Protein 8AVN (pdb70)

B-factor: mean 32.04, std 9.85, range [17.24, 91.33]

CATH classification: 1.10.287.990 (+1 more: 3.55.40.20)

Nearest PDB structures (foldseek):
  8avn-assembly1_B  TM=1.001E+00  e=8.657E-35  Candidatus Wolfebacteria bacterium GW2011_GWB1_47_1
  8avk-assembly1_B  TM=1.004E+00  e=2.928E-34  Candidatus Wolfebacteria bacterium GW2011_GWB1_47_1
  6bej-assembly1_A  TM=9.563E-01  e=1.014E-23  Xanthomonas citri
  1gv3-assembly1_B  TM=9.807E-01  e=6.833E-23  Nostoc sp. PCC 7120 = FACHB-418
  3mds-assembly1_A  TM=9.787E-01  e=9.166E-22  Thermus thermophilus

InterPro domains:
  IPR001189 Manganese/iron superoxide dismutase [PIRSF000349] (1-201)
  IPR001189 Manganese/iron superoxide dismutase [PR01703] (6-17)
  IPR001189 Manganese/iron superoxide dismutase [PR01703] (27-40)
  IPR001189 Manganese/iron superoxide dismutase [PR01703] (73-86)
  IPR001189 Manganese/iron superoxide dismutase [PR01703] (126-134)
  IPR001189 Manganese/iron superoxide dismutase [PR01703] (163-175)
  IPR019831 Manganese/iron superoxide dismutase, N-terminal [PF00081] (2-89)
  IPR019832 Manganese/iron superoxide dismutase, C-terminal [PF02777] (100-198)
  IPR019833 Manganese/iron superoxide dismutase, binding site [PS00088] (165-172)
  IPR036314 Manganese/iron superoxide dismutase, C-terminal domain superfamily [G3DSA:3.55.40.20] (92-203)
  IPR036314 Manganese/iron superoxide dismutase, C-terminal domain superfamily [SSF54719] (96-201)
  IPR036324 Manganese/iron superoxide dismutase, N-terminal domain superfamily [G3DSA:1.10.287.990] (20-90)
  IPR036324 Manganese/iron superoxide dismutase, N-terminal domain superfamily [SSF46609] (1-91)

Solvent-accessible surface area: 18170 Å² total; per-residue (Å²): 153,39,139,36,50,118,20,85,26,62,67,93,31,1,82,86,37,4,23,28,118,2,0,84,20,2,5,43,104,21,0,55,37,17,2,76,111,0,21,52,5,1,113,127,67,80,113,16,45,118,92,68,16,67,89,0,5,123,30,16,130,153,8,42,130,115,5,66,91,49,0,95,18,12,0,0,0,16,14,0,0,40,7,1,4,76,1,3,52,51,60,78,138,140,131,43,13,138,66,0,9,78,12,0,68,146,67,33,56,43,42,129,38,0,66,83,94,0,24,123,22,0,45,119,18,88,6,10,0,0,0,0,0,0,1,47,111,104,41,130,14,84,29,28,65,22,90,4,0,17,3,0,14,63,100,54,8,26,1,1,0,0,0,0,0,13,13,1,3,6,3,32,75,2,12,44,95,30,83,74,0,2,125,30,1,28,69,1,5,10,22,110,26,0,24,122,84,14,74,86,73,87,170,34,133,40,31,113,22,78,26,61,72,97,25,0,82,87,38,4,22,30,119,3,1,74,17,3,6,44,102,21,0,56,34,16,3,79,106,0,37,54,14,3,122,164,44,95,98,15,56,114,87,65,14,73,88,0,5,133,36,17,130,157,10,47,145,121,4,73,92,52,0,92,16,11,0,0,0,14,14,0,0,39,8,2,3,71,1,1,61,56,51,113,150,81,125,32,13,140,64,0,10,77,12,0,68,146,70,28,58,39,41,120,21,0,49,108,85,0,17,141,21,0,46,104,20,86,6,10,0,0,0,0,0,0,0,41,104,112,32,137,12,80,42,29,64,23,88,6,0,14,3,1,16,65,102,59,17,26,1,1,0,0,0,0,0,14,13,1,1,6,2,32,78,2,10,41,97,30,77,77,1,2,110,34,1,18,69,1,13,21,9,130,24,0,22,121,84,9,74,83,68,86

Sequence (404 aa):
KHELPPLPYAYNALEPFIDAKTLEIHHTKHHQSYVDKLNAALEKYPDLQDKTVEELIKSLNELPEEIRTTVRNNAGGHFSHTLYWNIMNPATQEYIPEELGNALVETFGSIIAFKEQQFSKKAAANIFGSGWVWLAADANKKLKIVSTTGQDNPLMTGDAPLMGIDIWEHAYYLHYQNRRPEEYIENWWNVLDWKAVEERYNALGKKHELPPLPYAYNALEPFIDAKTLEIHHTKHHQSYVDKLNAALEKYPDLQDKTVEELIKSLNELPEEIRTTVRNNAGGHFSHTLYWNIMNPATQEYIPEELGNALVETFGSIIAFKEQFSKAAANIFGSGWVWLAADANKKLKIVSTTGQDNPLMTGDAPLMGIDIWEHAYYLHYQNRRPEEYIENWWNVLDWKAVEERYNALG

Structure (mmCIF, N/CA/C/O backbone):
data_8AVN
#
_entry.id   8AVN
#
_cell.length_a   46.490
_cell.length_b   69.710
_cell.length_c   58.010
_cell.angle_alpha   90.000
_cell.angle_beta   100.240
_cell.angle_gamma   90.000
#
_symmetry.space_group_name_H-M   'P 1 21 1'
#
loop_
_entity.id
_entity.type
_entity.pdbx_description
1 polymer 'Superoxide dismutase'
2 non-polymer 'MANGANESE (II) ION'
3 water water
#
loop_
_atom_site.group_PDB
_atom_site.id
_atom_site.type_symbol
_atom_site.label_atom_id
_atom_site.label_alt_id
_atom_site.label_comp_id
_atom_site.label_asym_id
_atom_site.label_entity_id
_atom_site.label_seq_id
_atom_site.pdbx_PDB_ins_code
_atom_site.Cartn_x
_atom_site.Cartn_y
_atom_site.Cartn_z
_atom_site.occupancy
_atom_site.B_iso_or_equiv
_atom_site.auth_seq_id
_atom_site.auth_comp_id
_atom_site.auth_asym_id
_atom_site.auth_atom_id
_atom_site.pdbx_PDB_model_num
ATOM 1 N N . LYS A 1 2 ? -21.708 -7.019 -24.963 1.000 49.570 2 LYS A N 1
ATOM 2 C CA . LYS A 1 2 ? -21.831 -6.789 -23.507 1.000 52.836 2 LYS A CA 1
ATOM 3 C C . LYS A 1 2 ? -20.577 -6.110 -22.964 1.000 43.717 2 LYS A C 1
ATOM 4 O O . LYS A 1 2 ? -20.672 -5.441 -21.942 1.000 53.276 2 LYS A O 1
ATOM 23 N N . HIS A 1 3 ? -19.401 -6.190 -23.618 1.000 37.227 3 HIS A N 1
ATOM 24 C CA . HIS A 1 3 ? -18.373 -5.218 -23.223 1.000 33.007 3 HIS A CA 1
ATOM 25 C C . HIS A 1 3 ? -18.838 -3.846 -23.666 1.000 29.197 3 HIS A C 1
ATOM 26 O O . HIS A 1 3 ? -19.476 -3.747 -24.687 1.000 27.565 3 HIS A O 1
ATOM 39 N N . GLU A 1 4 ? -18.564 -2.821 -22.853 1.000 34.607 4 GLU A N 1
ATOM 40 C CA . GLU A 1 4 ? -18.955 -1.458 -23.169 1.000 36.941 4 GLU A CA 1
ATOM 41 C C . GLU A 1 4 ? -17.706 -0.602 -23.182 1.000 36.781 4 GLU A C 1
ATOM 42 O O . GLU A 1 4 ? -16.728 -0.901 -22.534 1.000 42.966 4 GLU A O 1
ATOM 54 N N . LEU A 1 5 ? -17.725 0.440 -23.992 1.000 34.866 5 LEU A N 1
ATOM 55 C CA . LEU A 1 5 ? -16.649 1.401 -23.988 1.000 35.967 5 LEU A CA 1
ATOM 56 C C . LEU A 1 5 ? -16.865 2.333 -22.816 1.000 38.435 5 LEU A C 1
ATOM 57 O O . LEU A 1 5 ? -17.869 3.027 -22.770 1.000 39.392 5 LEU A O 1
ATOM 73 N N . PRO A 1 6 ? -15.916 2.422 -21.874 1.000 44.823 6 PRO A N 1
ATOM 74 C CA . PRO A 1 6 ? -16.107 3.301 -20.721 1.000 50.561 6 PRO A CA 1
ATOM 75 C C . PRO A 1 6 ? -15.979 4.771 -21.154 1.000 46.238 6 PRO A C 1
ATOM 76 O O . PRO A 1 6 ? -15.326 5.076 -22.138 1.000 46.732 6 PRO A O 1
ATOM 87 N N . PRO A 1 7 ? -16.594 5.735 -20.437 1.000 47.713 7 PRO A N 1
ATOM 88 C CA . PRO A 1 7 ? -16.393 7.146 -20.730 1.000 47.613 7 PRO A CA 1
ATOM 89 C C . PRO A 1 7 ? -14.928 7.360 -20.383 1.000 40.460 7 PRO A C 1
ATOM 90 O O . PRO A 1 7 ? -14.383 6.603 -19.584 1.000 46.910 7 PRO A O 1
ATOM 101 N N . LEU A 1 8 ? -14.298 8.364 -20.994 1.000 39.627 8 LEU A N 1
ATOM 102 C CA . LEU A 1 8 ? -12.985 8.792 -20.551 1.000 38.120 8 LEU A CA 1
ATOM 103 C C . LEU A 1 8 ? -13.095 9.302 -19.129 1.000 36.441 8 LEU A C 1
ATOM 104 O O . LEU A 1 8 ? -14.102 9.900 -18.766 1.000 37.142 8 LEU A O 1
ATOM 120 N N . PRO A 1 9 ? -12.035 9.181 -18.317 1.000 37.627 9 PRO A N 1
ATOM 121 C CA . PRO A 1 9 ? -12.009 9.829 -17.013 1.000 36.268 9 PRO A CA 1
ATOM 122 C C . PRO A 1 9 ? -11.899 11.355 -17.025 1.000 32.875 9 PRO A C 1
ATOM 123 O O . PRO A 1 9 ? -11.746 11.949 -15.978 1.000 35.344 9 PRO A O 1
ATOM 134 N N . TYR A 1 10 ? -11.946 11.979 -18.204 1.000 30.215 10 TYR A N 1
ATOM 135 C CA . TYR A 1 10 ? -11.730 13.416 -18.358 1.000 31.419 10 TYR A CA 1
ATOM 136 C C . TYR A 1 10 ? -12.371 13.809 -19.695 1.000 29.041 10 TYR A C 1
ATOM 137 O O . TYR A 1 10 ? -12.677 12.951 -20.539 1.000 28.946 10 TYR A O 1
ATOM 154 N N . ALA A 1 11 ? -12.603 15.121 -19.863 1.000 28.288 11 ALA A N 1
ATOM 155 C CA . ALA A 1 11 ? -13.173 15.640 -21.085 1.000 25.043 11 ALA A CA 1
ATOM 156 C C . ALA A 1 11 ? -12.192 15.448 -22.250 1.000 24.836 11 ALA A C 1
ATOM 157 O O . ALA A 1 11 ? -10.993 15.427 -22.047 1.000 24.748 11 ALA A O 1
ATOM 164 N N . TYR A 1 12 ? -12.710 15.317 -23.471 1.000 26.933 12 TYR A N 1
ATOM 165 C CA . TYR A 1 12 ? -11.910 15.155 -24.688 1.000 25.963 12 TYR A CA 1
ATOM 166 C C . TYR A 1 12 ? -10.915 16.303 -24.908 1.000 26.128 12 TYR A C 1
ATOM 167 O O . TYR A 1 12 ? -9.8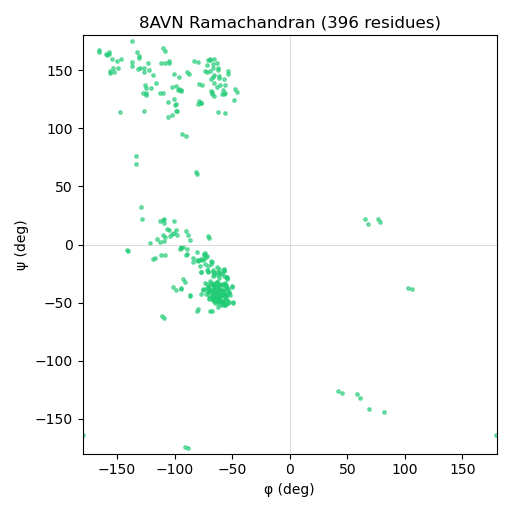87 16.106 -25.563 1.000 26.004 12 TYR A O 1
ATOM 184 N N . ASN A 1 13 ? -11.163 17.480 -24.334 1.000 23.593 13 ASN A N 1
ATOM 185 C CA . ASN A 1 13 ? -10.194 18.568 -24.466 1.000 25.328 13 ASN A CA 1
ATOM 186 C C . ASN A 1 13 ? -9.306 18.742 -23.230 1.000 23.903 13 ASN A C 1
ATOM 187 O O . ASN A 1 13 ? -8.573 19.727 -23.102 1.000 27.443 13 ASN A O 1
ATOM 198 N N . ALA A 1 14 ? -9.364 17.797 -22.294 1.000 24.709 14 ALA A N 1
ATOM 199 C CA . ALA A 1 14 ? -8.683 17.968 -21.012 1.000 26.069 14 ALA A CA 1
ATOM 200 C C . ALA A 1 14 ? -7.163 17.742 -21.069 1.000 25.078 14 ALA A C 1
ATOM 201 O O . ALA A 1 14 ? -6.481 18.125 -20.123 1.000 26.433 14 ALA A O 1
ATOM 208 N N . LEU A 1 15 ? -6.616 17.171 -22.154 1.000 23.277 15 LEU A N 1
ATOM 209 C CA . LEU A 1 15 ? -5.181 16.892 -22.245 1.000 24.307 15 LEU A CA 1
ATOM 210 C C . LEU A 1 15 ? -4.484 17.859 -23.190 1.000 25.067 15 LEU A C 1
ATOM 211 O O . LEU A 1 15 ? -3.308 17.670 -23.507 1.000 26.264 15 LEU A O 1
ATOM 227 N N . GLU A 1 16 ? -5.195 18.927 -23.547 1.000 24.187 16 GLU A N 1
ATOM 228 C CA . GLU A 1 16 ? -4.611 20.006 -24.344 1.000 24.001 16 GLU A CA 1
ATOM 229 C C . GLU A 1 16 ? -3.525 20.703 -23.526 1.000 25.995 16 GLU A C 1
ATOM 230 O O . GLU A 1 16 ? -3.659 20.800 -22.302 1.000 26.379 16 GLU A O 1
ATOM 241 N N . PRO A 1 17 ? -2.426 21.206 -24.142 1.000 25.993 17 PRO A N 1
ATOM 242 C CA . PRO A 1 17 ? -2.172 21.065 -25.573 1.000 25.636 17 PRO A CA 1
ATOM 243 C C . PRO A 1 17 ? -1.421 19.804 -26.033 1.000 27.535 17 PRO A C 1
ATOM 244 O O . PRO A 1 17 ? -1.070 19.692 -27.209 1.000 30.275 17 PRO A O 1
ATOM 255 N N . PHE A 1 18 ? -1.205 18.857 -25.105 1.000 24.728 18 PHE A N 1
ATOM 256 C CA . PHE A 1 18 ? -0.318 17.720 -25.299 1.000 27.040 18 PHE A CA 1
ATOM 257 C C . PHE A 1 18 ? -0.916 16.687 -26.272 1.000 24.655 18 PHE A C 1
ATOM 258 O O . PHE A 1 18 ? -0.242 16.095 -27.115 1.000 25.367 18 PHE A O 1
ATOM 275 N N . ILE A 1 19 ? -2.194 16.428 -26.102 1.000 22.684 19 ILE A N 1
ATOM 276 C CA . ILE A 1 19 ? -3.006 15.714 -27.040 1.000 24.522 19 ILE A CA 1
ATOM 277 C C . ILE A 1 19 ? -4.205 16.603 -27.382 1.000 24.627 19 ILE A C 1
ATOM 278 O O . ILE A 1 19 ? -4.882 17.118 -26.490 1.000 26.022 19 ILE A O 1
ATOM 294 N N . ASP A 1 20 ? -4.461 16.765 -28.679 1.000 23.716 20 ASP A N 1
ATOM 295 C CA . ASP A 1 20 ? -5.506 17.627 -29.210 1.000 24.742 20 ASP A CA 1
ATOM 296 C C . ASP A 1 20 ? -6.856 16.954 -28.955 1.000 25.195 20 ASP A C 1
ATOM 297 O O . ASP A 1 20 ? -6.975 15.715 -29.036 1.000 22.223 20 ASP A O 1
ATOM 306 N N . ALA A 1 21 ? -7.884 17.800 -28.766 1.000 23.327 21 ALA A N 1
ATOM 307 C CA . ALA A 1 21 ? -9.213 17.302 -28.470 1.000 26.691 21 ALA A CA 1
ATOM 308 C C . ALA A 1 21 ? -9.765 16.442 -29.595 1.000 24.401 21 ALA A C 1
ATOM 309 O O . ALA A 1 21 ? -10.434 15.437 -29.343 1.000 25.847 21 ALA A O 1
ATOM 316 N N . LYS A 1 22 ? -9.585 16.912 -30.836 1.000 27.522 22 LYS A N 1
ATOM 317 C CA . LYS A 1 22 ? -10.151 16.201 -31.972 1.000 24.419 22 LYS A CA 1
ATOM 318 C C . LYS A 1 22 ? -9.613 14.765 -31.961 1.000 23.780 22 LYS A C 1
ATOM 319 O O . LYS A 1 22 ? -10.405 13.838 -32.095 1.000 27.579 22 LYS A O 1
ATOM 338 N N . THR A 1 23 ? -8.289 14.614 -31.810 1.000 20.983 23 THR A N 1
ATOM 339 C CA . THR A 1 23 ? -7.662 13.302 -31.708 1.000 24.020 23 THR A CA 1
ATOM 340 C C . THR A 1 23 ? -8.223 12.493 -30.543 1.000 23.161 23 THR A C 1
ATOM 341 O O . THR A 1 23 ? -8.568 11.337 -30.691 1.000 24.278 23 THR A O 1
ATOM 351 N N . LEU A 1 24 ? -8.270 13.090 -29.361 1.000 24.699 24 LEU A N 1
ATOM 352 C CA . LEU A 1 24 ? -8.710 12.296 -28.225 1.000 26.423 24 LEU A CA 1
ATOM 353 C C . LEU A 1 24 ? -10.128 11.755 -28.483 1.000 25.806 24 LEU A C 1
ATOM 354 O O . LEU A 1 24 ? -10.430 10.567 -28.220 1.000 26.625 24 LEU A O 1
ATOM 370 N N . GLU A 1 25 ? -10.990 12.596 -29.071 1.000 26.557 25 GLU A N 1
ATOM 371 C CA . GLU A 1 25 ? -12.346 12.175 -29.367 1.000 27.504 25 GLU A CA 1
ATOM 372 C C . GLU A 1 25 ? -12.375 11.069 -30.425 1.000 26.528 25 GLU A C 1
ATOM 373 O O . GLU A 1 25 ? -13.084 10.077 -30.229 1.000 23.472 25 GLU A O 1
ATOM 385 N N . ILE A 1 26 ? -11.660 11.229 -31.556 1.000 24.062 26 ILE A N 1
ATOM 386 C CA . ILE A 1 26 ? -11.661 10.194 -32.595 1.000 23.420 26 ILE A CA 1
ATOM 387 C C . ILE A 1 26 ? -11.029 8.910 -32.041 1.000 23.949 26 ILE A C 1
ATOM 388 O O . ILE A 1 26 ? -11.487 7.789 -32.277 1.000 21.960 26 ILE A O 1
ATOM 404 N N . HIS A 1 27 ? -9.952 9.080 -31.287 1.000 24.223 27 HIS A N 1
ATOM 405 C CA . HIS A 1 27 ? -9.193 7.956 -30.767 1.000 24.877 27 HIS A CA 1
ATOM 406 C C . HIS A 1 27 ? -10.107 7.087 -29.907 1.000 25.017 27 HIS A C 1
ATOM 407 O O . HIS A 1 27 ? -10.087 5.850 -29.978 1.000 23.015 27 HIS A O 1
ATOM 420 N N . HIS A 1 28 ? -10.942 7.765 -29.107 1.000 24.459 28 HIS A N 1
ATOM 421 C CA . HIS A 1 28 ? -11.835 7.085 -28.182 1.000 24.231 28 HIS A CA 1
ATOM 422 C C . HIS A 1 28 ? -13.081 6.562 -28.904 1.000 23.129 28 HIS A C 1
ATOM 423 O O . HIS A 1 28 ? -13.425 5.384 -28.799 1.000 23.189 28 HIS A O 1
ATOM 436 N N . THR A 1 29 ? -13.795 7.469 -29.590 1.000 21.863 29 THR A N 1
ATOM 437 C CA . THR A 1 29 ? -15.132 7.167 -30.096 1.000 24.937 29 THR A CA 1
ATOM 438 C C . THR A 1 29 ? -15.122 6.449 -31.444 1.000 26.803 29 THR A C 1
ATOM 439 O O . THR A 1 29 ? -16.145 5.884 -31.813 1.000 28.410 29 THR A O 1
ATOM 449 N N . LYS A 1 30 ? -13.986 6.440 -32.163 1.000 24.821 30 LYS A N 1
ATOM 450 C CA . LYS A 1 30 ? -13.882 5.743 -33.437 1.000 23.618 30 LYS A CA 1
ATOM 451 C C . LYS A 1 30 ? -12.977 4.517 -33.232 1.000 25.176 30 LYS A C 1
ATOM 452 O O . LYS A 1 30 ? -13.457 3.379 -33.324 1.000 26.111 30 LYS A O 1
ATOM 471 N N . HIS A 1 31 ? -11.687 4.742 -32.885 1.000 23.586 31 HIS A N 1
ATOM 472 C CA . HIS A 1 31 ? -10.745 3.637 -32.843 1.000 22.684 31 HIS A CA 1
ATOM 473 C C . HIS A 1 31 ? -11.095 2.718 -31.679 1.000 23.516 31 HIS A C 1
ATOM 474 O O . HIS A 1 31 ? -11.294 1.535 -31.902 1.000 24.482 31 HIS A O 1
ATOM 487 N N . HIS A 1 32 ? -11.149 3.234 -30.433 1.000 22.687 32 HIS A N 1
ATOM 488 C CA . HIS A 1 32 ? -11.370 2.356 -29.290 1.000 23.088 32 HIS A CA 1
ATOM 489 C C . HIS A 1 32 ? -12.761 1.720 -29.394 1.000 21.550 32 HIS A C 1
ATOM 490 O O . HIS A 1 32 ? -12.902 0.510 -29.229 1.000 21.236 32 HIS A O 1
ATOM 503 N N . GLN A 1 33 ? -13.784 2.524 -29.753 1.000 20.348 33 GLN A N 1
ATOM 504 C CA . GLN A 1 33 ? -15.120 1.985 -29.950 1.000 22.734 33 GLN A CA 1
ATOM 505 C C . GLN A 1 33 ? -15.068 0.801 -30.925 1.000 24.627 33 GLN A C 1
ATOM 506 O O . GLN A 1 33 ? -15.737 -0.191 -30.709 1.000 25.481 33 GLN A O 1
ATOM 520 N N . SER A 1 34 ? -14.274 0.911 -32.021 1.000 26.589 34 SER A N 1
ATOM 521 C CA . SER A 1 34 ? -14.271 -0.142 -33.018 1.000 25.266 34 SER A CA 1
ATOM 522 C C . SER A 1 34 ? -13.704 -1.426 -32.431 1.000 22.982 34 SER A C 1
ATOM 523 O O . SER A 1 34 ? -14.178 -2.510 -32.768 1.000 23.066 34 SER A O 1
ATOM 530 N N . TYR A 1 35 ? -12.697 -1.318 -31.558 1.000 21.700 35 TYR A N 1
ATOM 531 C CA . TYR A 1 35 ? -12.115 -2.504 -30.955 1.000 23.933 35 TYR A CA 1
ATOM 532 C C . TYR A 1 35 ? -13.192 -3.183 -30.094 1.000 25.585 35 TYR A C 1
ATOM 533 O O . TYR A 1 35 ? -13.325 -4.407 -30.060 1.000 26.765 35 TYR A O 1
ATOM 550 N N . VAL A 1 36 ? -13.970 -2.385 -29.365 1.000 28.098 36 VAL A N 1
ATOM 551 C CA . VAL A 1 36 ? -15.002 -2.979 -28.521 1.000 25.990 36 VAL A CA 1
ATOM 552 C C . VAL A 1 36 ? -16.075 -3.621 -29.405 1.000 26.356 36 VAL A C 1
ATOM 553 O O . VAL A 1 36 ? -16.476 -4.748 -29.154 1.000 27.441 36 VAL A O 1
ATOM 566 N N . ASP A 1 37 ? -16.541 -2.919 -30.444 1.000 25.093 37 ASP A N 1
ATOM 567 C CA . ASP A 1 37 ? -17.576 -3.463 -31.335 1.000 27.702 37 ASP A CA 1
ATOM 568 C C . ASP A 1 37 ? -17.107 -4.722 -32.049 1.000 25.977 37 ASP A C 1
ATOM 569 O O . ASP A 1 37 ? -17.857 -5.685 -32.215 1.000 28.713 37 ASP A O 1
ATOM 578 N N . LYS A 1 38 ? -15.850 -4.731 -32.481 1.000 28.543 38 LYS A N 1
ATOM 579 C CA . LYS A 1 38 ? -15.363 -5.930 -33.156 1.000 28.764 38 LYS A CA 1
ATOM 580 C C . LYS A 1 38 ? -15.185 -7.092 -32.190 1.000 24.692 38 LYS A C 1
ATOM 581 O O . LYS A 1 38 ? -15.356 -8.252 -32.585 1.000 24.842 38 LYS A O 1
ATOM 600 N N . LEU A 1 39 ? -14.724 -6.795 -30.984 1.000 24.732 39 LEU A N 1
ATOM 601 C CA . LEU A 1 39 ? -14.563 -7.835 -29.989 1.000 26.264 39 LEU A CA 1
ATOM 602 C C . LEU A 1 39 ? -15.935 -8.451 -29.681 1.000 26.826 39 LEU A C 1
ATOM 603 O O . LEU A 1 39 ? -16.110 -9.676 -29.620 1.000 25.597 39 LEU A O 1
ATOM 619 N N . ASN A 1 40 ? -16.910 -7.573 -29.447 1.000 26.420 40 ASN A N 1
ATOM 620 C CA . ASN A 1 40 ? -18.269 -8.010 -29.128 1.000 27.711 40 ASN A CA 1
ATOM 621 C C . ASN A 1 40 ? -18.834 -8.866 -30.259 1.000 27.183 40 ASN A C 1
ATOM 622 O O . ASN A 1 40 ? -19.449 -9.889 -29.973 1.000 28.069 40 ASN A O 1
ATOM 633 N N . ALA A 1 41 ? -18.631 -8.466 -31.528 1.000 26.754 41 ALA A N 1
ATOM 634 C CA . ALA A 1 41 ? -19.173 -9.239 -32.639 1.000 26.522 41 ALA A CA 1
ATOM 635 C C . ALA A 1 41 ? -18.584 -10.643 -32.601 1.000 29.648 41 ALA A C 1
ATOM 636 O O . ALA A 1 41 ? -19.329 -11.635 -32.762 1.000 34.278 41 ALA A O 1
ATOM 643 N N . ALA A 1 42 ? -17.278 -10.744 -32.332 1.000 27.243 42 ALA A N 1
ATOM 644 C CA . ALA A 1 42 ? -16.667 -12.065 -32.311 1.000 28.902 42 ALA A CA 1
ATOM 645 C C . ALA A 1 42 ? -17.230 -12.871 -31.154 1.000 29.988 42 ALA A C 1
ATOM 646 O O . ALA A 1 42 ? -17.469 -14.092 -31.271 1.000 31.294 42 ALA A O 1
ATOM 653 N N . LEU A 1 43 ? -17.407 -12.210 -30.008 1.000 28.816 43 LEU A N 1
ATOM 654 C CA . LEU A 1 43 ? -17.755 -12.990 -28.826 1.000 32.434 43 LEU A CA 1
ATOM 655 C C . LEU A 1 43 ? -19.225 -13.407 -28.851 1.000 32.677 43 LEU A C 1
ATOM 656 O O . LEU A 1 43 ? -19.569 -14.430 -28.252 1.000 38.183 43 LEU A O 1
ATOM 672 N N . GLU A 1 44 ? -20.046 -12.651 -29.600 1.000 30.602 44 GLU A N 1
ATOM 673 C CA . GLU A 1 44 ? -21.447 -12.985 -29.815 1.000 30.957 44 GLU A CA 1
ATOM 674 C C . GLU A 1 44 ? -21.578 -14.317 -30.531 1.000 28.244 44 GLU A C 1
ATOM 675 O O . GLU A 1 44 ? -22.593 -14.995 -30.348 1.000 28.995 44 GLU A O 1
ATOM 687 N N . LYS A 1 45 ? -20.550 -14.699 -31.309 1.000 27.334 45 LYS A N 1
ATOM 688 C CA . LYS A 1 45 ? -20.550 -15.992 -31.990 1.000 29.616 45 LYS A CA 1
ATOM 689 C C . LYS A 1 45 ? -20.222 -17.133 -31.034 1.000 29.859 45 LYS A C 1
ATOM 690 O O . LYS A 1 45 ? -20.557 -18.279 -31.301 1.000 30.619 45 LYS A O 1
ATOM 709 N N . TYR A 1 46 ? -19.538 -16.811 -29.938 1.000 33.465 46 TYR A N 1
ATOM 710 C CA . TYR A 1 46 ? -19.100 -17.802 -28.964 1.000 29.495 46 TYR A CA 1
ATOM 711 C C . TYR A 1 46 ? -19.446 -17.260 -27.576 1.000 31.981 46 TYR A C 1
ATOM 712 O O . TYR A 1 46 ? -18.571 -16.830 -26.833 1.000 26.078 46 TYR A O 1
ATOM 729 N N . PRO A 1 47 ? -20.744 -17.189 -27.226 1.000 33.349 47 PRO A N 1
ATOM 730 C CA . PRO A 1 47 ? -21.172 -16.372 -26.100 1.000 33.575 47 PRO A CA 1
ATOM 731 C C . PRO A 1 47 ? -20.613 -16.755 -24.735 1.000 32.719 47 PRO A C 1
ATOM 732 O O . PRO A 1 47 ? -20.567 -15.879 -23.876 1.000 34.257 47 PRO A O 1
ATOM 743 N N . ASP A 1 48 ? -20.137 -18.000 -24.542 1.000 29.890 48 ASP A N 1
ATOM 744 C CA . ASP A 1 48 ? -19.495 -18.369 -23.284 1.000 30.882 48 ASP A CA 1
ATOM 745 C C . ASP A 1 48 ? -18.197 -17.570 -23.029 1.000 29.138 48 ASP A C 1
ATOM 746 O O . ASP A 1 48 ? -17.737 -17.430 -21.906 1.000 34.999 48 ASP A O 1
ATOM 755 N N . LEU A 1 49 ? -17.620 -16.990 -24.058 1.000 27.719 49 LEU A N 1
ATOM 756 C CA . LEU A 1 49 ? -16.471 -16.108 -23.890 1.000 29.848 49 LEU A CA 1
ATOM 757 C C . LEU A 1 49 ? -16.873 -14.734 -23.354 1.000 33.184 49 LEU A C 1
ATOM 758 O O . LEU A 1 49 ? -16.018 -13.985 -22.912 1.000 36.383 49 LEU A O 1
ATOM 774 N N . GLN A 1 50 ? -18.155 -14.390 -23.359 1.000 38.813 50 GLN A N 1
ATOM 775 C CA . GLN A 1 50 ? -18.587 -13.061 -22.932 1.000 38.356 50 GLN A CA 1
ATOM 776 C C . GLN A 1 50 ? -18.374 -12.893 -21.433 1.000 41.812 50 GLN A C 1
ATOM 777 O O . GLN A 1 50 ? -18.367 -11.767 -20.929 1.000 44.352 50 GLN A O 1
ATOM 791 N N . ASP A 1 51 ? -18.183 -14.022 -20.736 1.000 43.728 51 ASP A N 1
ATOM 792 C CA . ASP A 1 51 ? -17.989 -14.005 -19.293 1.000 49.469 51 ASP A CA 1
ATOM 793 C C . ASP A 1 51 ? -16.522 -13.859 -18.911 1.000 39.316 51 ASP A C 1
ATOM 794 O O . ASP A 1 51 ? -16.202 -1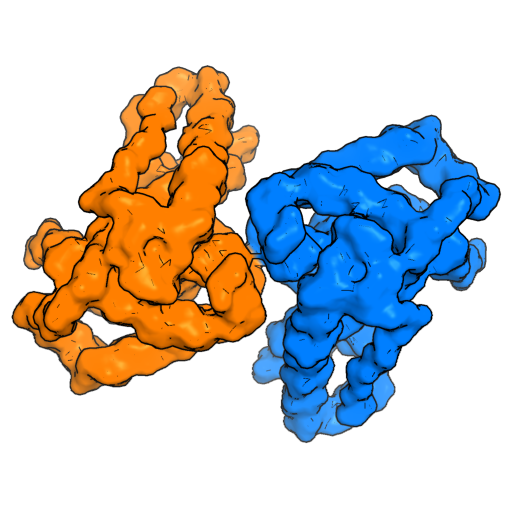3.752 -17.750 1.000 45.150 51 ASP A O 1
ATOM 803 N N . LYS A 1 52 ? -15.624 -13.851 -19.883 1.000 35.920 52 LYS A N 1
ATOM 804 C CA . LYS A 1 52 ? -14.204 -13.755 -19.591 1.000 34.611 52 LYS A CA 1
ATOM 805 C C . LYS A 1 52 ? -13.851 -12.279 -19.539 1.000 34.640 52 LYS A C 1
ATOM 806 O O . LYS A 1 52 ? -14.458 -11.485 -20.261 1.000 34.917 52 LYS A O 1
ATOM 825 N N . THR A 1 53 ? -12.865 -11.928 -18.707 1.000 32.321 53 THR A N 1
ATOM 826 C CA . THR A 1 53 ? -12.256 -10.607 -18.733 1.000 28.522 53 THR A CA 1
ATOM 827 C C . THR A 1 53 ? -11.460 -10.477 -20.035 1.000 27.158 53 THR A C 1
ATOM 828 O O . THR A 1 53 ? -11.031 -11.478 -20.613 1.000 27.329 53 THR A O 1
ATOM 838 N N . VAL A 1 54 ? -11.185 -9.251 -20.469 1.000 30.083 54 VAL A N 1
ATOM 839 C CA . VAL A 1 54 ? -10.352 -9.133 -21.653 1.000 30.063 54 VAL A CA 1
ATOM 840 C C . VAL A 1 54 ? -8.979 -9.707 -21.342 1.000 28.657 54 VAL A C 1
ATOM 841 O O . VAL A 1 54 ? -8.378 -10.261 -22.238 1.000 27.848 54 VAL A O 1
ATOM 854 N N . GLU A 1 55 ? -8.497 -9.599 -20.089 1.000 28.430 55 GLU A N 1
ATOM 855 C CA . GLU A 1 55 ? -7.182 -10.106 -19.736 1.000 29.419 55 GLU A CA 1
ATOM 856 C C . GLU A 1 55 ? -7.158 -11.631 -19.868 1.000 29.035 55 GLU A C 1
ATOM 857 O O . GLU A 1 55 ? -6.221 -12.199 -20.426 1.000 28.686 55 GLU A O 1
ATOM 869 N N . GLU A 1 56 ? -8.217 -12.291 -19.414 1.000 24.907 56 GLU A N 1
ATOM 870 C CA . GLU A 1 56 ? -8.333 -13.746 -19.559 1.000 24.898 56 GLU A CA 1
ATOM 871 C C . GLU A 1 56 ? -8.330 -14.125 -21.045 1.000 23.315 56 GLU A C 1
ATOM 872 O O . GLU A 1 56 ? -7.716 -15.105 -21.432 1.000 26.731 56 GLU A O 1
ATOM 884 N N . LEU A 1 57 ? -9.050 -13.374 -21.884 1.000 24.779 57 LEU A N 1
ATOM 885 C CA . LEU A 1 57 ? -9.067 -13.670 -23.304 1.000 26.249 57 LEU A CA 1
ATOM 886 C C . LEU A 1 57 ? -7.649 -13.601 -23.868 1.000 27.842 57 LEU A C 1
ATOM 887 O O . LEU A 1 57 ? -7.213 -14.528 -24.567 1.000 27.905 57 LEU A O 1
ATOM 903 N N . ILE A 1 58 ? -6.944 -12.489 -23.587 1.000 27.616 58 ILE A N 1
ATOM 904 C CA . ILE A 1 58 ? -5.621 -12.260 -24.138 1.000 28.020 58 ILE A CA 1
ATOM 905 C C . ILE A 1 58 ? -4.661 -13.371 -23.709 1.000 28.180 58 ILE A C 1
ATOM 906 O O . ILE A 1 58 ? -3.794 -13.801 -24.478 1.000 29.041 58 ILE A O 1
ATOM 922 N N . LYS A 1 59 ? -4.784 -13.816 -22.457 1.000 26.364 59 LYS A N 1
ATOM 923 C CA . LYS A 1 59 ? -3.862 -14.800 -21.943 1.000 27.074 59 LYS A CA 1
ATOM 924 C C . LYS A 1 59 ? -4.219 -16.207 -22.389 1.000 24.857 59 LYS A C 1
ATOM 925 O O . LYS A 1 59 ? -3.438 -17.092 -22.104 1.000 27.411 59 LYS A O 1
ATOM 944 N N . SER A 1 60 ? -5.356 -16.425 -23.065 1.000 25.846 60 SER A N 1
ATOM 945 C CA . SER A 1 60 ? -5.734 -17.778 -23.457 1.000 26.993 60 SER A CA 1
ATOM 946 C C . SER A 1 60 ? -6.088 -17.861 -24.956 1.000 26.422 60 SER A C 1
ATOM 947 O O . SER A 1 60 ? -6.970 -18.626 -25.393 1.000 25.795 60 SER A O 1
ATOM 954 N N . LEU A 1 61 ? -5.426 -17.041 -25.769 1.000 23.342 61 LEU A N 1
ATOM 955 C CA . LEU A 1 61 ? -5.768 -16.915 -27.186 1.000 26.046 61 LEU A CA 1
ATOM 956 C C . LEU A 1 61 ? -5.773 -18.259 -27.882 1.000 25.230 61 LEU A C 1
ATOM 957 O O . LEU A 1 61 ? -6.586 -18.496 -28.763 1.000 26.714 61 LEU A O 1
ATOM 973 N N . ASN A 1 62 ? -4.820 -19.097 -27.491 1.000 28.830 62 ASN A N 1
ATOM 974 C CA . ASN A 1 62 ? -4.596 -20.348 -28.184 1.000 30.499 62 ASN A CA 1
ATOM 975 C C . ASN A 1 62 ? -5.762 -21.310 -27.897 1.000 31.612 62 ASN A C 1
ATOM 976 O O . ASN A 1 62 ? -6.010 -22.215 -28.692 1.000 34.336 62 ASN A O 1
ATOM 987 N N . GLU A 1 63 ? -6.545 -21.057 -26.839 1.000 29.917 63 GLU A N 1
ATOM 988 C CA . GLU A 1 63 ? -7.703 -21.851 -26.465 1.000 33.670 63 GLU A CA 1
ATOM 989 C C . GLU A 1 63 ? -8.971 -21.306 -27.137 1.000 31.583 63 GLU A C 1
ATOM 990 O O . GLU A 1 63 ? -10.008 -21.932 -27.055 1.000 36.476 63 GLU A O 1
ATOM 1002 N N . LEU A 1 64 ? -8.933 -20.143 -27.794 1.000 31.041 64 LEU A N 1
ATOM 1003 C CA . LEU A 1 64 ? -10.141 -19.608 -28.400 1.000 29.299 64 LEU A CA 1
ATOM 1004 C C . LEU A 1 64 ? -10.343 -20.259 -29.759 1.000 28.395 64 LEU A C 1
ATOM 1005 O O . LEU A 1 64 ? -9.409 -20.786 -30.367 1.000 29.560 64 LEU A O 1
ATOM 1021 N N . PRO A 1 65 ? -11.576 -20.268 -30.287 1.000 28.834 65 PRO A N 1
ATOM 1022 C CA . PRO A 1 65 ? -11.799 -20.853 -31.618 1.000 27.636 65 PRO A CA 1
ATOM 1023 C C . PRO A 1 65 ? -10.985 -20.114 -32.675 1.000 28.866 65 PRO A C 1
ATOM 1024 O O . PRO A 1 65 ? -10.874 -18.871 -32.710 1.000 29.014 65 PRO A O 1
ATOM 1035 N N . GLU A 1 66 ? -10.401 -20.900 -33.557 1.000 26.844 66 GLU A N 1
ATOM 1036 C CA . GLU A 1 66 ? -9.482 -20.341 -34.549 1.000 30.980 66 GLU A CA 1
ATOM 1037 C C . GLU A 1 66 ? -10.138 -19.233 -35.365 1.000 27.548 66 GLU A C 1
ATOM 1038 O O . GLU A 1 66 ? -9.506 -18.204 -35.668 1.000 27.511 66 GLU A O 1
ATOM 1050 N N . GLU A 1 67 ? -11.427 -19.431 -35.676 1.000 28.902 67 GLU A N 1
ATOM 1051 C CA . GLU A 1 67 ? -12.214 -18.514 -36.495 1.000 30.593 67 GLU A CA 1
ATOM 1052 C C . GLU A 1 67 ? -12.055 -17.087 -35.963 1.000 25.963 67 GLU A C 1
ATOM 1053 O O . GLU A 1 67 ? -12.002 -16.148 -36.769 1.000 26.995 67 GLU A O 1
ATOM 1065 N N . ILE A 1 68 ? -11.971 -16.907 -34.634 1.000 26.524 68 ILE A N 1
ATOM 1066 C CA . ILE A 1 68 ? -12.039 -15.560 -3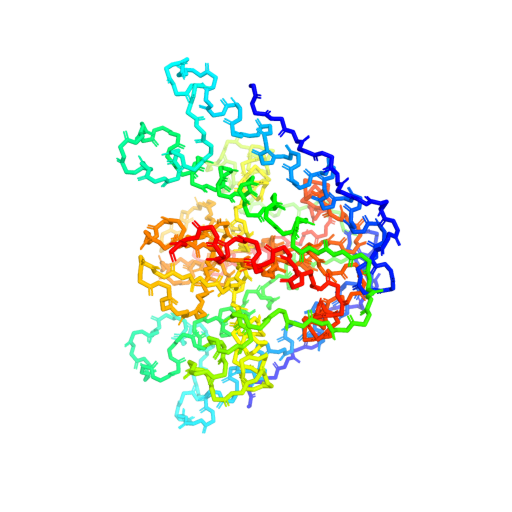4.046 1.000 26.440 68 ILE A CA 1
ATOM 1067 C C . ILE A 1 68 ? -10.735 -15.167 -33.349 1.000 28.240 68 ILE A C 1
ATOM 1068 O O . ILE A 1 68 ? -10.660 -14.083 -32.729 1.000 26.355 68 ILE A O 1
ATOM 1084 N N . ARG A 1 69 ? -9.709 -16.025 -33.447 1.000 24.956 69 ARG A N 1
ATOM 1085 C CA . ARG A 1 69 ? -8.573 -15.903 -32.554 1.000 26.098 69 ARG A CA 1
ATOM 1086 C C . ARG A 1 69 ? -7.850 -14.589 -32.819 1.000 22.278 69 ARG A C 1
ATOM 1087 O O . ARG A 1 69 ? -7.553 -13.855 -31.893 1.000 25.176 69 ARG A O 1
ATOM 1108 N N . THR A 1 70 ? -7.571 -14.324 -34.095 1.000 23.819 70 THR A N 1
ATOM 1109 C CA . THR A 1 70 ? -6.907 -13.089 -34.516 1.000 25.578 70 THR A CA 1
ATOM 1110 C C . THR A 1 70 ? -7.747 -11.873 -34.146 1.000 24.903 70 THR A C 1
ATOM 1111 O O . THR A 1 70 ? -7.199 -10.881 -33.624 1.000 25.871 70 THR A O 1
ATOM 1121 N N . THR A 1 71 ? -9.066 -11.938 -34.441 1.000 24.903 71 THR A N 1
ATOM 1122 C CA . THR A 1 71 ? -9.945 -10.817 -34.129 1.000 25.568 71 THR A CA 1
ATOM 1123 C C . THR A 1 71 ? -9.903 -10.507 -32.625 1.000 21.947 71 THR A C 1
ATOM 1124 O O . THR A 1 71 ? -9.890 -9.357 -32.220 1.000 22.913 71 THR A O 1
ATOM 1134 N N . VAL A 1 72 ? -9.888 -11.539 -31.814 1.000 20.274 72 VAL A N 1
ATOM 1135 C CA . VAL A 1 72 ? -9.819 -11.349 -30.361 1.000 23.173 72 VAL A CA 1
ATOM 1136 C C . VAL A 1 72 ? -8.441 -10.815 -29.932 1.000 25.848 72 VAL A C 1
ATOM 1137 O O . VAL A 1 72 ? -8.353 -9.919 -29.119 1.000 25.429 72 VAL A O 1
ATOM 1150 N N . ARG A 1 73 ? -7.341 -11.398 -30.439 1.000 29.119 73 ARG A N 1
ATOM 1151 C CA . ARG A 1 73 ? -6.002 -10.871 -30.145 1.000 27.002 73 ARG A CA 1
ATOM 1152 C C . ARG A 1 73 ? -5.947 -9.347 -30.392 1.000 24.824 73 ARG A C 1
ATOM 1153 O O . ARG A 1 73 ? -5.504 -8.578 -29.550 1.000 29.195 73 ARG A O 1
ATOM 1174 N N . ASN A 1 74 ? -6.406 -8.909 -31.564 1.000 23.455 74 ASN A N 1
ATOM 1175 C CA . ASN A 1 74 ? -6.257 -7.523 -31.985 1.000 23.332 74 ASN A CA 1
ATOM 1176 C C . ASN A 1 74 ? -7.227 -6.621 -31.253 1.000 21.242 74 ASN A C 1
ATOM 1177 O O . ASN A 1 74 ? -6.903 -5.461 -30.948 1.000 24.043 74 ASN A O 1
ATOM 1188 N N . ASN A 1 75 ? -8.448 -7.119 -31.040 1.000 21.868 75 ASN A N 1
ATOM 1189 C CA . ASN A 1 75 ? -9.497 -6.240 -30.539 1.000 21.065 75 ASN A CA 1
ATOM 1190 C C . ASN A 1 75 ? -9.613 -6.313 -29.028 1.000 19.958 75 ASN A C 1
ATOM 1191 O O . ASN A 1 75 ? -9.831 -5.275 -28.406 1.000 22.777 75 ASN A O 1
ATOM 1202 N N . ALA A 1 76 ? -9.439 -7.495 -28.426 1.000 21.000 76 ALA A N 1
ATOM 1203 C CA . ALA A 1 76 ? -9.281 -7.500 -26.965 1.000 21.702 76 ALA A CA 1
ATOM 1204 C C . ALA A 1 76 ? -7.995 -6.773 -26.585 1.000 24.820 76 ALA A C 1
ATOM 1205 O O . ALA A 1 76 ? -7.962 -5.991 -25.627 1.000 25.016 76 ALA A O 1
ATOM 1212 N N . GLY A 1 77 ? -6.919 -7.057 -27.361 1.000 24.589 77 GLY A N 1
ATOM 1213 C CA . GLY A 1 77 ? -5.671 -6.343 -27.163 1.000 21.037 77 GLY A CA 1
ATOM 1214 C C . GLY A 1 77 ? -5.872 -4.832 -27.270 1.000 18.563 77 GLY A C 1
ATOM 1215 O O . GLY A 1 77 ? -5.382 -4.069 -26.437 1.000 20.863 77 GLY A O 1
ATOM 1219 N N . GLY A 1 78 ? -6.650 -4.443 -28.267 1.000 20.485 78 GLY A N 1
ATOM 1220 C CA . GLY A 1 78 ? -6.914 -3.021 -28.465 1.000 20.534 78 GLY A CA 1
ATOM 1221 C C . GLY A 1 78 ? -7.718 -2.418 -27.326 1.000 21.023 78 GLY A C 1
ATOM 1222 O O . GLY A 1 78 ? -7.452 -1.305 -26.888 1.000 20.897 78 GLY A O 1
ATOM 1226 N N . HIS A 1 79 ? -8.714 -3.167 -26.854 1.000 21.882 79 HIS A N 1
ATOM 1227 C CA . HIS A 1 79 ? -9.577 -2.701 -25.776 1.000 21.995 79 HIS A CA 1
ATOM 1228 C C . HIS A 1 79 ? -8.756 -2.574 -24.491 1.000 23.235 79 HIS A C 1
ATOM 1229 O O . HIS A 1 79 ? -8.815 -1.548 -23.807 1.000 24.518 79 HIS A O 1
ATOM 1242 N N . PHE A 1 80 ? -7.972 -3.623 -24.183 1.000 23.213 80 PHE A N 1
ATOM 1243 C CA . PHE A 1 80 ? -7.124 -3.580 -23.011 1.000 22.036 80 PH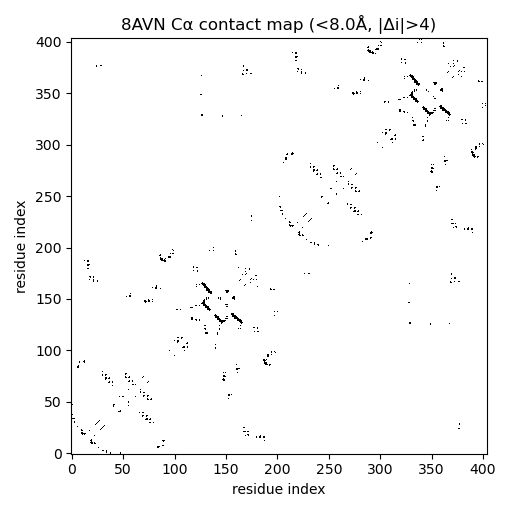E A CA 1
ATOM 1244 C C . PHE A 1 80 ? -6.159 -2.381 -23.067 1.000 22.556 80 PHE A C 1
ATOM 1245 O O . PHE A 1 80 ? -5.980 -1.632 -22.098 1.000 23.426 80 PHE A O 1
ATOM 1262 N N . SER A 1 81 ? -5.485 -2.238 -24.204 1.000 19.852 81 SER A N 1
ATOM 1263 C CA . SER A 1 81 ? -4.358 -1.326 -24.278 1.000 19.952 81 SER A CA 1
ATOM 1264 C C . SER A 1 81 ? -4.872 0.114 -24.191 1.000 17.576 81 SER A C 1
ATOM 1265 O O . SER A 1 81 ? -4.264 0.966 -23.540 1.000 21.147 81 SER A O 1
ATOM 1272 N N . HIS A 1 82 ? -5.995 0.394 -24.852 1.000 19.648 82 HIS A N 1
ATOM 1273 C CA . HIS A 1 82 ? -6.515 1.762 -24.830 1.000 19.171 82 HIS A CA 1
ATOM 1274 C C . HIS A 1 82 ? -7.069 2.088 -23.455 1.000 20.639 82 HIS A C 1
ATOM 1275 O O . HIS A 1 82 ? -6.982 3.205 -23.058 1.000 21.342 82 HIS A O 1
ATOM 1288 N N . THR A 1 83 ? -7.702 1.105 -22.797 1.000 24.176 83 THR A N 1
ATOM 1289 C CA . THR A 1 83 ? -8.245 1.302 -21.464 1.000 24.205 83 THR A CA 1
ATOM 1290 C C . THR A 1 83 ? -7.126 1.752 -20.532 1.000 24.101 83 THR A C 1
ATOM 1291 O O . THR A 1 83 ? -7.257 2.759 -19.832 1.000 24.616 83 THR A O 1
ATOM 1301 N N . LEU A 1 84 ? -5.992 1.034 -20.583 1.000 24.974 84 LEU A N 1
ATOM 1302 C CA . LEU A 1 84 ? -4.842 1.396 -19.785 1.000 23.931 84 LEU A CA 1
ATOM 1303 C C . LEU A 1 84 ? -4.337 2.797 -20.154 1.000 23.964 84 LEU A C 1
ATOM 1304 O O . LEU A 1 84 ? -4.153 3.634 -19.274 1.000 25.353 84 LEU A O 1
ATOM 1320 N N . TYR A 1 85 ? -4.197 3.083 -21.452 1.000 23.365 85 TYR A N 1
ATOM 1321 C CA . TYR A 1 85 ? -3.685 4.363 -21.915 1.000 23.445 85 TYR A CA 1
ATOM 1322 C C . TYR A 1 85 ? -4.503 5.510 -21.333 1.000 23.228 85 TYR A C 1
ATOM 1323 O O . TYR A 1 85 ? -3.925 6.457 -20.814 1.000 24.683 85 TYR A O 1
ATOM 1340 N N . TRP A 1 86 ? -5.834 5.473 -21.458 1.000 22.830 86 TRP A N 1
ATOM 1341 C CA . TRP A 1 86 ? -6.640 6.575 -20.938 1.000 24.195 86 TRP A CA 1
ATOM 1342 C C . TRP A 1 86 ? -6.455 6.703 -19.431 1.000 23.192 86 TRP A C 1
ATOM 1343 O O . TRP A 1 86 ? -6.425 7.801 -18.895 1.000 25.020 86 TRP A O 1
ATOM 1364 N N . ASN A 1 87 ? -6.376 5.563 -18.750 1.000 23.251 87 ASN A N 1
ATOM 1365 C CA . ASN A 1 87 ? -6.368 5.531 -17.281 1.000 23.600 87 ASN A CA 1
ATOM 1366 C C . ASN A 1 87 ? -5.014 5.883 -16.677 1.000 21.028 87 ASN A C 1
ATOM 1367 O O . ASN A 1 87 ? -4.907 6.134 -15.494 1.000 24.747 87 ASN A O 1
ATOM 1378 N N . ILE A 1 88 ? -3.958 5.907 -17.473 1.000 22.943 88 ILE A N 1
ATOM 1379 C CA . ILE A 1 88 ? -2.661 6.339 -16.959 1.000 23.114 88 ILE A CA 1
ATOM 1380 C C . ILE A 1 88 ? -2.352 7.749 -17.443 1.000 23.902 88 ILE A C 1
ATOM 1381 O O . ILE A 1 88 ? -1.263 8.230 -17.184 1.000 26.127 88 ILE A O 1
ATOM 1397 N N . MET A 1 89 ? -3.307 8.410 -18.089 1.000 23.666 89 MET A N 1
ATOM 1398 C CA . MET A 1 89 ? -3.132 9.815 -18.406 1.000 23.171 89 MET A CA 1
ATOM 1399 C C . MET A 1 89 ? -4.055 10.617 -17.504 1.000 24.113 89 MET A C 1
ATOM 1400 O O . MET A 1 89 ? -5.038 10.087 -16.989 1.000 26.342 89 MET A O 1
ATOM 1414 N N . ASN A 1 90 ? -3.694 11.884 -17.290 1.000 23.124 90 ASN A N 1
ATOM 1415 C CA . ASN A 1 90 ? -4.478 12.788 -16.450 1.000 29.898 90 ASN A CA 1
ATOM 1416 C C . ASN A 1 90 ? -4.164 14.214 -16.893 1.000 29.071 90 ASN A C 1
ATOM 1417 O O . ASN A 1 90 ? -3.049 14.497 -17.349 1.000 34.676 90 ASN A O 1
ATOM 1428 N N . PRO A 1 91 ? -5.124 15.152 -16.809 1.000 31.348 91 PRO A N 1
ATOM 1429 C CA . PRO A 1 91 ? -4.820 16.563 -17.032 1.000 35.491 91 PRO A CA 1
ATOM 1430 C C . PRO A 1 91 ? -3.563 16.916 -16.267 1.000 48.325 91 PRO A C 1
ATOM 1431 O O . PRO A 1 91 ? -3.449 16.547 -15.078 1.000 58.128 91 PRO A O 1
ATOM 1442 N N . ALA A 1 92 ? -2.658 17.589 -17.018 1.000 47.917 92 ALA A N 1
ATOM 1443 C CA . ALA A 1 92 ? -1.255 17.815 -16.697 1.000 50.658 92 ALA A CA 1
ATOM 1444 C C . ALA A 1 92 ? -1.163 18.315 -15.267 1.000 53.334 92 ALA A C 1
ATOM 1445 O O . ALA A 1 92 ? -1.827 19.282 -14.904 1.000 64.119 92 ALA A O 1
ATOM 1452 N N . THR A 1 93 ? -0.379 17.595 -14.475 1.000 59.846 93 THR A N 1
ATOM 1453 C CA . THR A 1 93 ? -0.454 17.669 -13.031 1.000 70.139 93 THR A CA 1
ATOM 1454 C C . THR A 1 93 ? 0.984 17.806 -12.560 1.000 73.596 93 THR A C 1
ATOM 1455 O O . THR A 1 93 ? 1.917 17.597 -13.347 1.000 67.314 93 THR A O 1
ATOM 1465 N N . GLN A 1 94 ? 1.153 18.183 -11.298 1.000 73.670 94 GLN A N 1
ATOM 1466 C CA . GLN A 1 94 ? 2.496 18.359 -10.780 1.000 81.568 94 GLN A CA 1
ATOM 1467 C C . GLN A 1 94 ? 3.227 17.016 -10.811 1.000 77.773 94 GLN A C 1
ATOM 1468 O O . GLN A 1 94 ? 2.672 15.973 -10.450 1.000 77.889 94 GLN A O 1
ATOM 1482 N N . GLU A 1 95 ? 4.482 17.052 -11.268 1.000 73.361 95 GLU A N 1
ATOM 1483 C CA . GLU A 1 95 ? 5.373 15.907 -11.191 1.000 72.030 95 GLU A CA 1
ATOM 1484 C C . GLU A 1 95 ? 5.479 15.457 -9.734 1.000 64.318 95 GLU A C 1
ATOM 1485 O O . GLU A 1 95 ? 5.972 16.168 -8.869 1.000 72.804 95 GLU A O 1
ATOM 1497 N N . TYR A 1 96 ? 4.964 14.279 -9.448 1.000 57.036 96 TYR A N 1
ATOM 1498 C CA . TYR A 1 96 ? 5.269 13.625 -8.195 1.000 51.324 96 TYR A CA 1
ATOM 1499 C C . TYR A 1 96 ? 5.262 12.140 -8.527 1.000 46.484 96 TYR A C 1
ATOM 1500 O O . TYR A 1 96 ? 4.247 11.621 -8.979 1.000 43.659 96 TYR A O 1
ATOM 1517 N N . ILE A 1 97 ? 6.429 11.494 -8.428 1.000 43.894 97 ILE A N 1
ATOM 1518 C CA . ILE A 1 97 ? 6.557 10.062 -8.660 1.000 35.365 97 ILE A CA 1
ATOM 1519 C C . ILE A 1 97 ? 6.541 9.378 -7.308 1.000 30.873 97 ILE A C 1
ATOM 1520 O O . ILE A 1 97 ? 7.420 9.601 -6.508 1.000 34.459 97 ILE A O 1
ATOM 1536 N N . PRO A 1 98 ? 5.537 8.553 -6.981 1.000 31.054 98 PRO A N 1
ATOM 1537 C CA . PRO A 1 98 ? 5.531 7.881 -5.681 1.000 31.188 98 PRO A CA 1
ATOM 1538 C C . PRO A 1 98 ? 6.834 7.129 -5.445 1.000 32.625 98 PRO A C 1
ATOM 1539 O O . PRO A 1 98 ? 7.472 6.602 -6.379 1.000 34.264 98 PRO A O 1
ATOM 1550 N N . GLU A 1 99 ? 7.167 7.070 -4.154 1.000 32.996 99 GLU A N 1
ATOM 1551 C CA . GLU A 1 99 ? 8.408 6.539 -3.652 1.000 33.968 99 GLU A CA 1
ATOM 1552 C C . GLU A 1 99 ? 8.654 5.126 -4.170 1.000 31.054 99 GLU A C 1
ATOM 1553 O O . GLU A 1 99 ? 9.763 4.804 -4.551 1.000 35.164 99 GLU A O 1
ATOM 1565 N N . GLU A 1 100 ? 7.675 4.227 -4.046 1.000 32.782 100 GLU A N 1
ATOM 1566 C CA . GLU A 1 100 ? 7.929 2.815 -4.299 1.000 34.020 100 GLU A CA 1
ATOM 1567 C C . GLU A 1 100 ? 8.345 2.647 -5.761 1.000 32.401 100 GLU A C 1
ATOM 1568 O O . GLU A 1 100 ? 9.309 1.949 -6.105 1.000 31.981 100 GLU A O 1
ATOM 1580 N N . LEU A 1 101 ? 7.549 3.262 -6.635 1.000 30.952 101 LEU A N 1
ATOM 1581 C CA . LEU A 1 101 ? 7.801 3.184 -8.056 1.000 31.368 101 LEU A CA 1
ATOM 1582 C C . LEU A 1 101 ? 9.098 3.924 -8.426 1.000 28.504 101 LEU A C 1
ATOM 1583 O O . LEU A 1 101 ? 9.901 3.421 -9.194 1.000 27.144 101 LEU A O 1
ATOM 1599 N N . GLY A 1 102 ? 9.289 5.135 -7.907 1.000 28.939 102 GLY A N 1
ATOM 1600 C CA . GLY A 1 102 ? 10.478 5.921 -8.201 1.000 28.014 102 GLY A CA 1
ATOM 1601 C C . GLY A 1 102 ? 11.750 5.164 -7.824 1.000 30.393 102 GLY A C 1
ATOM 1602 O O . GLY A 1 102 ? 12.708 5.095 -8.598 1.000 31.644 102 GLY A O 1
ATOM 1606 N N . ASN A 1 103 ? 11.727 4.548 -6.638 1.000 29.222 103 ASN A N 1
ATOM 1607 C CA . ASN A 1 103 ? 12.877 3.790 -6.177 1.000 30.455 103 ASN A CA 1
ATOM 1608 C C . ASN A 1 103 ? 13.123 2.596 -7.103 1.000 28.776 103 ASN A C 1
ATOM 1609 O O . ASN A 1 103 ? 14.276 2.301 -7.428 1.000 31.832 103 ASN A O 1
ATOM 1620 N N . ALA A 1 104 ? 12.069 1.902 -7.526 1.000 24.443 104 ALA A N 1
ATOM 1621 C CA . ALA A 1 104 ? 12.230 0.727 -8.392 1.000 27.471 104 ALA A CA 1
ATOM 1622 C C . ALA A 1 104 ? 12.772 1.138 -9.779 1.000 26.917 104 ALA A C 1
ATOM 1623 O O . ALA A 1 104 ? 13.597 0.458 -10.395 1.000 28.033 104 ALA A O 1
ATOM 1630 N N . LEU A 1 105 ? 12.301 2.269 -10.301 1.000 25.704 105 LEU A N 1
ATOM 1631 C CA . LEU A 1 105 ? 12.822 2.789 -11.556 1.000 25.868 105 LEU A CA 1
ATOM 1632 C C . LEU A 1 105 ? 14.314 3.124 -11.431 1.000 28.761 105 LEU A C 1
ATOM 1633 O O . LEU A 1 105 ? 15.106 2.804 -12.341 1.000 29.778 105 LEU A O 1
ATOM 1649 N N . VAL A 1 106 ? 14.684 3.746 -10.298 1.000 29.345 106 VAL A N 1
ATOM 1650 C CA . VAL A 1 106 ? 16.069 4.138 -10.056 1.000 30.145 106 VAL A CA 1
ATOM 1651 C C . VAL A 1 106 ? 16.923 2.876 -9.954 1.000 29.744 106 VAL A C 1
ATOM 1652 O O . VAL A 1 106 ? 17.976 2.802 -10.562 1.000 31.407 106 VAL A O 1
ATOM 1665 N N . GLU A 1 107 ? 16.463 1.876 -9.194 1.000 32.394 107 GLU A N 1
ATOM 1666 C CA . GLU A 1 107 ? 17.226 0.645 -9.031 1.000 30.462 107 GLU A CA 1
ATOM 1667 C C . GLU A 1 107 ? 17.376 -0.066 -10.379 1.000 33.580 107 GLU A C 1
ATOM 1668 O O . GLU A 1 107 ? 18.400 -0.689 -10.642 1.000 32.270 107 GLU A O 1
ATOM 1680 N N . THR A 1 108 ? 16.381 0.018 -11.255 1.000 28.281 108 THR A N 1
ATOM 1681 C CA . THR A 1 108 ? 16.374 -0.805 -12.459 1.000 29.757 108 THR A CA 1
ATOM 1682 C C . THR A 1 108 ? 17.145 -0.147 -13.599 1.000 27.414 108 THR A C 1
ATOM 1683 O O . THR A 1 108 ? 17.886 -0.826 -14.308 1.000 28.440 108 THR A O 1
ATOM 1693 N N . PHE A 1 109 ? 16.921 1.161 -13.793 1.000 24.699 109 PHE A N 1
ATOM 1694 C CA . PHE A 1 109 ? 17.399 1.873 -14.959 1.000 26.349 109 PHE A CA 1
ATOM 1695 C C . PHE A 1 109 ? 18.491 2.873 -14.575 1.000 27.004 109 PHE A C 1
ATOM 1696 O O . PHE A 1 109 ? 19.091 3.467 -15.451 1.000 32.651 109 PHE A O 1
ATOM 1713 N N . GLY A 1 110 ? 18.737 3.098 -13.283 1.000 30.430 110 GLY A N 1
ATOM 1714 C CA . GLY A 1 110 ? 19.828 3.969 -12.881 1.000 31.951 110 GLY A CA 1
ATOM 1715 C C . GLY A 1 110 ? 19.344 5.312 -12.364 1.000 31.196 110 GLY A C 1
ATOM 1716 O O . GLY A 1 110 ? 19.914 5.844 -11.414 1.000 39.884 110 GLY A O 1
ATOM 1720 N N . SER A 1 111 ? 18.309 5.854 -12.993 1.000 34.474 111 SER A N 1
ATOM 1721 C CA . SER A 1 111 ? 17.680 7.097 -12.568 1.000 30.803 111 SER A CA 1
ATOM 1722 C C . SER A 1 111 ? 16.335 7.244 -13.283 1.000 29.236 111 SER A C 1
ATOM 1723 O O . SER A 1 111 ? 16.072 6.567 -14.286 1.000 29.697 111 SER A O 1
ATOM 1730 N N . ILE A 1 112 ? 15.511 8.193 -12.816 1.000 29.736 112 ILE A N 1
ATOM 1731 C CA . ILE A 1 112 ? 14.254 8.485 -13.503 1.000 29.699 112 ILE A CA 1
ATOM 1732 C C . ILE A 1 112 ? 14.528 8.972 -14.934 1.000 27.500 112 ILE A C 1
ATOM 1733 O O . ILE A 1 112 ? 13.845 8.612 -15.902 1.000 27.072 112 ILE A O 1
ATOM 1749 N N . ILE A 1 113 ? 15.521 9.833 -15.074 1.000 25.221 113 ILE A N 1
ATOM 1750 C CA . ILE A 1 113 ? 15.824 10.387 -16.388 1.000 26.591 113 ILE A CA 1
ATOM 1751 C C . ILE A 1 113 ? 16.282 9.278 -17.333 1.000 27.803 113 ILE A C 1
ATOM 1752 O O . ILE A 1 113 ? 15.839 9.238 -18.473 1.000 30.295 113 ILE A O 1
ATOM 1768 N N . ALA A 1 114 ? 17.150 8.378 -16.867 1.000 28.174 114 ALA A N 1
ATOM 1769 C CA . ALA A 1 114 ? 17.588 7.242 -17.665 1.000 28.349 114 ALA A CA 1
ATOM 1770 C C . ALA A 1 114 ? 16.401 6.379 -18.088 1.000 26.686 114 ALA A C 1
ATOM 1771 O O . ALA A 1 114 ? 16.342 5.956 -19.232 1.000 25.293 114 ALA A O 1
ATOM 1778 N N . PHE A 1 115 ? 15.424 6.154 -17.200 1.000 25.677 115 PHE A N 1
ATOM 1779 C CA . PHE A 1 115 ? 14.232 5.411 -17.593 1.000 25.707 115 PHE A CA 1
ATOM 1780 C C . PHE A 1 115 ? 13.452 6.136 -18.704 1.000 23.393 115 PHE A C 1
ATOM 1781 O O . PHE A 1 115 ? 13.083 5.558 -19.723 1.000 24.390 115 PHE A O 1
ATOM 1798 N N . LYS A 1 116 ? 13.250 7.451 -18.516 1.000 23.995 116 LYS A N 1
ATOM 1799 C CA . LYS A 1 116 ? 12.465 8.211 -19.452 1.000 24.274 116 LYS A CA 1
ATOM 1800 C C . LYS A 1 116 ? 13.163 8.189 -20.810 1.000 23.253 116 LYS A C 1
ATOM 1801 O O . LYS A 1 116 ? 12.489 8.091 -21.835 1.000 21.392 116 LYS A O 1
ATOM 1820 N N . GLU A 1 117 ? 14.493 8.255 -20.793 1.000 23.020 117 GLU A N 1
ATOM 1821 C CA . GLU A 1 117 ? 15.256 8.234 -22.028 1.000 25.278 117 GLU A CA 1
ATOM 1822 C C . GLU A 1 117 ? 15.122 6.902 -22.757 1.000 22.117 117 GLU A C 1
ATOM 1823 O O . GLU A 1 117 ? 14.954 6.902 -23.968 1.000 23.843 117 GLU A O 1
ATOM 1835 N N . GLN A 1 118 ? 15.264 5.779 -22.048 1.000 21.867 118 GLN A N 1
ATOM 1836 C CA A GLN A 1 118 ? 15.172 4.451 -22.642 0.500 24.052 118 GLN A CA 1
ATOM 1837 C CA B GLN A 1 118 ? 15.174 4.476 -22.672 0.500 22.929 118 GLN A CA 1
ATOM 1838 C C . GLN A 1 118 ? 13.766 4.245 -23.202 1.000 23.029 118 GLN A C 1
ATOM 1839 O O . GLN A 1 118 ? 13.584 3.745 -24.327 1.000 22.491 118 GLN A O 1
ATOM 1865 N N . PHE A 1 119 ? 12.766 4.653 -22.428 1.000 23.042 119 PHE A N 1
ATOM 1866 C CA . PHE A 1 119 ? 11.383 4.496 -22.847 1.000 22.138 119 PHE A CA 1
ATOM 1867 C C . PHE A 1 119 ? 11.124 5.342 -24.094 1.000 22.020 119 PHE A C 1
ATOM 1868 O O . PHE A 1 119 ? 10.579 4.815 -25.027 1.000 23.373 119 PHE A O 1
ATOM 1885 N N . SER A 1 120 ? 11.579 6.621 -24.107 1.000 23.100 120 SER A N 1
ATOM 1886 C CA . SER A 1 120 ? 11.361 7.544 -25.211 1.000 22.940 120 SER A CA 1
ATOM 1887 C C . SER A 1 120 ? 12.022 7.037 -26.498 1.000 23.205 120 SER A C 1
ATOM 1888 O O . SER A 1 120 ? 11.415 7.084 -27.569 1.000 25.289 120 SER A O 1
ATOM 1895 N N . LYS A 1 121 ? 13.222 6.470 -26.327 1.000 25.748 121 LYS A N 1
ATOM 1896 C CA A LYS A 1 121 ? 13.997 5.958 -27.440 0.500 24.832 121 LYS A CA 1
ATOM 1897 C CA B LYS A 1 121 ? 13.999 5.950 -27.432 0.500 25.927 121 LYS A CA 1
ATOM 1898 C C . LYS A 1 121 ? 13.312 4.704 -27.987 1.000 22.522 121 LYS A C 1
ATOM 1899 O O . LYS A 1 121 ? 13.169 4.557 -29.186 1.000 23.387 121 LYS A O 1
ATOM 1935 N N . ALA A 1 122 ? 12.820 3.828 -27.134 1.000 23.528 122 ALA A N 1
ATOM 1936 C CA . ALA A 1 122 ? 12.106 2.654 -27.640 1.000 24.960 122 ALA A CA 1
ATOM 1937 C C . ALA A 1 122 ? 10.869 3.086 -28.425 1.000 23.111 122 ALA A C 1
ATOM 1938 O O . ALA A 1 122 ? 10.563 2.526 -29.474 1.000 25.166 122 ALA A O 1
ATOM 1945 N N . ALA A 1 123 ? 10.148 4.102 -27.933 1.000 23.562 123 ALA A N 1
ATOM 1946 C CA . ALA A 1 123 ? 8.949 4.562 -28.606 1.000 21.436 123 ALA A CA 1
ATOM 1947 C C . ALA A 1 123 ? 9.315 5.202 -29.958 1.000 23.040 123 ALA A C 1
ATOM 1948 O O . ALA A 1 123 ? 8.571 5.065 -30.921 1.000 22.095 123 ALA A O 1
ATOM 1955 N N . ALA A 1 124 ? 10.426 5.963 -30.000 1.000 22.337 124 ALA A N 1
ATOM 1956 C CA . ALA A 1 124 ? 10.856 6.605 -31.221 1.000 23.329 124 ALA A CA 1
ATOM 1957 C C . ALA A 1 124 ? 11.253 5.540 -32.250 1.000 23.129 124 ALA A C 1
ATOM 1958 O O . ALA A 1 124 ? 11.199 5.813 -33.438 1.000 25.998 124 ALA A O 1
ATOM 1965 N N . ASN A 1 125 ? 11.673 4.361 -31.794 1.000 24.859 125 ASN A N 1
ATOM 1966 C CA . ASN A 1 125 ? 12.180 3.318 -32.661 1.000 25.839 125 ASN A CA 1
ATOM 1967 C C . ASN A 1 125 ? 11.120 2.301 -33.085 1.000 25.223 125 ASN A C 1
ATOM 1968 O O . ASN A 1 125 ? 11.446 1.376 -33.831 1.000 27.286 125 ASN A O 1
ATOM 1979 N N . ILE A 1 126 ? 9.887 2.396 -32.626 1.000 25.669 126 ILE A N 1
ATOM 1980 C CA . ILE A 1 126 ? 8.845 1.531 -33.130 1.000 22.603 126 ILE A CA 1
ATOM 1981 C C . ILE A 1 126 ? 8.739 1.667 -34.655 1.000 21.458 126 ILE A C 1
ATOM 1982 O O . ILE A 1 126 ? 8.636 2.765 -35.208 1.000 21.356 126 ILE A O 1
ATOM 1998 N N . PHE A 1 127 ? 8.728 0.512 -35.312 1.000 22.949 127 PHE A N 1
ATOM 1999 C CA . PHE A 1 127 ? 8.487 0.432 -36.743 1.000 24.105 127 PHE A CA 1
ATOM 2000 C C . PHE A 1 127 ? 7.022 0.067 -37.019 1.000 24.873 127 PHE A C 1
ATOM 2001 O O . PHE A 1 127 ? 6.539 -1.003 -36.634 1.000 28.377 127 PHE A O 1
ATOM 2018 N N . GLY A 1 128 ? 6.320 0.955 -37.744 1.000 23.651 128 GLY A N 1
ATOM 2019 C CA . GLY A 1 128 ? 4.902 0.770 -38.000 1.000 24.534 128 GLY A CA 1
ATOM 2020 C C . GLY A 1 128 ? 4.065 0.933 -36.732 1.000 23.033 128 GLY A C 1
ATOM 2021 O O . GLY A 1 128 ? 4.337 1.801 -35.943 1.000 23.026 128 GLY A O 1
ATOM 2025 N N . SER A 1 129 ? 3.021 0.110 -36.582 1.000 25.925 129 SER A N 1
ATOM 2026 C CA . SER A 1 129 ? 2.035 0.334 -35.540 1.000 21.133 129 SER A CA 1
ATOM 2027 C C . SER A 1 129 ? 2.423 -0.507 -34.328 1.000 22.705 129 SER A C 1
ATOM 2028 O O . SER A 1 129 ? 2.735 -1.717 -34.458 1.000 23.204 129 SER A O 1
ATOM 2035 N N . GLY A 1 130 ? 2.402 0.120 -33.149 1.000 22.124 130 GLY A N 1
ATOM 2036 C CA . GLY A 1 130 ? 2.665 -0.609 -31.937 1.000 20.782 130 GLY A CA 1
ATOM 2037 C C . GLY A 1 130 ? 2.620 0.244 -30.689 1.000 20.115 130 GLY A C 1
ATOM 2038 O O . GLY A 1 130 ? 2.147 1.385 -30.715 1.000 21.449 130 GLY A O 1
ATOM 2042 N N . TRP A 1 131 ? 3.183 -0.341 -29.636 1.000 19.452 131 TRP A N 1
ATOM 2043 C CA . TRP A 1 131 ? 3.171 0.228 -28.291 1.000 20.385 131 TRP A CA 1
ATOM 2044 C C . TRP A 1 131 ? 4.535 0.078 -27.623 1.000 23.478 131 TRP A C 1
ATOM 2045 O O . TRP A 1 131 ? 5.233 -0.893 -27.904 1.000 22.174 131 TRP A O 1
ATOM 2066 N N . VAL A 1 132 ? 4.845 0.979 -26.668 1.000 21.214 132 VAL A N 1
ATOM 2067 C CA . VAL A 1 132 ? 5.929 0.757 -25.737 1.000 22.010 132 VAL A CA 1
ATOM 2068 C C . VAL A 1 132 ? 5.362 0.779 -24.337 1.000 21.256 132 VAL A C 1
ATOM 2069 O O . VAL A 1 132 ? 4.553 1.636 -24.016 1.000 22.904 132 VAL A O 1
ATOM 2082 N N . TRP A 1 133 ? 5.794 -0.201 -23.545 1.000 20.470 133 TRP A N 1
ATOM 2083 C CA . TRP A 1 133 ? 5.313 -0.410 -22.190 1.000 22.043 133 TRP A CA 1
ATOM 2084 C C . TRP A 1 133 ? 6.410 -0.388 -21.157 1.000 21.884 133 TRP A C 1
ATOM 2085 O O . TRP A 1 133 ? 7.560 -0.777 -21.398 1.000 23.015 133 TRP A O 1
ATOM 2106 N N . LEU A 1 134 ? 5.985 -0.073 -19.952 1.000 21.864 134 LEU A N 1
ATOM 2107 C CA . LEU A 1 134 ? 6.684 -0.453 -18.736 1.000 23.023 134 LEU A CA 1
ATOM 2108 C C . LEU A 1 134 ? 5.866 -1.575 -18.107 1.000 23.481 134 LEU A C 1
ATOM 2109 O O . LEU A 1 134 ? 4.663 -1.428 -17.871 1.000 24.829 134 LEU A O 1
ATOM 2125 N N . ALA A 1 135 ? 6.532 -2.707 -17.908 1.000 23.006 135 ALA A N 1
ATOM 2126 C CA . ALA A 1 135 ? 5.925 -3.947 -17.455 1.000 23.823 135 ALA A CA 1
ATOM 2127 C C . ALA A 1 135 ? 6.706 -4.542 -16.279 1.000 27.459 135 ALA A C 1
ATOM 2128 O O . ALA A 1 135 ? 7.912 -4.388 -16.182 1.000 28.025 135 ALA A O 1
ATOM 2135 N N . ALA A 1 136 ? 5.996 -5.291 -15.419 1.000 30.355 136 ALA A N 1
ATOM 2136 C CA . ALA A 1 136 ? 6.605 -6.034 -14.339 1.000 30.555 136 ALA A CA 1
ATOM 2137 C C . ALA A 1 136 ? 6.386 -7.533 -14.535 1.000 30.474 136 ALA A C 1
ATOM 2138 O O . ALA A 1 136 ? 5.291 -7.965 -14.894 1.000 29.423 136 ALA A O 1
ATOM 2145 N N . ASP A 1 137 ? 7.399 -8.345 -14.270 1.000 34.911 137 ASP A N 1
ATOM 2146 C CA . ASP A 1 137 ? 7.248 -9.789 -14.430 1.000 34.931 137 ASP A CA 1
ATOM 2147 C C . ASP A 1 137 ? 6.727 -10.351 -13.121 1.000 36.659 137 ASP A C 1
ATOM 2148 O O . ASP A 1 137 ? 6.432 -9.593 -12.198 1.000 28.822 137 ASP A O 1
ATOM 2157 N N . ALA A 1 138 ? 6.625 -11.675 -13.063 1.000 37.757 138 ALA A N 1
ATOM 2158 C CA . ALA A 1 138 ? 6.017 -12.373 -11.944 1.000 42.163 138 ALA A CA 1
ATOM 2159 C C . ALA A 1 138 ? 6.667 -11.979 -10.608 1.000 40.697 138 ALA A C 1
ATOM 2160 O O . ALA A 1 138 ? 5.997 -11.963 -9.569 1.000 44.546 138 ALA A O 1
ATOM 2167 N N . ASN A 1 139 ? 7.963 -11.626 -10.641 1.000 41.877 139 ASN A N 1
ATOM 2168 C CA . ASN A 1 139 ? 8.693 -11.194 -9.452 1.000 39.140 139 ASN A CA 1
ATOM 2169 C C . ASN A 1 139 ? 8.856 -9.673 -9.333 1.000 34.810 139 ASN A C 1
ATOM 2170 O O . ASN A 1 139 ? 9.749 -9.212 -8.637 1.000 36.517 139 ASN A O 1
ATOM 2181 N N . LYS A 1 140 ? 8.032 -8.894 -10.023 1.000 38.104 140 LYS A N 1
ATOM 2182 C CA . LYS A 1 140 ? 8.000 -7.431 -9.930 1.000 38.089 140 LYS A CA 1
ATOM 2183 C C . LYS A 1 140 ? 9.251 -6.753 -10.491 1.000 38.451 140 LYS A C 1
ATOM 2184 O O . LYS A 1 140 ? 9.476 -5.560 -10.220 1.000 37.982 140 LYS A O 1
ATOM 2203 N N . LYS A 1 141 ? 10.034 -7.482 -11.304 1.000 35.333 141 LYS A N 1
ATOM 2204 C CA . LYS A 1 141 ? 11.157 -6.853 -11.989 1.000 36.385 141 LYS A CA 1
ATOM 2205 C C . LYS A 1 141 ? 10.609 -6.096 -13.191 1.000 34.196 141 LYS A C 1
ATOM 2206 O O . LYS A 1 141 ? 9.734 -6.591 -13.904 1.000 35.591 141 LYS A O 1
ATOM 2225 N N . LEU A 1 142 ? 11.138 -4.908 -13.407 1.000 29.526 142 LEU A N 1
ATOM 2226 C CA . LEU A 1 142 ? 10.628 -4.001 -14.428 1.000 28.577 142 LEU A CA 1
ATOM 2227 C C . LEU A 1 142 ? 11.425 -4.112 -15.723 1.000 26.703 142 LEU A C 1
ATOM 2228 O O . LEU A 1 142 ? 12.646 -4.215 -15.708 1.000 29.173 142 LEU A O 1
ATOM 2244 N N . LYS A 1 143 ? 10.738 -3.978 -16.843 1.000 26.303 143 LYS A N 1
ATOM 2245 C CA . LYS A 1 143 ? 11.393 -3.876 -18.125 1.000 29.037 143 LYS A CA 1
ATOM 2246 C C . LYS A 1 143 ? 10.581 -2.962 -19.038 1.000 27.071 143 LYS A C 1
ATOM 2247 O O . LYS A 1 143 ? 9.363 -2.742 -18.859 1.000 24.430 143 LYS A O 1
ATOM 2266 N N . ILE A 1 144 ? 11.282 -2.464 -20.061 1.000 22.776 144 ILE A N 1
ATOM 2267 C CA . ILE A 1 144 ? 10.615 -1.761 -21.132 1.000 24.475 144 ILE A CA 1
ATOM 2268 C C . ILE A 1 144 ? 10.362 -2.778 -22.214 1.000 26.162 144 ILE A C 1
ATOM 2269 O O . ILE A 1 144 ? 11.279 -3.488 -22.529 1.000 27.359 144 ILE A O 1
ATOM 2285 N N . VAL A 1 145 ? 9.139 -2.826 -22.755 1.000 28.874 145 VAL A N 1
ATOM 2286 C CA . VAL A 1 145 ? 8.761 -3.782 -23.778 1.000 29.777 145 VAL A CA 1
ATOM 2287 C C . VAL A 1 145 ? 8.211 -3.019 -24.979 1.000 27.226 145 VAL A C 1
ATOM 2288 O O . VAL A 1 145 ? 7.346 -2.124 -24.806 1.000 23.246 145 VAL A O 1
ATOM 2301 N N . SER A 1 146 ? 8.687 -3.436 -26.178 1.000 22.990 146 SER A N 1
ATOM 2302 C CA . SER A 1 146 ? 8.103 -2.950 -27.419 1.000 25.144 146 SER A CA 1
ATOM 2303 C C . SER A 1 146 ? 7.188 -4.020 -28.009 1.000 22.113 146 SER A C 1
ATOM 2304 O O . SER A 1 146 ? 7.597 -5.190 -28.085 1.000 23.073 146 SER A O 1
ATOM 2311 N N . THR A 1 147 ? 5.992 -3.628 -28.480 1.000 24.272 147 THR A N 1
ATOM 2312 C CA . THR A 1 147 ? 5.083 -4.593 -29.104 1.000 24.899 147 THR A CA 1
ATOM 2313 C C . THR A 1 147 ? 4.574 -4.076 -30.444 1.000 24.156 147 THR A C 1
ATOM 2314 O O . THR A 1 147 ? 4.617 -2.858 -30.699 1.000 21.792 147 THR A O 1
ATOM 2324 N N . THR A 1 148 ? 4.048 -5.022 -31.252 1.000 22.934 148 THR A N 1
ATOM 2325 C CA . THR A 1 148 ? 3.448 -4.684 -32.536 1.000 24.995 148 THR A CA 1
ATOM 2326 C C . THR A 1 148 ? 1.925 -4.768 -32.431 1.000 24.146 148 THR A C 1
ATOM 2327 O O . THR A 1 148 ? 1.374 -5.511 -31.609 1.000 26.607 148 THR A O 1
ATOM 2337 N N . GLY A 1 149 ? 1.223 -4.047 -33.312 1.000 25.951 149 GLY A N 1
ATOM 2338 C CA . GLY A 1 149 ? -0.228 -4.034 -33.320 1.000 22.130 149 GLY A CA 1
ATOM 2339 C C . GLY A 1 149 ? -0.781 -3.569 -31.975 1.000 22.478 149 GLY A C 1
ATOM 2340 O O . GLY A 1 149 ? -0.377 -2.514 -31.477 1.000 24.182 149 GLY A O 1
ATOM 2344 N N . GLN A 1 150 ? -1.703 -4.367 -31.414 1.000 22.761 150 GLN A N 1
ATOM 2345 C CA . GLN A 1 150 ? -2.239 -4.099 -30.088 1.000 24.501 150 GLN A CA 1
ATOM 2346 C C . GLN A 1 150 ? -1.778 -5.196 -29.142 1.000 26.223 150 GLN A C 1
ATOM 2347 O O . GLN A 1 150 ? -2.389 -5.418 -28.087 1.000 32.087 150 GLN A O 1
ATOM 2361 N N . ASP A 1 151 ? -0.706 -5.896 -29.509 1.000 26.264 151 ASP A N 1
ATOM 2362 C CA . ASP A 1 151 ? -0.097 -6.865 -28.616 1.000 27.694 151 ASP A CA 1
ATOM 2363 C C . ASP A 1 151 ? 0.413 -6.111 -27.387 1.000 27.678 151 ASP A C 1
ATOM 2364 O O . ASP A 1 151 ? 0.686 -4.912 -27.402 1.000 25.162 151 ASP A O 1
ATOM 2373 N N . ASN A 1 152 ? 0.534 -6.841 -26.295 1.000 27.495 152 ASN A N 1
ATOM 2374 C CA . ASN A 1 152 ? 0.747 -6.187 -25.003 1.000 29.126 152 ASN A CA 1
ATOM 2375 C C . ASN A 1 152 ? 1.403 -7.206 -24.099 1.000 29.056 152 ASN A C 1
ATOM 2376 O O . ASN A 1 152 ? 1.452 -8.415 -24.432 1.000 25.889 152 ASN A O 1
ATOM 2387 N N . PRO A 1 153 ? 1.963 -6.752 -22.959 1.000 27.287 153 PRO A N 1
ATOM 2388 C CA . PRO A 1 153 ? 2.721 -7.663 -22.107 1.000 25.701 153 PRO A CA 1
ATOM 2389 C C . PRO A 1 153 ? 1.957 -8.755 -21.379 1.000 26.122 153 PRO A C 1
ATOM 2390 O O . PRO A 1 153 ? 2.620 -9.675 -20.907 1.000 22.074 153 PRO A O 1
ATOM 2401 N N . LEU A 1 154 ? 0.611 -8.670 -21.312 1.000 24.520 154 LEU A N 1
ATOM 2402 C CA . LEU A 1 154 ? -0.147 -9.766 -20.749 1.000 25.904 154 LEU A CA 1
ATOM 2403 C C . LEU A 1 154 ? 0.198 -11.064 -21.482 1.000 26.664 154 LEU A C 1
ATOM 2404 O O . LEU A 1 154 ? 0.234 -12.124 -20.865 1.000 28.327 154 LEU A O 1
ATOM 2420 N N . MET A 1 155 ? 0.434 -10.938 -22.792 1.000 25.213 155 MET A N 1
ATOM 2421 C CA . MET A 1 155 ? 0.681 -12.068 -23.671 1.000 25.791 155 MET A CA 1
ATOM 2422 C C . MET A 1 155 ? 1.995 -12.755 -23.322 1.000 29.619 155 MET A C 1
ATOM 2423 O O . MET A 1 155 ? 2.188 -13.916 -23.687 1.000 35.807 155 MET A O 1
ATOM 2437 N N . THR A 1 156 ? 2.926 -12.040 -22.678 1.000 31.707 156 THR A N 1
ATOM 2438 C CA . THR A 1 156 ? 4.216 -12.635 -22.309 1.000 29.464 156 THR A CA 1
ATOM 2439 C C . THR A 1 156 ? 4.322 -12.822 -20.794 1.000 32.604 156 THR A C 1
ATOM 2440 O O . THR A 1 156 ? 5.433 -12.875 -20.242 1.000 35.979 156 THR A O 1
ATOM 2450 N N . GLY A 1 157 ? 3.152 -12.849 -20.135 1.000 31.866 157 GLY A N 1
ATOM 2451 C CA . GLY A 1 157 ? 3.040 -13.203 -18.726 1.000 29.386 157 GLY A CA 1
ATOM 2452 C C . GLY A 1 157 ? 3.438 -12.065 -17.788 1.000 28.255 157 GLY A C 1
ATOM 2453 O O . GLY A 1 157 ? 3.745 -12.296 -16.625 1.000 27.288 157 GLY A O 1
ATOM 2457 N N . ASP A 1 158 ? 3.445 -10.835 -18.289 1.000 28.836 158 ASP A N 1
ATOM 2458 C CA . ASP A 1 158 ? 3.855 -9.715 -17.460 1.000 31.212 158 ASP A CA 1
ATOM 2459 C C . ASP A 1 158 ? 2.644 -8.845 -17.156 1.000 28.336 158 ASP A C 1
ATOM 2460 O O . ASP A 1 158 ? 1.598 -9.011 -17.772 1.000 25.794 158 ASP A O 1
ATOM 2469 N N . ALA A 1 159 ? 2.843 -7.919 -16.217 1.000 23.681 159 ALA A N 1
ATOM 2470 C CA . ALA A 1 159 ? 1.832 -6.977 -15.779 1.000 25.192 159 ALA A CA 1
ATOM 2471 C C . ALA A 1 159 ? 2.173 -5.596 -16.349 1.000 24.377 159 ALA A C 1
ATOM 2472 O O . ALA A 1 159 ? 3.185 -5.007 -16.005 1.000 24.032 159 ALA A O 1
ATOM 2479 N N . PRO A 1 160 ? 1.400 -5.077 -17.328 1.000 23.629 160 PRO A N 1
ATOM 2480 C CA . PRO A 1 160 ? 1.656 -3.750 -17.884 1.000 24.717 160 PRO A CA 1
ATOM 2481 C C . PRO A 1 160 ? 1.375 -2.698 -16.818 1.000 22.478 160 PRO A C 1
ATOM 2482 O O . PRO A 1 160 ? 0.323 -2.750 -16.229 1.000 24.966 160 PRO A O 1
ATOM 2493 N N . LEU A 1 161 ? 2.290 -1.742 -16.600 1.000 25.019 161 LEU A N 1
ATOM 2494 C CA . LEU A 1 161 ? 2.089 -0.633 -15.663 1.000 23.575 161 LEU A CA 1
ATOM 2495 C C . LEU A 1 161 ? 1.705 0.657 -16.394 1.000 23.231 161 LEU A C 1
ATOM 2496 O O . LEU A 1 161 ? 0.939 1.459 -15.875 1.000 23.216 161 LEU A O 1
ATOM 2512 N N . MET A 1 162 ? 2.277 0.875 -17.574 1.000 22.817 162 MET A N 1
ATOM 2513 C CA . MET A 1 162 ? 2.062 2.078 -18.364 1.000 25.981 162 MET A CA 1
ATOM 2514 C C . MET A 1 162 ? 2.370 1.683 -19.815 1.000 23.891 162 MET A C 1
ATOM 2515 O O . MET A 1 162 ? 3.201 0.825 -20.075 1.000 25.470 162 MET A O 1
ATOM 2529 N N . GLY A 1 163 ? 1.716 2.308 -20.779 1.000 24.893 163 GLY A N 1
ATOM 2530 C CA . GLY A 1 163 ? 2.108 2.133 -22.164 1.000 22.277 163 GLY A CA 1
ATOM 2531 C C . GLY A 1 163 ? 1.785 3.425 -22.909 1.000 22.383 163 GLY A C 1
ATOM 2532 O O . GLY A 1 163 ? 0.834 4.114 -22.535 1.000 21.506 163 GLY A O 1
ATOM 2536 N N . ILE A 1 164 ? 2.558 3.693 -23.971 1.000 22.087 164 ILE A N 1
ATOM 2537 C CA . ILE A 1 164 ? 2.316 4.790 -24.865 1.000 21.689 164 ILE A CA 1
ATOM 2538 C C . ILE A 1 164 ? 1.924 4.203 -26.222 1.000 21.563 164 ILE A C 1
ATOM 2539 O O . ILE A 1 164 ? 2.571 3.285 -26.713 1.000 20.987 164 ILE A O 1
ATOM 2555 N N . ASP A 1 165 ? 0.822 4.708 -26.788 1.000 21.437 165 ASP A N 1
ATOM 2556 C CA . ASP A 1 165 ? 0.361 4.316 -28.118 1.000 21.617 165 ASP A CA 1
ATOM 2557 C C . ASP A 1 165 ? 1.223 5.009 -29.174 1.000 20.235 165 ASP A C 1
ATOM 2558 O O . ASP A 1 165 ? 1.269 6.234 -29.210 1.000 22.007 165 ASP A O 1
ATOM 2567 N N . ILE A 1 166 ? 1.873 4.191 -30.043 1.000 22.753 166 ILE A N 1
ATOM 2568 C CA . ILE A 1 166 ? 2.700 4.687 -31.127 1.000 22.608 166 ILE A CA 1
ATOM 2569 C C . ILE A 1 166 ? 2.092 4.450 -32.514 1.000 24.473 166 ILE A C 1
ATOM 2570 O O . ILE A 1 166 ? 2.679 4.895 -33.538 1.000 25.535 166 ILE A O 1
ATOM 2586 N N . TRP A 1 167 ? 0.837 3.991 -32.577 1.000 21.717 167 TRP A N 1
ATOM 2587 C CA . TRP A 1 167 ? 0.088 4.048 -33.806 1.000 19.034 167 TRP A CA 1
ATOM 2588 C C . TRP A 1 167 ? 0.042 5.492 -34.276 1.000 20.119 167 TRP A C 1
ATOM 2589 O O . TRP A 1 167 ? -0.172 6.375 -33.438 1.000 21.314 167 TRP A O 1
ATOM 2610 N N . GLU A 1 168 ? 0.131 5.697 -35.603 1.000 19.867 168 GLU A N 1
ATOM 2611 C CA . GLU A 1 168 ? 0.078 7.062 -36.097 1.000 19.196 168 GLU A CA 1
ATOM 2612 C C . GLU A 1 168 ? -1.222 7.792 -35.725 1.000 19.740 168 GLU A C 1
ATOM 2613 O O . GLU A 1 168 ? -1.175 8.991 -35.528 1.000 21.256 168 GLU A O 1
ATOM 2625 N N . HIS A 1 169 ? -2.378 7.127 -35.669 1.000 22.024 169 HIS A N 1
ATOM 2626 C CA . HIS A 1 169 ? -3.609 7.810 -35.257 1.000 21.776 169 HIS A CA 1
ATOM 2627 C C . HIS A 1 169 ? -3.519 8.460 -33.874 1.000 21.710 169 HIS A C 1
ATOM 2628 O O . HIS A 1 169 ? -4.229 9.422 -33.634 1.000 22.198 169 HIS A O 1
ATOM 2641 N N . ALA A 1 170 ? -2.604 8.038 -33.016 1.000 20.364 170 ALA A N 1
ATOM 2642 C CA . ALA A 1 170 ? -2.476 8.617 -31.679 1.000 20.588 170 ALA A CA 1
ATOM 2643 C C . ALA A 1 170 ? -1.907 10.034 -31.737 1.000 21.084 170 ALA A C 1
ATOM 2644 O O . ALA A 1 170 ? -2.157 10.813 -30.811 1.000 21.841 170 ALA A O 1
ATOM 2651 N N . TYR A 1 171 ? -1.184 10.367 -32.823 1.000 20.878 171 TYR A N 1
ATOM 2652 C CA . TYR A 1 171 ? -0.441 11.626 -32.858 1.000 19.746 171 TYR A CA 1
ATOM 2653 C C . TYR A 1 171 ? -0.442 12.383 -34.171 1.000 20.740 171 TYR A C 1
ATOM 2654 O O . TYR A 1 171 ? 0.105 13.495 -34.208 1.000 23.917 171 TYR A O 1
ATOM 2671 N N . TYR A 1 172 ? -1.013 11.828 -35.239 1.000 22.420 172 TYR A N 1
ATOM 2672 C CA . TYR A 1 172 ? -0.727 12.407 -36.549 1.000 22.647 172 TYR A CA 1
ATOM 2673 C C . TYR A 1 172 ? -1.414 13.764 -36.712 1.000 23.403 172 TYR A C 1
ATOM 2674 O O . TYR A 1 172 ? -0.862 14.657 -37.340 1.000 22.644 172 TYR A O 1
ATOM 2691 N N . LEU A 1 173 ? -2.604 13.973 -36.143 1.000 24.556 173 LEU A N 1
ATOM 2692 C CA . LEU A 1 173 ? -3.298 15.236 -36.405 1.000 22.479 173 LEU A CA 1
ATOM 2693 C C . LEU A 1 173 ? -2.534 16.428 -35.850 1.000 23.013 173 LEU A C 1
ATOM 2694 O O . LEU A 1 173 ? -2.496 17.482 -36.522 1.000 28.142 173 LEU A O 1
ATOM 2710 N N . HIS A 1 174 ? -1.961 16.295 -34.653 1.000 20.871 174 HIS A N 1
ATOM 2711 C CA . HIS A 1 174 ? -1.256 17.414 -34.036 1.000 24.189 174 HIS A CA 1
ATOM 2712 C C . HIS A 1 174 ? 0.245 17.421 -34.357 1.000 25.548 174 HIS A C 1
ATOM 2713 O O . HIS A 1 174 ? 0.831 18.502 -34.398 1.000 24.168 174 HIS A O 1
ATOM 2726 N N . TYR A 1 175 ? 0.854 16.246 -34.583 1.000 22.274 175 TYR A N 1
ATOM 2727 C CA . TYR A 1 175 ? 2.306 16.133 -34.646 1.000 23.894 175 TYR A CA 1
ATOM 2728 C C . TYR A 1 175 ? 2.819 15.639 -36.015 1.000 22.934 175 TYR A C 1
ATOM 2729 O O . TYR A 1 175 ? 4.027 15.661 -36.282 1.000 24.402 175 TYR A O 1
ATOM 2746 N N . GLN A 1 176 ? 1.912 15.144 -36.846 1.000 23.599 176 GLN A N 1
ATOM 2747 C CA . GLN A 1 176 ? 2.264 14.490 -38.096 1.000 22.444 176 GLN A CA 1
ATOM 2748 C C . GLN A 1 176 ? 3.418 13.521 -37.851 1.000 23.777 176 GLN A C 1
ATOM 2749 O O . GLN A 1 176 ? 3.349 12.653 -36.964 1.000 20.501 176 GLN A O 1
ATOM 2763 N N . ASN A 1 177 ? 4.479 13.653 -38.650 1.000 21.557 177 ASN A N 1
ATOM 2764 C CA . ASN A 1 177 ? 5.605 12.747 -38.569 1.000 25.403 177 ASN A CA 1
ATOM 2765 C C . ASN A 1 177 ? 6.509 12.963 -37.348 1.000 22.947 177 ASN A C 1
ATOM 2766 O O . ASN A 1 177 ? 7.420 12.172 -37.135 1.000 27.303 177 ASN A O 1
ATOM 2777 N N . ARG A 1 178 ? 6.305 14.046 -36.589 1.000 23.107 178 ARG A N 1
ATOM 2778 C CA . ARG A 1 178 ? 7.163 14.407 -35.463 1.000 22.495 178 ARG A CA 1
ATOM 2779 C C . ARG A 1 178 ? 6.780 13.591 -34.221 1.000 23.127 178 ARG A C 1
ATOM 2780 O O . ARG A 1 178 ? 6.409 14.133 -33.184 1.000 25.703 178 ARG A O 1
ATOM 2801 N N . ARG A 1 179 ? 6.922 12.275 -34.334 1.000 21.918 179 ARG A N 1
ATOM 2802 C CA . ARG A 1 179 ? 6.607 11.348 -33.258 1.000 21.823 179 ARG A CA 1
ATOM 2803 C C . ARG A 1 179 ? 7.390 11.652 -31.985 1.000 22.398 179 ARG A C 1
ATOM 2804 O O . ARG A 1 179 ? 6.844 11.554 -30.873 1.000 22.894 179 ARG A O 1
ATOM 2825 N N . PRO A 1 180 ? 8.700 11.998 -32.043 1.000 24.421 180 PRO A N 1
ATOM 2826 C CA . PRO A 1 180 ? 9.441 12.348 -30.833 1.000 24.379 180 PRO A CA 1
ATOM 2827 C C . PRO A 1 180 ? 8.835 13.501 -30.034 1.000 24.656 180 PRO A C 1
ATOM 2828 O O . PRO A 1 180 ? 8.900 13.490 -28.787 1.000 27.068 180 PRO A O 1
ATOM 2839 N N . GLU A 1 181 ? 8.223 14.470 -30.729 1.000 23.717 181 GLU A N 1
ATOM 2840 C CA A GLU A 1 181 ? 7.550 15.601 -30.091 0.500 23.690 181 GLU A CA 1
ATOM 2841 C CA B GLU A 1 181 ? 7.609 15.581 -30.016 0.500 24.623 181 GLU A CA 1
ATOM 2842 C C . GLU A 1 181 ? 6.331 15.098 -29.312 1.000 25.477 181 GLU A C 1
ATOM 2843 O O . GLU A 1 181 ? 6.021 15.564 -28.208 1.000 27.547 181 GLU A O 1
ATOM 2865 N N . TYR A 1 182 ? 5.643 14.114 -29.903 1.000 22.689 182 TYR A N 1
ATOM 2866 C CA . TYR A 1 182 ? 4.486 13.524 -29.240 1.000 23.513 182 TYR A CA 1
ATOM 2867 C C . TYR A 1 182 ? 4.935 12.792 -27.979 1.000 23.728 182 TYR A C 1
ATOM 2868 O O . TYR A 1 182 ? 4.310 12.902 -26.925 1.000 27.302 182 TYR A O 1
ATOM 2885 N N . ILE A 1 183 ? 5.995 12.001 -28.116 1.000 23.446 183 ILE A N 1
ATOM 2886 C CA . ILE A 1 183 ? 6.512 11.239 -26.992 1.000 24.540 183 ILE A CA 1
ATOM 2887 C C . ILE A 1 183 ? 6.913 12.173 -25.856 1.000 26.496 183 ILE A C 1
ATOM 2888 O O . ILE A 1 183 ? 6.584 11.932 -24.712 1.000 26.777 183 ILE A O 1
ATOM 2904 N N . GLU A 1 184 ? 7.666 13.212 -26.179 1.000 25.867 184 GLU A N 1
ATOM 2905 C CA . GLU A 1 184 ? 8.158 14.149 -25.192 1.000 26.887 184 GLU A CA 1
ATOM 2906 C C . GLU A 1 184 ? 6.993 14.815 -24.461 1.000 26.491 184 GLU A C 1
ATOM 2907 O O . GLU A 1 184 ? 7.041 14.967 -23.240 1.000 27.034 184 GLU A O 1
ATOM 2919 N N . ASN A 1 185 ? 5.977 15.218 -25.214 1.000 25.144 185 ASN A N 1
ATOM 2920 C CA . ASN A 1 185 ? 4.807 15.872 -24.640 1.000 27.715 185 ASN A CA 1
ATOM 2921 C C . ASN A 1 185 ? 3.979 14.926 -23.782 1.000 25.271 185 ASN A C 1
ATOM 2922 O O . ASN A 1 185 ? 3.353 15.355 -22.827 1.000 30.858 185 ASN A O 1
ATOM 2933 N N . TRP A 1 186 ? 3.940 13.653 -24.161 1.000 24.412 186 TRP A N 1
ATOM 2934 C CA . TRP A 1 186 ? 3.107 12.691 -23.443 1.000 23.678 186 TRP A CA 1
ATOM 2935 C C . TRP A 1 186 ? 3.501 12.595 -21.962 1.000 22.455 186 TRP A C 1
ATOM 2936 O O . TRP A 1 186 ? 2.655 12.411 -21.109 1.000 21.237 186 TRP A O 1
ATOM 2957 N N . TRP A 1 187 ? 4.800 12.753 -21.646 1.000 24.203 187 TRP A N 1
ATOM 2958 C CA . TRP A 1 187 ? 5.267 12.719 -20.271 1.000 25.660 187 TRP A CA 1
ATOM 2959 C C . TRP A 1 187 ? 4.507 13.731 -19.412 1.000 25.039 187 TRP A C 1
ATOM 2960 O O . TRP A 1 187 ? 4.349 13.524 -18.228 1.000 24.690 187 TRP A O 1
ATOM 2981 N N . ASN A 1 188 ? 4.025 14.811 -20.011 1.000 25.425 188 ASN A N 1
ATOM 2982 C CA . ASN A 1 188 ? 3.328 15.826 -19.230 1.000 26.984 188 ASN A CA 1
ATOM 2983 C C . ASN A 1 188 ? 1.938 15.413 -18.779 1.000 28.418 188 ASN A C 1
ATOM 2984 O O . ASN A 1 188 ? 1.399 16.067 -17.888 1.000 27.048 188 ASN A O 1
ATOM 2995 N N . VAL A 1 189 ? 1.334 14.387 -19.375 1.000 25.550 189 VAL A N 1
ATOM 2996 C CA . VAL A 1 189 ? 0.023 13.945 -18.944 1.000 24.437 189 VAL A CA 1
ATOM 2997 C C . VAL A 1 189 ? 0.083 12.560 -18.318 1.000 26.661 189 VAL A C 1
ATOM 2998 O O . VAL A 1 189 ? -0.960 12.010 -18.006 1.000 30.505 189 VAL A O 1
ATOM 3011 N N . LEU A 1 190 ? 1.257 11.959 -18.196 1.000 26.308 190 LEU A N 1
ATOM 3012 C CA . LEU A 1 190 ? 1.325 10.655 -17.547 1.000 25.017 190 LEU A CA 1
ATOM 3013 C C . LEU A 1 190 ? 0.995 10.817 -16.060 1.000 26.887 190 LEU A C 1
ATOM 3014 O O . LEU A 1 190 ? 1.582 11.642 -15.387 1.000 30.120 190 LEU A O 1
ATOM 3030 N N . ASP A 1 191 ? 0.076 9.992 -15.573 1.000 24.893 191 ASP A N 1
ATOM 3031 C CA . ASP A 1 191 ? -0.316 9.942 -14.185 1.000 25.627 191 ASP A CA 1
ATOM 3032 C C . ASP A 1 191 ? 0.492 8.890 -13.448 1.000 24.261 191 ASP A C 1
ATOM 3033 O O . ASP A 1 191 ? 0.107 7.723 -13.403 1.000 26.856 191 ASP A O 1
ATOM 3042 N N . TRP A 1 192 ? 1.566 9.321 -12.812 1.000 24.803 192 TRP A N 1
ATOM 3043 C CA . TRP A 1 192 ? 2.427 8.429 -12.060 1.000 27.811 192 TRP A CA 1
ATOM 3044 C C . TRP A 1 192 ? 1.687 7.758 -10.914 1.000 30.566 192 TRP A C 1
ATOM 3045 O O . TRP A 1 192 ? 2.062 6.641 -10.537 1.000 27.881 192 TRP A O 1
ATOM 3066 N N . LYS A 1 193 ? 0.660 8.435 -10.368 1.000 28.684 193 LYS A N 1
ATOM 3067 C CA . LYS A 1 193 ? -0.070 7.865 -9.244 1.000 29.316 193 LYS A CA 1
ATOM 3068 C C . LYS A 1 193 ? -0.823 6.609 -9.671 1.000 26.259 193 LYS A C 1
ATOM 3069 O O . LYS A 1 193 ? -0.899 5.639 -8.920 1.000 28.705 193 LYS A O 1
ATOM 3088 N N . ALA A 1 194 ? -1.341 6.615 -10.909 1.000 26.722 194 ALA A N 1
ATOM 3089 C CA . ALA A 1 194 ? -2.080 5.486 -11.427 1.000 24.656 194 ALA A CA 1
ATOM 3090 C C . ALA A 1 194 ? -1.110 4.333 -11.733 1.000 25.858 194 ALA A C 1
ATOM 3091 O O . ALA A 1 194 ? -1.407 3.174 -11.496 1.000 29.648 194 ALA A O 1
ATOM 3098 N N . VAL A 1 195 ? 0.079 4.671 -12.255 1.000 27.044 195 VAL A N 1
ATOM 3099 C CA . VAL A 1 195 ? 1.101 3.673 -12.552 1.000 24.672 195 VAL A CA 1
ATOM 3100 C C . VAL A 1 195 ? 1.516 3.007 -11.242 1.000 23.143 195 VAL A C 1
ATOM 3101 O O . VAL A 1 195 ? 1.672 1.783 -11.180 1.000 25.087 195 VAL A O 1
ATOM 3114 N N . GLU A 1 196 ? 1.709 3.834 -10.210 1.000 22.221 196 GLU A N 1
ATOM 3115 C CA . GLU A 1 196 ? 2.050 3.364 -8.870 1.000 25.467 196 GLU A CA 1
ATOM 3116 C C . GLU A 1 196 ? 0.959 2.439 -8.330 1.000 27.181 196 GLU A C 1
ATOM 3117 O O . GLU A 1 196 ? 1.304 1.408 -7.720 1.000 25.137 196 GLU A O 1
ATOM 3129 N N . GLU A 1 197 ? -0.329 2.820 -8.512 1.000 27.904 197 GLU A N 1
ATOM 3130 C CA . GLU A 1 197 ? -1.429 1.973 -8.028 1.000 26.497 197 GLU A CA 1
ATOM 3131 C C . GLU A 1 197 ? -1.290 0.571 -8.610 1.000 24.950 197 GLU A C 1
ATOM 3132 O O . GLU A 1 197 ? -1.433 -0.424 -7.909 1.000 23.016 197 GLU A O 1
ATOM 3144 N N . ARG A 1 198 ? -0.981 0.499 -9.911 1.000 23.823 198 ARG A N 1
ATOM 3145 C CA . ARG A 1 198 ? -0.861 -0.785 -10.574 1.000 27.857 198 ARG A CA 1
ATOM 3146 C C . ARG A 1 198 ? 0.323 -1.575 -10.015 1.000 24.305 198 ARG A C 1
ATOM 3147 O O . ARG A 1 198 ? 0.194 -2.749 -9.743 1.000 24.410 198 ARG A O 1
ATOM 3168 N N . TYR A 1 199 ? 1.470 -0.912 -9.873 1.000 24.394 199 TYR A N 1
ATOM 3169 C CA . TYR A 1 199 ? 2.671 -1.572 -9.391 1.000 25.847 199 TYR A CA 1
ATOM 3170 C C . TYR A 1 199 ? 2.465 -2.070 -7.958 1.000 24.603 199 TYR A C 1
ATOM 3171 O O . TYR A 1 199 ? 2.825 -3.193 -7.636 1.000 25.438 199 TYR A O 1
ATOM 3188 N N . ASN A 1 200 ? 1.844 -1.230 -7.134 1.000 23.966 200 ASN A N 1
ATOM 3189 C CA . ASN A 1 200 ? 1.626 -1.489 -5.728 1.000 24.340 200 ASN A CA 1
ATOM 3190 C C . ASN A 1 200 ? 0.746 -2.717 -5.574 1.000 23.406 200 ASN A C 1
ATOM 3191 O O . ASN A 1 200 ? 0.983 -3.503 -4.686 1.000 27.117 200 ASN A O 1
ATOM 3202 N N . ALA A 1 201 ? -0.251 -2.854 -6.448 1.000 22.464 201 ALA A N 1
ATOM 3203 C CA . ALA A 1 201 ? -1.209 -3.944 -6.358 1.000 22.722 201 ALA A CA 1
ATOM 3204 C C . ALA A 1 201 ? -0.502 -5.289 -6.501 1.000 24.807 201 ALA A C 1
ATOM 3205 O O . ALA A 1 201 ? -1.017 -6.323 -6.067 1.000 26.011 201 ALA A O 1
ATOM 3212 N N . LEU A 1 202 ? 0.673 -5.291 -7.141 1.000 24.221 202 LEU A N 1
ATOM 3213 C CA . LEU A 1 202 ? 1.381 -6.536 -7.377 1.000 26.322 202 LEU A CA 1
ATOM 3214 C C . LEU A 1 202 ? 2.003 -7.016 -6.052 1.000 31.612 202 LEU A C 1
ATOM 3215 O O . LEU A 1 202 ? 2.451 -8.145 -5.972 1.000 38.889 202 LEU A O 1
ATOM 3231 N N . GLY A 1 203 ? 2.037 -6.161 -5.023 1.000 32.896 203 GLY A N 1
ATOM 3232 C CA . GLY A 1 203 ? 2.210 -6.590 -3.644 1.000 39.073 203 GLY A CA 1
ATOM 3233 C C . GLY A 1 203 ? 3.511 -7.342 -3.406 1.000 45.552 203 GLY A C 1
ATOM 3234 O O . GLY A 1 203 ? 4.514 -6.667 -3.196 1.000 59.811 203 GLY A O 1
ATOM 3238 N N . LYS B 1 2 ? 24.178 7.199 -51.422 1.000 47.666 2 LYS B N 1
ATOM 3239 C CA A LYS B 1 2 ? 23.983 7.382 -52.882 0.500 42.254 2 LYS B CA 1
ATOM 3240 C CA B LYS B 1 2 ? 23.968 7.442 -52.876 0.500 42.734 2 LYS B CA 1
ATOM 3241 C C . LYS B 1 2 ? 22.505 7.231 -53.274 1.000 39.224 2 LYS B C 1
ATOM 3242 O O . LYS B 1 2 ? 22.101 7.734 -54.324 1.000 45.038 2 LYS B O 1
ATOM 3278 N N . HIS B 1 3 ? 21.688 6.477 -52.512 1.000 33.744 3 HIS B N 1
ATOM 3279 C CA . HIS B 1 3 ? 20.267 6.436 -52.863 1.000 38.765 3 HIS B CA 1
ATOM 3280 C C . HIS B 1 3 ? 19.662 7.821 -52.647 1.000 34.700 3 HIS B C 1
ATOM 3281 O O . HIS B 1 3 ? 20.015 8.469 -51.683 1.000 34.928 3 HIS B O 1
ATOM 3294 N N . GLU B 1 4 ? 18.798 8.251 -53.573 1.000 35.039 4 GLU B N 1
ATOM 3295 C CA . GLU B 1 4 ? 18.305 9.620 -53.619 1.000 37.534 4 GLU B CA 1
ATOM 3296 C C . GLU B 1 4 ? 16.773 9.550 -53.640 1.000 40.566 4 GLU B C 1
ATOM 3297 O O . GLU B 1 4 ? 16.174 8.582 -54.113 1.000 40.301 4 GLU B O 1
ATOM 3309 N N . LEU B 1 5 ? 16.118 10.585 -53.126 1.000 37.534 5 LEU B N 1
ATOM 3310 C CA . LEU B 1 5 ? 14.685 10.684 -53.212 1.000 36.670 5 LEU B CA 1
ATOM 3311 C C . LEU B 1 5 ? 14.330 11.165 -54.614 1.000 35.140 5 LEU B C 1
ATOM 3312 O O . LEU B 1 5 ? 14.743 12.255 -55.028 1.000 33.475 5 LEU B O 1
ATOM 3328 N N . PRO B 1 6 ? 13.507 10.410 -55.358 1.000 34.944 6 PRO B N 1
ATOM 3329 C CA . PRO B 1 6 ? 13.008 10.882 -56.645 1.000 35.597 6 PRO B CA 1
ATOM 3330 C C . PRO B 1 6 ? 12.029 12.049 -56.458 1.000 35.975 6 PRO B C 1
ATOM 3331 O O . PRO B 1 6 ? 11.330 12.133 -55.451 1.000 35.612 6 PRO B O 1
ATOM 3342 N N . PRO B 1 7 ? 11.941 13.002 -57.405 1.000 38.650 7 PRO B N 1
ATOM 3343 C CA . PRO B 1 7 ? 11.006 14.124 -57.270 1.000 36.461 7 PRO B CA 1
ATOM 3344 C C . PRO B 1 7 ? 9.644 13.484 -57.460 1.000 39.375 7 PRO B C 1
ATOM 3345 O O . PRO B 1 7 ? 9.591 12.380 -58.019 1.000 37.890 7 PRO B O 1
ATOM 3356 N N . LEU B 1 8 ? 8.564 14.120 -56.975 1.000 34.353 8 LEU B N 1
ATOM 3357 C CA . LEU B 1 8 ? 7.236 13.680 -57.385 1.000 38.751 8 LEU B CA 1
ATOM 3358 C C . LEU B 1 8 ? 7.061 13.966 -58.860 1.000 38.829 8 LEU B C 1
ATOM 3359 O O . LEU B 1 8 ? 7.501 15.007 -59.327 1.000 38.038 8 LEU B O 1
ATOM 3375 N N . PRO B 1 9 ? 6.352 13.099 -59.603 1.000 40.323 9 PRO B N 1
ATOM 3376 C CA . PRO B 1 9 ? 6.032 13.426 -60.989 1.000 45.555 9 PRO B CA 1
ATOM 3377 C C . PRO B 1 9 ? 4.987 14.531 -61.202 1.000 44.032 9 PRO B C 1
ATOM 3378 O O . PRO B 1 9 ? 4.583 14.749 -62.333 1.000 45.548 9 PRO B O 1
ATOM 3389 N N . TYR B 1 10 ? 4.551 15.214 -60.126 1.000 38.835 10 TYR B N 1
ATOM 3390 C CA . TYR B 1 10 ? 3.456 16.176 -60.181 1.000 35.230 10 TYR B CA 1
ATOM 3391 C C . TYR B 1 10 ? 3.600 17.072 -58.948 1.000 34.939 10 TYR B C 1
ATOM 3392 O O . TYR B 1 10 ? 4.359 16.764 -58.017 1.000 35.826 10 TYR B O 1
ATOM 3409 N N . ALA B 1 11 ? 2.896 18.214 -59.006 1.000 39.439 11 ALA B N 1
ATOM 3410 C CA . ALA B 1 11 ? 2.843 19.208 -57.948 1.000 36.553 11 ALA B CA 1
ATOM 3411 C C . ALA B 1 11 ? 2.217 18.595 -56.689 1.000 33.529 11 ALA B C 1
ATOM 3412 O O . ALA B 1 11 ? 1.371 17.728 -56.803 1.000 33.086 11 ALA B O 1
ATOM 3419 N N . TYR B 1 12 ? 2.590 19.107 -55.503 1.000 35.342 12 TYR B N 1
ATOM 3420 C CA . TYR B 1 12 ? 2.075 18.663 -54.210 1.000 36.072 12 TYR B CA 1
ATOM 3421 C C . TYR B 1 12 ? 0.546 18.816 -54.111 1.000 34.014 12 TYR B C 1
ATOM 3422 O O . TYR B 1 12 ? -0.098 18.065 -53.386 1.000 34.562 12 TYR B O 1
ATOM 3439 N N . ASN B 1 13 ? -0.052 19.718 -54.893 1.000 34.917 13 ASN B N 1
ATOM 3440 C CA . ASN B 1 13 ? -1.492 19.897 -54.885 1.000 34.191 13 ASN B CA 1
ATOM 3441 C C . ASN B 1 13 ? -2.193 19.152 -56.024 1.000 34.771 13 ASN B C 1
ATOM 3442 O O . ASN B 1 13 ? -3.405 19.278 -56.174 1.000 36.864 13 ASN B O 1
ATOM 3453 N N . ALA B 1 14 ? -1.477 18.309 -56.774 1.000 37.101 14 ALA B N 1
ATOM 3454 C CA . ALA B 1 14 ? -2.021 17.775 -58.016 1.000 39.337 14 ALA B CA 1
ATOM 3455 C C . ALA B 1 14 ? -3.026 16.640 -57.801 1.000 33.335 14 ALA B C 1
ATOM 3456 O O . ALA B 1 14 ? -3.745 16.302 -58.738 1.000 34.092 14 ALA B O 1
ATOM 3463 N N . LEU B 1 15 ? -3.050 15.994 -56.626 1.000 31.076 15 LEU B N 1
ATOM 3464 C CA . LEU B 1 15 ? -3.986 14.900 -56.411 1.000 31.792 15 LEU B CA 1
ATOM 3465 C C . LEU B 1 15 ? -5.189 15.342 -55.570 1.000 30.391 15 LEU B C 1
ATOM 3466 O O . LEU B 1 15 ? -5.980 14.500 -55.172 1.000 25.303 15 LEU B O 1
ATOM 3482 N N . GLU B 1 16 ? -5.331 16.662 -55.315 1.000 32.534 16 GLU B N 1
ATOM 3483 C CA . GLU B 1 16 ? -6.496 17.228 -54.651 1.000 31.052 16 GLU B CA 1
ATOM 3484 C C . GLU B 1 16 ? -7.750 16.955 -55.474 1.000 31.041 16 GLU B C 1
ATOM 3485 O O . GLU B 1 16 ? -7.706 16.976 -56.704 1.000 36.046 16 GLU B O 1
ATOM 3496 N N . PRO B 1 17 ? -8.918 16.713 -54.851 1.000 31.086 17 PRO B N 1
ATOM 3497 C CA . PRO B 1 17 ? -9.056 16.639 -53.386 1.000 35.542 17 PRO B CA 1
ATOM 3498 C C . PRO B 1 17 ? -8.873 15.260 -52.743 1.000 33.518 17 PRO B C 1
ATOM 3499 O O . PRO B 1 17 ? -9.168 15.067 -51.559 1.000 36.569 17 PRO B O 1
ATOM 3510 N N . PHE B 1 18 ? -8.375 14.310 -53.535 1.000 31.648 18 PHE B N 1
ATOM 3511 C CA . PHE B 1 18 ? -8.348 12.895 -53.174 1.000 29.417 18 PHE B CA 1
ATOM 3512 C C . PHE B 1 18 ? -7.216 12.628 -52.184 1.000 30.129 18 PHE B C 1
ATOM 3513 O O . PHE B 1 18 ? -7.369 11.850 -51.231 1.000 29.383 18 PHE B O 1
ATOM 3530 N N . ILE B 1 19 ? -6.057 13.234 -52.458 1.000 29.871 19 ILE B N 1
ATOM 3531 C CA . ILE B 1 19 ? -4.991 13.306 -51.472 1.000 29.766 19 ILE B CA 1
ATOM 3532 C C . ILE B 1 19 ? -4.624 14.762 -51.292 1.000 28.118 19 ILE B C 1
ATOM 3533 O O . ILE B 1 19 ? -4.386 15.463 -52.280 1.000 31.428 19 ILE B O 1
ATOM 3549 N N . ASP B 1 20 ? -4.601 15.178 -50.015 1.000 28.782 20 ASP B N 1
ATOM 3550 C CA . ASP B 1 20 ? -4.348 16.551 -49.653 1.000 26.884 20 ASP B CA 1
ATOM 3551 C C . ASP B 1 20 ? -2.883 16.925 -49.871 1.000 23.696 20 ASP B C 1
ATOM 3552 O O . ASP B 1 20 ? -1.984 16.114 -49.694 1.000 25.309 20 ASP B O 1
ATOM 3561 N N . ALA B 1 21 ? -2.652 18.212 -50.208 1.000 24.273 21 ALA B N 1
ATOM 3562 C CA . ALA B 1 21 ? -1.317 18.710 -50.466 1.000 24.474 21 ALA B CA 1
ATOM 3563 C C . ALA B 1 21 ? -0.404 18.575 -49.259 1.000 26.950 21 ALA B C 1
ATOM 3564 O O . ALA B 1 21 ? 0.776 18.287 -49.381 1.000 26.325 21 ALA B O 1
ATOM 3571 N N . LYS B 1 22 ? -0.914 18.852 -48.065 1.000 27.421 22 LYS B N 1
ATOM 3572 C CA . LYS B 1 22 ? -0.059 18.798 -46.893 1.000 26.473 22 LYS B CA 1
ATOM 3573 C C . LYS B 1 22 ? 0.470 17.383 -46.691 1.000 25.337 22 LYS B C 1
ATOM 3574 O O . LYS B 1 22 ? 1.623 17.213 -46.328 1.000 26.810 22 LYS B O 1
ATOM 3593 N N . THR B 1 23 ? -0.414 16.390 -46.841 1.000 24.081 23 THR B N 1
ATOM 3594 C CA . THR B 1 23 ? -0.046 14.998 -46.755 1.000 24.950 23 THR B CA 1
ATOM 3595 C C . THR B 1 23 ? 0.997 14.701 -47.811 1.000 24.222 23 THR B C 1
ATOM 3596 O O . THR B 1 23 ? 2.019 14.076 -47.523 1.000 27.288 23 THR B O 1
ATOM 3606 N N . LEU B 1 24 ? 0.712 15.052 -49.056 1.000 25.047 24 LEU B N 1
ATOM 3607 C CA . LEU B 1 24 ? 1.670 14.674 -50.084 1.000 26.628 24 LEU B CA 1
ATOM 3608 C C . LEU B 1 24 ? 3.049 15.270 -49.761 1.000 25.814 24 LEU B C 1
ATOM 3609 O O . LEU B 1 24 ? 4.071 14.601 -49.869 1.000 26.627 24 LEU B O 1
ATOM 3625 N N . GLU B 1 25 ? 3.074 16.542 -49.315 1.000 24.207 25 GLU B N 1
ATOM 3626 C CA . GLU B 1 25 ? 4.315 17.176 -48.916 1.000 25.495 25 GLU B CA 1
ATOM 3627 C C . GLU B 1 25 ? 5.045 16.438 -47.772 1.000 27.960 25 GLU B C 1
ATOM 3628 O O . GLU B 1 25 ? 6.246 16.172 -47.871 1.000 26.604 25 GLU B O 1
ATOM 3640 N N . ILE B 1 26 ? 4.359 16.102 -46.676 1.000 24.829 26 ILE B N 1
ATOM 3641 C CA . ILE B 1 26 ? 4.998 15.431 -45.558 1.000 24.502 26 ILE B CA 1
ATOM 3642 C C . ILE B 1 26 ? 5.349 13.976 -45.922 1.000 24.157 26 ILE B C 1
ATOM 3643 O O . ILE B 1 26 ? 6.411 13.464 -45.566 1.000 21.873 26 ILE B O 1
ATOM 3659 N N . HIS B 1 27 ? 4.427 13.316 -46.629 1.000 23.140 27 HIS B N 1
ATOM 3660 C CA . HIS B 1 27 ? 4.577 11.914 -46.969 1.000 24.048 27 HIS B CA 1
ATOM 3661 C C . HIS B 1 27 ? 5.857 11.749 -47.785 1.000 25.190 27 HIS B C 1
ATOM 3662 O O . HIS B 1 27 ? 6.632 10.818 -47.556 1.000 23.459 27 HIS B O 1
ATOM 3675 N N . HIS B 1 28 ? 6.075 12.694 -48.707 1.000 24.659 28 HIS B N 1
ATOM 3676 C CA . HIS B 1 28 ? 7.220 12.632 -49.594 1.000 25.537 28 HIS B CA 1
ATOM 3677 C C . HIS B 1 28 ? 8.489 13.134 -48.910 1.000 25.379 28 HIS B C 1
ATOM 3678 O O . HIS B 1 28 ? 9.492 12.404 -48.850 1.000 27.605 28 HIS B O 1
ATOM 3691 N N . THR B 1 29 ? 8.436 14.399 -48.425 1.000 26.789 29 THR B N 1
ATOM 3692 C CA . THR B 1 29 ? 9.649 15.046 -47.986 1.000 27.745 29 THR B CA 1
ATOM 3693 C C . THR B 1 29 ? 10.081 14.616 -46.584 1.000 28.256 29 THR B C 1
ATOM 3694 O O . THR B 1 29 ? 11.240 14.906 -46.239 1.000 30.385 29 THR B O 1
ATOM 3704 N N . LYS B 1 30 ? 9.203 13.957 -45.798 1.000 29.164 30 LYS B N 1
ATOM 3705 C CA . LYS B 1 30 ? 9.572 13.509 -44.459 1.000 26.460 30 LYS B CA 1
ATOM 3706 C C . LYS B 1 30 ? 9.648 11.981 -44.420 1.000 24.293 30 LYS B C 1
ATOM 3707 O O . LYS B 1 30 ? 10.693 11.436 -44.177 1.000 25.321 30 LYS B O 1
ATOM 3726 N N . HIS B 1 31 ? 8.537 11.291 -44.680 1.000 23.807 31 HIS B N 1
ATOM 3727 C CA . HIS B 1 31 ? 8.474 9.851 -44.532 1.000 23.020 31 HIS B CA 1
ATOM 3728 C C . HIS B 1 31 ? 9.366 9.183 -45.579 1.000 24.400 31 HIS B C 1
ATOM 3729 O O . HIS B 1 31 ? 10.255 8.452 -45.205 1.000 24.829 31 HIS B O 1
ATOM 3742 N N . HIS B 1 32 ? 9.143 9.437 -46.875 1.000 26.910 32 HIS B N 1
ATOM 3743 C CA . HIS B 1 32 ? 9.909 8.770 -47.921 1.000 24.315 32 HIS B CA 1
ATOM 3744 C C . HIS B 1 32 ? 11.391 9.151 -47.807 1.000 25.890 32 HIS B C 1
ATOM 3745 O O . HIS B 1 32 ? 12.273 8.309 -47.819 1.000 23.197 32 HIS B O 1
ATOM 3758 N N . GLN B 1 33 ? 11.664 10.438 -47.621 1.000 25.278 33 GLN B N 1
ATOM 3759 C CA . GLN B 1 33 ? 13.029 10.897 -47.413 1.000 26.083 33 GLN B CA 1
ATOM 3760 C C . GLN B 1 33 ? 13.696 10.117 -46.277 1.000 27.435 33 GLN B C 1
ATOM 3761 O O . GLN B 1 33 ? 14.873 9.775 -46.362 1.000 29.218 33 GLN B O 1
ATOM 3775 N N . SER B 1 34 ? 12.950 9.845 -45.190 1.000 30.112 34 SER B N 1
ATOM 3776 C CA . SER B 1 34 ? 13.554 9.186 -44.047 1.000 29.058 34 SER B CA 1
ATOM 3777 C C . SER B 1 34 ? 13.958 7.771 -44.429 1.000 28.282 34 SER B C 1
ATOM 3778 O O . SER B 1 34 ? 14.973 7.292 -43.932 1.000 27.234 34 SER B O 1
ATOM 3785 N N . TYR B 1 35 ? 13.190 7.118 -45.310 1.000 26.151 35 TYR B N 1
ATOM 3786 C CA . TYR B 1 35 ? 13.524 5.762 -45.696 1.000 25.549 35 TYR B CA 1
ATOM 3787 C C . TYR B 1 35 ? 14.841 5.798 -46.478 1.000 25.344 35 TYR B C 1
ATOM 3788 O O . TYR B 1 35 ? 15.678 4.918 -46.335 1.000 29.228 35 TYR B O 1
ATOM 3805 N N . VAL B 1 36 ? 14.999 6.812 -47.340 1.000 29.001 36 VAL B N 1
ATOM 3806 C CA . VAL B 1 36 ? 16.218 6.961 -48.119 1.000 26.805 36 VAL B CA 1
ATOM 3807 C C . VAL B 1 36 ? 17.394 7.181 -47.165 1.000 28.490 36 VAL B C 1
ATOM 3808 O O . VAL B 1 36 ? 18.393 6.465 -47.223 1.000 29.147 36 VAL B O 1
ATOM 3821 N N . ASP B 1 37 ? 17.274 8.177 -46.279 1.000 30.310 37 ASP B N 1
ATOM 3822 C CA . ASP B 1 37 ? 18.334 8.522 -45.336 1.000 32.542 37 ASP B CA 1
ATOM 3823 C C . ASP B 1 37 ? 18.691 7.339 -44.439 1.000 31.201 37 ASP B C 1
ATOM 3824 O O . ASP B 1 37 ? 19.855 7.106 -44.145 1.000 29.866 37 ASP B O 1
ATOM 3833 N N . LYS B 1 38 ? 17.703 6.581 -43.985 1.000 32.596 38 LYS B N 1
ATOM 3834 C CA . LYS B 1 38 ? 18.006 5.435 -43.127 1.000 32.226 38 LYS B CA 1
ATOM 3835 C C . LYS B 1 38 ? 18.630 4.271 -43.897 1.000 30.600 38 LYS B C 1
ATOM 3836 O O . LYS B 1 38 ? 19.363 3.457 -43.331 1.000 31.912 38 LYS B O 1
ATOM 3855 N N . LEU B 1 39 ? 18.232 4.096 -45.147 1.000 26.528 39 LEU B N 1
ATOM 3856 C CA . LEU B 1 39 ? 18.823 3.029 -45.952 1.000 26.851 39 LEU B CA 1
ATOM 3857 C C . LEU B 1 39 ? 20.302 3.355 -46.197 1.000 28.470 39 LEU B C 1
ATOM 3858 O O . LEU B 1 39 ? 21.180 2.513 -46.057 1.000 30.729 39 LEU B O 1
ATOM 3874 N N . ASN B 1 40 ? 20.549 4.622 -46.521 1.000 28.504 40 ASN B N 1
ATOM 3875 C CA . ASN B 1 40 ? 21.908 5.090 -46.775 1.000 28.194 40 ASN B CA 1
ATOM 3876 C C . ASN B 1 40 ? 22.751 4.932 -45.503 1.000 30.406 40 ASN B C 1
ATOM 3877 O O . ASN B 1 40 ? 23.900 4.495 -45.561 1.000 27.886 40 ASN B O 1
ATOM 3888 N N . ALA B 1 41 ? 22.184 5.291 -44.342 1.000 33.078 41 ALA B N 1
ATOM 3889 C CA . ALA B 1 41 ? 22.916 5.169 -43.092 1.000 33.257 41 ALA B CA 1
ATOM 3890 C C . ALA B 1 41 ? 23.236 3.698 -42.843 1.000 33.454 41 ALA B C 1
ATOM 3891 O O . ALA B 1 41 ? 24.362 3.346 -42.492 1.000 36.337 41 ALA B O 1
ATOM 3898 N N . ALA B 1 42 ? 22.285 2.811 -43.112 1.000 29.662 42 ALA B N 1
ATOM 3899 C CA . ALA B 1 42 ? 22.525 1.397 -42.858 1.000 33.975 42 ALA B CA 1
ATOM 3900 C C . ALA B 1 42 ? 23.665 0.855 -43.733 1.000 32.375 42 ALA B C 1
ATOM 3901 O O . ALA B 1 42 ? 24.370 -0.092 -43.351 1.000 30.126 42 ALA B O 1
ATOM 3908 N N . LEU B 1 43 ? 23.797 1.417 -44.945 1.000 30.380 43 LEU B N 1
ATOM 3909 C CA . LEU B 1 43 ? 24.720 0.870 -45.913 1.000 31.829 43 LEU B CA 1
ATOM 3910 C C . LEU B 1 43 ? 26.102 1.500 -45.743 1.000 35.456 43 LEU B C 1
ATOM 3911 O O . LEU B 1 43 ? 27.024 1.064 -46.423 1.000 39.603 43 LEU B O 1
ATOM 3927 N N . GLU B 1 44 ? 26.229 2.542 -44.899 1.000 38.844 44 GLU B N 1
ATOM 3928 C CA . GLU B 1 44 ? 27.455 3.344 -44.803 1.000 38.716 44 GLU B CA 1
ATOM 3929 C C . GLU B 1 44 ? 28.665 2.461 -44.532 1.000 38.934 44 GLU B C 1
ATOM 3930 O O . GLU B 1 44 ? 29.737 2.753 -45.048 1.000 39.272 44 GLU B O 1
ATOM 3942 N N . LYS B 1 45 ? 28.503 1.410 -43.706 1.000 33.627 45 LYS B N 1
ATOM 3943 C CA . LYS B 1 45 ? 29.653 0.611 -43.324 1.000 36.677 45 LYS B CA 1
ATOM 3944 C C . LYS B 1 45 ? 29.944 -0.504 -44.334 1.000 32.589 45 LYS B C 1
ATOM 3945 O O . LYS B 1 45 ? 30.836 -1.302 -44.101 1.000 35.398 45 LYS B O 1
ATOM 3964 N N . TYR B 1 46 ? 29.209 -0.578 -45.438 1.000 34.936 46 TYR B N 1
ATOM 3965 C CA . TYR B 1 46 ? 29.297 -1.706 -46.346 1.000 36.774 46 TYR B CA 1
ATOM 3966 C C . TYR B 1 46 ? 29.387 -1.151 -47.751 1.000 39.124 46 TYR B C 1
ATOM 3967 O O . TYR B 1 46 ? 28.431 -1.141 -48.511 1.000 41.243 46 TYR B O 1
ATOM 3984 N N . PRO B 1 47 ? 30.566 -0.638 -48.144 1.000 39.678 47 PRO B N 1
ATOM 3985 C CA . PRO B 1 47 ? 30.703 0.007 -49.453 1.000 40.118 47 PRO B CA 1
ATOM 3986 C C . PRO B 1 47 ? 30.391 -0.941 -50.623 1.000 43.678 47 PRO B C 1
ATOM 3987 O O . PRO B 1 47 ? 29.951 -0.486 -51.683 1.000 49.183 47 PRO B O 1
ATOM 3998 N N . ASP B 1 48 ? 30.552 -2.257 -50.398 1.000 42.656 48 ASP B N 1
ATOM 3999 C CA . ASP B 1 48 ? 30.177 -3.269 -51.387 1.000 40.402 48 ASP B CA 1
ATOM 4000 C C . ASP B 1 48 ? 28.671 -3.291 -51.648 1.000 43.701 48 ASP B C 1
ATOM 4001 O O . ASP B 1 48 ? 28.236 -3.652 -52.746 1.000 50.587 48 ASP B O 1
ATOM 4010 N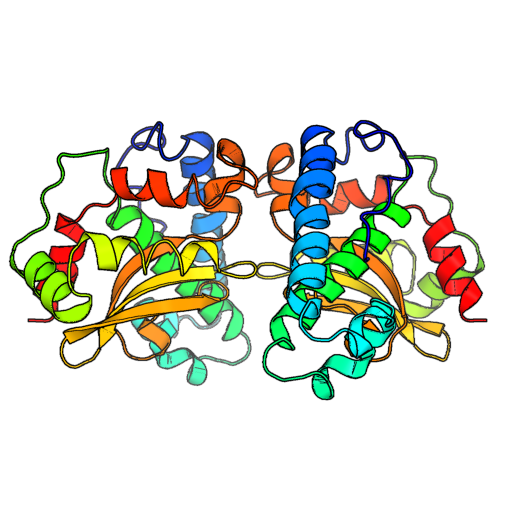 N . LEU B 1 49 ? 27.859 -2.992 -50.619 1.000 36.989 49 LEU B N 1
ATOM 4011 C CA . LEU B 1 49 ? 26.423 -3.027 -50.827 1.000 38.024 49 LEU B CA 1
ATOM 4012 C C . LEU B 1 49 ? 25.947 -1.704 -51.428 1.000 37.113 49 LEU B C 1
ATOM 4013 O O . LEU B 1 49 ? 24.817 -1.625 -51.879 1.000 38.950 49 LEU B O 1
ATOM 4029 N N . GLN B 1 50 ? 26.810 -0.682 -51.449 1.000 36.868 50 GLN B N 1
ATOM 4030 C CA . GLN B 1 50 ? 26.364 0.638 -51.825 1.000 40.764 50 GLN B CA 1
ATOM 4031 C C . GLN B 1 50 ? 26.078 0.679 -53.330 1.000 42.564 50 GLN B C 1
ATOM 4032 O O . GLN B 1 50 ? 25.484 1.643 -53.811 1.000 53.399 50 GLN B O 1
ATOM 4046 N N . ASP B 1 51 ? 26.448 -0.367 -54.077 1.000 40.779 51 ASP B N 1
ATOM 4047 C CA . ASP B 1 51 ? 26.248 -0.399 -55.519 1.000 45.922 51 ASP B CA 1
ATOM 4048 C C . ASP B 1 51 ? 24.951 -1.117 -55.887 1.000 42.200 51 ASP B C 1
ATOM 4049 O O . ASP B 1 51 ? 24.630 -1.201 -57.074 1.000 37.167 51 ASP B O 1
ATOM 4058 N N . LYS B 1 52 ? 24.230 -1.683 -54.915 1.000 35.763 52 LYS B N 1
ATOM 4059 C CA . LYS B 1 52 ? 23.098 -2.531 -55.252 1.000 37.784 52 LYS B CA 1
ATOM 4060 C C . LYS B 1 52 ? 21.858 -1.662 -55.412 1.000 39.170 52 LYS B C 1
ATOM 4061 O O . LYS B 1 52 ? 21.759 -0.663 -54.696 1.000 41.699 52 LYS B O 1
ATOM 4080 N N . THR B 1 53 ? 20.951 -2.041 -56.327 1.000 39.685 53 THR B N 1
ATOM 4081 C CA . THR B 1 53 ? 19.648 -1.391 -56.459 1.000 38.373 53 THR B CA 1
ATOM 4082 C C . THR B 1 53 ? 18.802 -1.733 -55.237 1.000 36.058 53 THR B 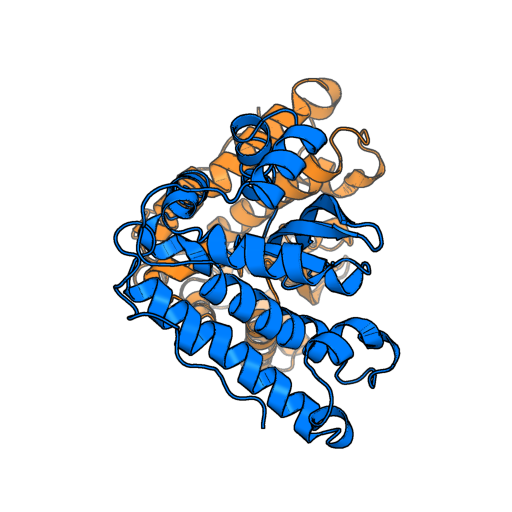C 1
ATOM 4083 O O . THR B 1 53 ? 19.057 -2.736 -54.586 1.000 34.850 53 THR B O 1
ATOM 4093 N N . VAL B 1 54 ? 17.767 -0.931 -54.967 1.000 38.534 54 VAL B N 1
ATOM 4094 C CA . VAL B 1 54 ? 16.828 -1.251 -53.911 1.000 40.866 54 VAL B CA 1
ATOM 4095 C C . VAL B 1 54 ? 16.243 -2.651 -54.154 1.000 36.238 54 VAL B C 1
ATOM 4096 O O . VAL B 1 54 ? 16.052 -3.451 -53.240 1.000 34.521 54 VAL B O 1
ATOM 4109 N N . GLU B 1 55 ? 15.961 -2.946 -55.429 1.000 38.193 55 GLU B N 1
ATOM 4110 C CA . GLU B 1 55 ? 15.369 -4.215 -55.827 1.000 37.027 55 GLU B CA 1
ATOM 4111 C C . GLU B 1 55 ? 16.327 -5.371 -55.500 1.000 32.959 55 GLU B C 1
ATOM 4112 O O . GLU B 1 55 ? 15.909 -6.368 -54.918 1.000 34.663 55 GLU B O 1
ATOM 4124 N N . GLU B 1 56 ? 17.613 -5.203 -55.818 1.000 35.777 56 GLU B N 1
ATOM 4125 C CA . GLU B 1 56 ? 18.617 -6.223 -55.540 1.000 38.538 56 GLU B CA 1
ATOM 4126 C C . GLU B 1 56 ? 18.712 -6.468 -54.027 1.000 35.182 56 GLU B C 1
ATOM 4127 O O . GLU B 1 56 ? 18.821 -7.604 -53.567 1.000 35.402 56 GLU B O 1
ATOM 4139 N N . LEU B 1 57 ? 18.673 -5.386 -53.242 1.000 36.739 57 LEU B N 1
ATOM 4140 C CA . LEU B 1 57 ? 18.730 -5.500 -51.790 1.000 33.401 57 LEU B CA 1
ATOM 4141 C C . LEU B 1 57 ? 17.537 -6.305 -51.288 1.000 32.973 57 LEU B C 1
ATOM 4142 O O . LEU B 1 57 ? 17.725 -7.256 -50.537 1.000 39.952 57 LEU B O 1
ATOM 4158 N N . ILE B 1 58 ? 16.317 -5.942 -51.707 1.000 33.690 58 ILE B N 1
ATOM 4159 C CA . ILE B 1 58 ? 15.126 -6.628 -51.231 1.000 35.428 58 ILE B CA 1
ATOM 4160 C C . ILE B 1 58 ? 15.163 -8.117 -51.613 1.000 36.956 58 ILE B C 1
ATOM 4161 O O . ILE B 1 58 ? 14.771 -8.994 -50.845 1.000 38.177 58 ILE B O 1
ATOM 4177 N N . LYS B 1 59 ? 15.635 -8.426 -52.812 1.000 36.764 59 LYS B N 1
ATOM 4178 C CA . LYS B 1 59 ? 15.622 -9.816 -53.270 1.000 37.317 59 LYS B CA 1
ATOM 4179 C C . LYS B 1 59 ? 16.682 -10.665 -52.573 1.000 38.334 59 LYS B C 1
ATOM 4180 O O . LYS B 1 59 ? 16.703 -11.886 -52.758 1.000 37.392 59 LYS B O 1
ATOM 4199 N N . SER B 1 60 ? 17.547 -10.034 -51.777 1.000 40.522 60 SER B N 1
ATOM 4200 C CA . SER B 1 60 ? 18.686 -10.737 -51.211 1.000 42.353 60 SER B CA 1
ATOM 4201 C C . SER B 1 60 ? 18.777 -10.546 -49.697 1.000 39.618 60 SER B C 1
ATOM 4202 O O . SER B 1 60 ? 19.852 -10.751 -49.142 1.000 38.897 60 SER B O 1
ATOM 4209 N N . LEU B 1 61 ? 17.660 -10.194 -49.032 1.000 38.053 61 LEU B N 1
ATOM 4210 C CA . LEU B 1 61 ? 17.726 -9.766 -47.637 1.000 40.976 61 LEU B CA 1
ATOM 4211 C C . LEU B 1 61 ? 18.353 -10.835 -46.759 1.000 42.038 61 LEU B C 1
ATOM 4212 O O . LEU B 1 61 ? 19.086 -10.506 -45.826 1.000 40.016 61 LEU B O 1
ATOM 4228 N N . ASN B 1 62 ? 18.017 -12.091 -47.050 1.000 37.551 62 ASN B N 1
ATOM 4229 C CA . ASN B 1 62 ? 18.517 -13.206 -46.264 1.000 46.808 62 ASN B CA 1
ATOM 4230 C C . ASN B 1 62 ? 20.044 -13.343 -46.348 1.000 49.493 62 ASN B C 1
ATOM 4231 O O . ASN B 1 62 ? 20.665 -13.886 -45.424 1.000 53.035 62 ASN B O 1
ATOM 4242 N N . GLU B 1 63 ? 20.654 -12.813 -47.420 1.000 44.312 63 GLU B N 1
ATOM 4243 C CA . GLU B 1 63 ? 22.096 -12.879 -47.583 1.000 45.699 63 GLU B CA 1
ATOM 4244 C C . GLU B 1 63 ? 22.780 -11.620 -47.054 1.000 40.349 63 GLU B C 1
ATOM 4245 O O . GLU B 1 63 ? 23.995 -11.557 -47.051 1.000 41.678 63 GLU B O 1
ATOM 4257 N N . LEU B 1 64 ? 22.041 -10.615 -46.589 1.000 38.990 64 LEU B N 1
ATOM 4258 C CA . LEU B 1 64 ? 22.668 -9.395 -46.110 1.000 41.305 64 LEU B CA 1
ATOM 4259 C C . LEU B 1 64 ? 23.206 -9.590 -44.700 1.000 38.218 64 LEU B C 1
ATOM 4260 O O . LEU B 1 64 ? 22.740 -10.451 -43.965 1.000 42.708 64 LEU B O 1
ATOM 4276 N N . PRO B 1 65 ? 24.192 -8.783 -44.257 1.000 38.844 65 PRO B N 1
ATOM 4277 C CA . PRO B 1 65 ? 24.643 -8.865 -42.874 1.000 40.026 65 PRO B CA 1
ATOM 4278 C C . PRO B 1 65 ? 23.479 -8.654 -41.896 1.000 36.634 65 PRO B C 1
ATOM 4279 O O . PRO B 1 65 ? 22.651 -7.754 -42.017 1.000 36.085 65 PRO B O 1
ATOM 4290 N N . GLU B 1 66 ? 23.477 -9.489 -40.880 1.000 34.539 66 GLU B N 1
ATOM 4291 C CA . GLU B 1 66 ? 22.429 -9.505 -39.881 1.000 36.472 66 GLU B CA 1
ATOM 4292 C C . GLU B 1 66 ? 22.310 -8.130 -39.218 1.000 40.272 66 GLU B C 1
ATOM 4293 O O . GLU B 1 66 ? 21.209 -7.701 -38.883 1.000 42.271 66 GLU B O 1
ATOM 4305 N N . GLU B 1 67 ? 23.439 -7.427 -39.045 1.000 41.417 67 GLU B N 1
ATOM 4306 C CA . GLU B 1 67 ? 23.482 -6.101 -38.437 1.000 43.638 67 GLU B CA 1
ATOM 4307 C C . GLU B 1 67 ? 22.438 -5.189 -39.101 1.000 39.654 67 GLU B C 1
ATOM 4308 O O . GLU B 1 67 ? 21.884 -4.303 -38.460 1.000 39.744 67 GLU B O 1
ATOM 4320 N N . ILE B 1 68 ? 22.220 -5.335 -40.409 1.000 35.522 68 ILE B N 1
ATOM 4321 C CA . ILE B 1 68 ? 21.467 -4.323 -41.144 1.000 35.341 68 ILE B CA 1
ATOM 4322 C C . ILE B 1 68 ? 20.215 -4.899 -41.813 1.000 30.814 68 ILE B C 1
ATOM 4323 O O . ILE B 1 68 ? 19.494 -4.159 -42.481 1.000 31.178 68 ILE B O 1
ATOM 4339 N N . ARG B 1 69 ? 19.952 -6.192 -41.626 1.000 28.545 69 ARG B N 1
ATOM 4340 C CA . ARG B 1 69 ? 19.000 -6.893 -42.455 1.000 31.840 69 ARG B CA 1
ATOM 4341 C C . ARG B 1 69 ? 17.605 -6.295 -42.296 1.000 30.640 69 ARG B C 1
ATOM 4342 O O . ARG B 1 69 ? 16.956 -5.985 -43.283 1.000 32.752 69 ARG B O 1
ATOM 4363 N N . THR B 1 70 ? 17.172 -6.120 -41.043 1.000 27.745 70 THR B N 1
ATOM 4364 C CA . THR B 1 70 ? 15.838 -5.621 -40.778 1.000 29.732 70 THR B CA 1
ATOM 4365 C C . THR B 1 70 ? 15.763 -4.180 -41.280 1.000 29.404 70 THR B C 1
ATOM 4366 O O . THR B 1 70 ? 14.789 -3.799 -41.932 1.000 28.676 70 THR B O 1
ATOM 4376 N N . THR B 1 71 ? 16.795 -3.376 -40.997 1.000 30.273 71 THR B N 1
ATOM 4377 C CA . THR B 1 71 ? 16.749 -1.980 -41.419 1.000 29.933 71 THR B CA 1
ATOM 4378 C C . THR B 1 71 ? 16.679 -1.869 -42.945 1.000 29.821 71 THR B C 1
ATOM 4379 O O . THR B 1 71 ? 16.032 -0.970 -43.479 1.000 28.420 71 THR B O 1
ATOM 4389 N N . VAL B 1 72 ? 17.347 -2.782 -43.653 1.000 29.969 72 VAL B N 1
ATOM 4390 C CA . VAL B 1 72 ? 17.278 -2.802 -45.116 1.000 30.098 72 VAL B CA 1
ATOM 4391 C C . VAL B 1 72 ? 15.892 -3.256 -45.595 1.000 30.109 72 VAL B C 1
ATOM 4392 O O . VAL B 1 72 ? 15.326 -2.630 -46.485 1.000 25.568 72 VAL B O 1
ATOM 4405 N N . ARG B 1 73 ? 15.352 -4.346 -45.019 1.000 29.610 73 ARG B N 1
ATOM 4406 C CA . ARG B 1 73 ? 13.998 -4.776 -45.342 1.000 29.741 73 ARG B CA 1
ATOM 4407 C C . ARG B 1 73 ? 13.012 -3.608 -45.262 1.000 31.158 73 ARG B C 1
ATOM 4408 O O . ARG B 1 73 ? 12.247 -3.347 -46.195 1.000 28.036 73 ARG B O 1
ATOM 4429 N N . ASN B 1 74 ? 13.067 -2.879 -44.146 1.000 27.814 74 ASN B N 1
ATOM 4430 C CA . ASN B 1 74 ? 12.092 -1.843 -43.861 1.000 25.548 74 ASN B CA 1
ATOM 4431 C C . ASN B 1 74 ? 12.331 -0.592 -44.699 1.000 28.712 74 ASN B C 1
ATOM 4432 O O . ASN B 1 74 ? 11.370 0.064 -45.122 1.000 23.269 74 ASN B O 1
ATOM 4443 N N . ASN B 1 75 ? 13.611 -0.234 -44.892 1.000 26.843 75 ASN B N 1
ATOM 4444 C CA . ASN B 1 75 ? 13.899 1.060 -45.511 1.000 27.190 75 ASN B CA 1
ATOM 4445 C C . ASN B 1 75 ? 14.099 0.948 -47.016 1.000 27.160 75 ASN B C 1
ATOM 4446 O O . ASN B 1 75 ? 13.644 1.812 -47.752 1.000 26.654 75 ASN B O 1
ATOM 4457 N N . ALA B 1 76 ? 14.748 -0.124 -47.473 1.000 26.363 76 ALA B N 1
ATOM 4458 C CA . ALA B 1 76 ? 14.708 -0.418 -48.899 1.000 27.155 76 ALA B CA 1
ATOM 4459 C C . ALA B 1 76 ? 13.256 -0.671 -49.319 1.000 25.973 76 ALA B C 1
ATOM 4460 O O . ALA B 1 76 ? 12.787 -0.150 -50.337 1.000 24.526 76 ALA B O 1
ATOM 4467 N N . GLY B 1 77 ? 12.556 -1.487 -48.509 1.000 26.571 77 GLY B N 1
ATOM 4468 C CA . GLY B 1 77 ? 11.152 -1.748 -48.756 1.000 29.138 77 GLY B CA 1
ATOM 4469 C C . GLY B 1 77 ? 10.365 -0.441 -48.808 1.000 27.796 77 GLY B C 1
ATOM 4470 O O . GLY B 1 77 ? 9.564 -0.245 -49.708 1.000 27.315 77 GLY B O 1
ATOM 4474 N N . GLY B 1 78 ? 10.633 0.453 -47.842 1.000 25.881 78 GLY B N 1
ATOM 4475 C CA . GLY B 1 78 ? 9.971 1.740 -47.827 1.000 23.995 78 GLY B CA 1
ATOM 4476 C C . GLY B 1 78 ? 10.262 2.588 -49.066 1.000 23.979 78 GLY B C 1
ATOM 4477 O O . GLY B 1 78 ? 9.381 3.226 -49.633 1.000 24.976 78 GLY B O 1
ATOM 4481 N N . HIS B 1 79 ? 11.526 2.608 -49.477 1.000 24.837 79 HIS B N 1
ATOM 4482 C CA . HIS B 1 79 ? 11.936 3.403 -50.635 1.000 25.964 79 HIS B CA 1
ATOM 4483 C C . HIS B 1 79 ? 11.295 2.838 -51.902 1.000 24.261 79 HIS B C 1
ATOM 4484 O O . HIS B 1 79 ? 10.741 3.576 -52.720 1.000 25.046 79 HIS B O 1
ATOM 4497 N N . PHE B 1 80 ? 11.379 1.516 -52.081 1.000 25.609 80 PHE B N 1
ATOM 4498 C CA . PHE B 1 80 ? 10.755 0.873 -53.219 1.000 24.163 80 PHE B CA 1
ATOM 4499 C C . PHE B 1 80 ? 9.250 1.188 -53.255 1.000 23.214 80 PHE B C 1
ATOM 4500 O O . PHE B 1 80 ? 8.687 1.556 -54.270 1.000 25.591 80 PHE B O 1
ATOM 4517 N N . SER B 1 81 ? 8.583 0.955 -52.131 1.000 22.824 81 SER B N 1
ATOM 4518 C CA . SER B 1 81 ? 7.126 1.015 -52.076 1.000 22.043 81 SER B CA 1
ATOM 4519 C C . SER B 1 81 ? 6.620 2.420 -52.367 1.000 23.373 81 SER B C 1
ATOM 4520 O O . SER B 1 81 ? 5.687 2.587 -53.154 1.000 24.962 81 SER B O 1
ATOM 4527 N N . HIS B 1 82 ? 7.266 3.425 -51.768 1.000 22.283 82 HIS B N 1
ATOM 4528 C CA . HIS B 1 82 ? 6.813 4.779 -51.992 1.000 22.145 82 HIS B CA 1
ATOM 4529 C C . HIS B 1 82 ? 7.107 5.224 -53.420 1.000 23.455 82 HIS B C 1
ATOM 4530 O O . HIS B 1 82 ? 6.334 5.982 -53.968 1.000 24.136 82 HIS B O 1
ATOM 4543 N N . THR B 1 83 ? 8.268 4.840 -53.983 1.000 27.367 83 THR B N 1
ATOM 4544 C CA . THR B 1 83 ? 8.610 5.199 -55.358 1.000 26.631 83 THR B CA 1
ATOM 4545 C C . THR B 1 83 ? 7.506 4.722 -56.294 1.000 24.045 83 THR B C 1
ATOM 4546 O O . THR B 1 83 ? 7.007 5.478 -57.138 1.000 24.307 83 THR B O 1
ATOM 4556 N N . LEU B 1 84 ? 7.090 3.475 -56.108 1.000 24.292 84 LEU B N 1
ATOM 4557 C CA . LEU B 1 84 ? 6.047 2.906 -56.938 1.000 26.610 84 LEU B CA 1
ATOM 4558 C C . LEU B 1 84 ? 4.717 3.662 -56.727 1.000 25.757 84 LEU B C 1
ATOM 4559 O O . LEU B 1 84 ? 4.084 4.070 -57.684 1.000 24.631 84 LEU B O 1
ATOM 4575 N N . TYR B 1 85 ? 4.358 3.937 -55.460 1.000 24.621 85 TYR B N 1
ATOM 4576 C CA . TYR B 1 85 ? 3.119 4.599 -55.118 1.000 24.784 85 TYR B CA 1
ATOM 4577 C C . TYR B 1 85 ? 3.028 5.939 -55.849 1.000 24.426 85 TYR B C 1
ATOM 4578 O O . TYR B 1 85 ? 1.993 6.203 -56.475 1.000 26.113 85 TYR B O 1
ATOM 4595 N N . TRP B 1 86 ? 4.058 6.796 -55.752 1.000 23.290 86 TRP B N 1
ATOM 4596 C CA . TRP B 1 86 ? 3.976 8.091 -56.418 1.000 25.107 86 TRP B CA 1
ATOM 4597 C C . TRP B 1 86 ? 3.793 7.904 -57.909 1.000 26.359 86 TRP B C 1
ATOM 4598 O O . TRP B 1 86 ? 3.095 8.676 -58.544 1.000 24.649 86 TRP B O 1
ATOM 4619 N N . ASN B 1 87 ? 4.490 6.901 -58.475 1.000 28.056 87 ASN B N 1
ATOM 4620 C CA . ASN B 1 87 ? 4.574 6.766 -59.926 1.000 28.155 87 ASN B CA 1
ATOM 4621 C C . ASN B 1 87 ? 3.339 6.095 -60.506 1.000 27.345 87 ASN B C 1
ATOM 4622 O O . ASN B 1 87 ? 3.146 6.126 -61.706 1.000 27.611 87 ASN B O 1
ATOM 4633 N N . ILE B 1 88 ? 2.487 5.488 -59.674 1.000 26.366 88 ILE B N 1
ATOM 4634 C CA . ILE B 1 88 ? 1.258 4.907 -60.181 1.000 26.482 88 ILE B CA 1
ATOM 4635 C C . ILE B 1 88 ? 0.075 5.795 -59.804 1.000 25.963 88 ILE B C 1
ATOM 4636 O O . ILE B 1 88 ? -1.052 5.398 -60.011 1.000 26.938 88 ILE B O 1
ATOM 4652 N N . MET B 1 89 ? 0.330 7.024 -59.343 1.000 26.892 89 MET B N 1
ATOM 4653 C CA . MET B 1 89 ? -0.741 7.982 -59.200 1.000 27.542 89 MET B CA 1
ATOM 4654 C C . MET B 1 89 ? -0.523 9.085 -60.217 1.000 28.712 89 MET B C 1
ATOM 4655 O O . MET B 1 89 ? 0.594 9.271 -60.700 1.000 30.691 89 MET B O 1
ATOM 4669 N N . ASN B 1 90 ? -1.606 9.776 -60.573 1.000 34.143 90 ASN B N 1
ATOM 4670 C CA . ASN B 1 90 ? -1.546 10.938 -61.466 1.000 35.301 90 ASN B CA 1
ATOM 4671 C C . ASN B 1 90 ? -2.748 11.828 -61.158 1.000 35.066 90 ASN B C 1
ATOM 4672 O O . ASN B 1 90 ? -3.748 11.355 -60.605 1.000 35.073 90 ASN B O 1
ATOM 4683 N N . PRO B 1 91 ? -2.727 13.125 -61.520 1.000 33.705 91 PRO B N 1
ATOM 4684 C CA . PRO B 1 91 ? -3.925 13.946 -61.441 1.000 33.949 91 PRO B CA 1
ATOM 4685 C C . PRO B 1 91 ? -5.089 13.194 -62.082 1.000 42.165 91 PRO B C 1
ATOM 4686 O O . PRO B 1 91 ? -4.938 12.593 -63.154 1.000 43.381 91 PRO B O 1
ATOM 4697 N N . ALA B 1 92 ? -6.214 13.215 -61.363 1.000 44.604 92 ALA B N 1
ATOM 4698 C CA . ALA B 1 92 ? -7.422 12.501 -61.732 1.000 44.413 92 ALA B CA 1
ATOM 4699 C C . ALA B 1 92 ? -7.881 12.924 -63.122 1.000 45.099 92 ALA B C 1
ATOM 4700 O O . ALA B 1 92 ? -8.025 14.110 -63.394 1.000 43.953 92 ALA B O 1
ATOM 4707 N N . THR B 1 93 ? -8.130 11.919 -63.956 1.000 45.240 93 THR B N 1
ATOM 4708 C CA . THR B 1 93 ? -8.491 12.048 -65.355 1.000 48.467 93 THR B CA 1
ATOM 4709 C C . THR B 1 93 ? -9.617 11.041 -65.590 1.000 44.193 93 THR B C 1
ATOM 4710 O O . THR B 1 93 ? -9.911 10.250 -64.696 1.000 46.913 93 THR B O 1
ATOM 4720 N N . GLN B 1 94 ? -10.214 11.020 -66.784 1.000 44.727 94 GLN B N 1
ATOM 4721 C CA . GLN B 1 94 ? -11.192 9.996 -67.124 1.000 53.992 94 GLN B CA 1
ATOM 4722 C C . GLN B 1 94 ? -10.542 8.611 -66.995 1.000 53.179 94 GLN B C 1
ATOM 4723 O O . GLN B 1 94 ? -9.447 8.393 -67.519 1.000 54.558 94 GLN B O 1
ATOM 4737 N N . GLU B 1 95 ? -11.245 7.685 -66.331 1.000 52.533 95 GLU B N 1
ATOM 4738 C CA . GLU B 1 95 ? -10.738 6.327 -66.146 1.000 59.582 95 GLU B CA 1
ATOM 4739 C C . GLU B 1 95 ? -10.572 5.692 -67.526 1.000 55.736 95 GLU B C 1
ATOM 4740 O O . GLU B 1 95 ? -11.556 5.512 -68.231 1.000 58.897 95 GLU B O 1
ATOM 4752 N N . TYR B 1 96 ? -9.331 5.403 -67.939 1.000 49.906 96 TYR B N 1
ATOM 4753 C CA . TYR B 1 96 ? -9.122 4.554 -69.101 1.000 45.076 96 TYR B CA 1
ATOM 4754 C C . TYR B 1 96 ? -8.184 3.423 -68.682 1.000 39.744 96 TYR B C 1
ATOM 4755 O O . TYR B 1 96 ? -7.068 3.689 -68.253 1.000 41.885 96 TYR B O 1
ATOM 4772 N N . ILE B 1 97 ? -8.671 2.180 -68.690 1.000 32.715 97 ILE B N 1
ATOM 4773 C CA . ILE B 1 97 ? -7.836 1.036 -68.347 1.000 31.135 97 ILE B CA 1
ATOM 4774 C C . ILE B 1 97 ? -7.363 0.405 -69.650 1.000 31.487 97 ILE B C 1
ATOM 4775 O O . ILE B 1 97 ? -8.183 -0.059 -70.434 1.000 31.327 97 ILE B O 1
ATOM 4791 N N . PRO B 1 98 ? -6.046 0.415 -69.953 1.000 30.420 98 PRO B N 1
ATOM 4792 C CA . PRO B 1 98 ? -5.560 -0.230 -71.169 1.000 30.337 98 PRO B CA 1
ATOM 4793 C C . PRO B 1 98 ? -6.006 -1.681 -71.284 1.000 29.044 98 PRO B C 1
ATOM 4794 O O . PRO B 1 98 ? -6.152 -2.414 -70.317 1.000 31.158 98 PRO B O 1
ATOM 4805 N N . GLU B 1 99 ? -6.208 -2.041 -72.540 1.000 29.198 99 GLU B N 1
ATOM 4806 C CA . GLU B 1 99 ? -6.812 -3.279 -72.942 1.000 29.525 99 GLU B CA 1
ATOM 4807 C C . GLU B 1 99 ? -6.146 -4.508 -72.322 1.000 26.877 99 GLU B C 1
ATOM 4808 O O . GLU B 1 99 ? -6.837 -5.433 -71.886 1.000 30.450 99 GLU B O 1
ATOM 4820 N N . GLU B 1 100 ? -4.827 -4.615 -72.388 1.000 24.717 100 GLU B N 1
ATOM 4821 C CA . GLU B 1 100 ? -4.140 -5.839 -71.977 1.000 28.776 100 GLU B CA 1
ATOM 4822 C C . GLU B 1 100 ? -4.411 -6.091 -70.496 1.000 28.468 100 GLU B C 1
ATOM 4823 O O . GLU B 1 100 ? -4.731 -7.195 -70.057 1.000 29.432 100 GLU B O 1
ATOM 4835 N N . LEU B 1 101 ? -4.243 -5.030 -69.711 1.000 28.906 101 LEU B N 1
ATOM 4836 C CA . LEU B 1 101 ? -4.431 -5.143 -68.266 1.000 29.885 101 LEU B CA 1
ATOM 4837 C C . LEU B 1 101 ? -5.908 -5.338 -67.939 1.000 26.968 101 LEU B C 1
ATOM 4838 O O . LEU B 1 101 ? -6.241 -6.153 -67.085 1.000 31.924 101 LEU B O 1
ATOM 4854 N N . GLY B 1 102 ? -6.775 -4.571 -68.608 1.000 31.788 102 GLY B N 1
ATOM 4855 C CA . GLY B 1 102 ? -8.208 -4.684 -68.407 1.000 31.283 102 GLY B CA 1
ATOM 4856 C C . GLY B 1 102 ? -8.693 -6.111 -68.614 1.000 30.153 102 GLY B C 1
ATOM 4857 O O . GLY B 1 102 ? -9.442 -6.674 -67.796 1.000 27.884 102 GLY B O 1
ATOM 4861 N N . ASN B 1 103 ? -8.246 -6.685 -69.727 1.000 29.471 103 ASN B N 1
ATOM 4862 C CA . ASN B 1 103 ? -8.618 -8.040 -70.085 1.000 30.093 103 ASN B CA 1
ATOM 4863 C C . ASN B 1 103 ? -8.114 -9.011 -69.027 1.000 28.443 103 ASN B C 1
ATOM 4864 O O . ASN B 1 103 ? -8.867 -9.901 -68.643 1.000 33.382 103 ASN B O 1
ATOM 4875 N N . ALA B 1 104 ? -6.873 -8.839 -68.553 1.000 28.431 104 ALA B N 1
ATOM 4876 C CA . ALA B 1 104 ? -6.305 -9.731 -67.549 1.000 27.613 104 ALA B CA 1
ATOM 4877 C C . ALA B 1 104 ? -7.046 -9.613 -66.208 1.000 26.295 104 ALA B C 1
ATOM 4878 O O . ALA B 1 104 ? -7.283 -10.606 -65.536 1.000 26.603 104 ALA B O 1
ATOM 4885 N N . LEU B 1 105 ? -7.453 -8.402 -65.844 1.000 27.539 105 LEU B N 1
ATOM 4886 C CA . LEU B 1 105 ? -8.255 -8.203 -64.643 1.000 28.654 105 LEU B CA 1
ATOM 4887 C C . LEU B 1 105 ? -9.611 -8.892 -64.763 1.000 33.256 105 LEU B C 1
ATOM 4888 O O . LEU B 1 105 ? -10.039 -9.554 -63.819 1.000 29.736 105 LEU B O 1
ATOM 4904 N N . VAL B 1 106 ? -10.262 -8.725 -65.928 1.000 32.743 106 VAL B N 1
ATOM 4905 C CA . VAL B 1 106 ? -11.564 -9.340 -66.178 1.000 31.616 106 VAL B CA 1
ATOM 4906 C C . VAL B 1 106 ? -11.406 -10.856 -66.163 1.000 30.508 106 VAL B C 1
ATOM 4907 O O . VAL B 1 106 ? -12.197 -11.524 -65.550 1.000 33.785 106 VAL B O 1
ATOM 4920 N N . GLU B 1 107 ? -10.349 -11.399 -66.779 1.000 35.255 107 GLU B N 1
ATOM 4921 C CA . GLU B 1 107 ? -10.185 -12.846 -66.821 1.000 38.667 107 GLU B CA 1
ATOM 4922 C C . GLU B 1 107 ? -9.918 -13.371 -65.419 1.000 37.012 107 GLU B C 1
ATOM 4923 O O . GLU B 1 107 ? -10.355 -14.463 -65.090 1.000 42.422 107 GLU B O 1
ATOM 4935 N N . THR B 1 108 ? -9.224 -12.609 -64.585 1.000 32.361 108 THR B N 1
ATOM 4936 C CA . THR B 1 108 ? -8.780 -13.156 -63.315 1.000 36.231 108 THR B CA 1
ATOM 4937 C C . THR B 1 108 ? -9.850 -12.999 -62.240 1.000 33.498 108 THR B C 1
ATOM 4938 O O . THR B 1 108 ? -10.027 -13.891 -61.426 1.000 34.444 108 THR B O 1
ATOM 4948 N N . PHE B 1 109 ? -10.488 -11.824 -62.186 1.000 34.448 109 PHE B N 1
ATOM 4949 C CA . PHE B 1 109 ? -11.401 -11.450 -61.105 1.000 34.050 109 PHE B CA 1
ATOM 4950 C C . PHE B 1 109 ? -12.859 -11.432 -61.543 1.000 34.843 109 PHE B C 1
ATOM 4951 O O . PHE B 1 109 ? -13.752 -11.291 -60.703 1.000 39.508 109 PHE B O 1
ATOM 4968 N N . GLY B 1 110 ? -13.122 -11.564 -62.846 1.000 39.452 110 GLY B N 1
ATOM 4969 C CA . GLY B 1 110 ? -14.496 -11.629 -63.334 1.000 40.331 110 GLY B CA 1
ATOM 4970 C C . GLY B 1 110 ? -14.941 -10.307 -63.961 1.000 37.648 110 GLY B C 1
ATOM 4971 O O . GLY B 1 110 ? -15.648 -10.286 -64.960 1.000 37.827 110 GLY B O 1
ATOM 4975 N N . SER B 1 111 ? -14.500 -9.197 -63.374 1.000 35.229 111 SER B N 1
ATOM 4976 C CA . SER B 1 111 ? -14.808 -7.876 -63.888 1.000 32.800 111 SER B CA 1
ATOM 4977 C C . SER B 1 111 ? -13.890 -6.869 -63.219 1.000 32.650 111 SER B C 1
ATOM 4978 O O . SER B 1 111 ? -13.314 -7.155 -62.160 1.000 30.509 111 SER B O 1
ATOM 4985 N N . ILE B 1 112 ? -13.840 -5.669 -63.795 1.000 31.816 112 ILE B N 1
ATOM 4986 C CA . ILE B 1 112 ? -13.075 -4.584 -63.192 1.000 33.199 112 ILE B CA 1
ATOM 4987 C C . ILE B 1 112 ? -13.653 -4.265 -61.813 1.000 35.269 112 ILE B C 1
ATOM 4988 O O . ILE B 1 112 ? -12.909 -4.023 -60.843 1.000 34.636 112 ILE B O 1
ATOM 5004 N N . ILE B 1 113 ? -14.985 -4.228 -61.727 1.000 36.825 113 ILE B N 1
ATOM 5005 C CA . ILE B 1 113 ? -15.618 -3.830 -60.481 1.000 39.817 113 ILE B CA 1
ATOM 5006 C C . ILE B 1 113 ? -15.334 -4.888 -59.412 1.000 33.865 113 ILE B C 1
ATOM 5007 O O . ILE B 1 113 ? -15.018 -4.495 -58.302 1.000 35.340 113 ILE B O 1
ATOM 5023 N N . ALA B 1 114 ? -15.374 -6.190 -59.757 1.000 32.764 114 ALA B N 1
ATOM 5024 C CA . ALA B 1 114 ? -15.014 -7.266 -58.840 1.000 30.534 114 ALA B CA 1
ATOM 5025 C C . ALA B 1 114 ? -13.577 -7.124 -58.356 1.000 28.815 114 ALA B C 1
ATOM 5026 O O . ALA B 1 114 ? -13.301 -7.346 -57.182 1.000 27.729 114 ALA B O 1
ATOM 5033 N N . PHE B 1 115 ? -12.655 -6.768 -59.248 1.000 30.184 115 PHE B N 1
ATOM 5034 C CA . PHE B 1 115 ? -11.262 -6.525 -58.837 1.000 28.282 115 PHE B CA 1
ATOM 5035 C C . PHE B 1 115 ? -11.190 -5.368 -57.830 1.000 26.955 115 PHE B C 1
ATOM 5036 O O . PHE B 1 115 ? -10.556 -5.478 -56.786 1.000 26.229 115 PHE B O 1
ATOM 5053 N N . LYS B 1 116 ? -11.852 -4.254 -58.160 1.000 29.137 116 LYS B N 1
ATOM 5054 C CA . LYS B 1 116 ? -11.787 -3.071 -57.321 1.000 30.790 116 LYS B CA 1
ATOM 5055 C C . LYS B 1 116 ? -12.380 -3.383 -55.945 1.000 26.840 116 LYS B C 1
ATOM 5056 O O . LYS B 1 116 ? -11.865 -2.961 -54.928 1.000 30.534 116 LYS B O 1
ATOM 5075 N N . GLU B 1 117 ? -13.412 -4.202 -55.932 1.000 29.215 117 GLU B N 1
ATOM 5076 C CA . GLU B 1 117 ? -14.035 -4.625 -54.676 1.000 31.320 117 GLU B CA 1
ATOM 5077 C C . GLU B 1 117 ? -13.066 -5.468 -53.842 1.000 27.603 117 GLU B C 1
ATOM 5078 O O . GLU B 1 117 ? -12.965 -5.258 -52.643 1.000 31.535 117 GLU B O 1
ATOM 5090 N N . GLN B 1 118 ? -12.441 -6.501 -54.439 1.000 28.656 118 GLN B N 1
ATOM 5091 C CA . GLN B 1 118 ? -11.540 -7.376 -53.695 1.000 28.667 118 GLN B CA 1
ATOM 5092 C C . GLN B 1 118 ? -10.320 -6.591 -53.192 1.000 26.543 118 GLN B C 1
ATOM 5093 O O . GLN B 1 118 ? -9.856 -6.743 -52.059 1.000 26.052 118 GLN B O 1
ATOM 5107 N N . PHE B 1 119 ? -9.800 -5.708 -54.051 1.000 27.042 119 PHE B N 1
ATOM 5108 C CA . PHE B 1 119 ? -8.666 -4.902 -53.676 1.000 27.224 119 PHE B CA 1
ATOM 5109 C C . PHE B 1 119 ? -9.046 -3.971 -52.506 1.000 29.207 119 PHE B C 1
ATOM 5110 O O . PHE B 1 119 ? -8.310 -3.890 -51.524 1.000 28.272 119 PHE B O 1
ATOM 5127 N N . SER B 1 120 ? -10.203 -3.305 -52.605 1.000 27.412 120 SER B N 1
ATOM 5128 C CA . SER B 1 120 ? -10.617 -2.329 -51.595 1.000 27.884 120 SER B CA 1
ATOM 5129 C C . SER B 1 120 ? -10.882 -3.026 -50.259 1.000 28.024 120 SER B C 1
ATOM 5130 O O . SER B 1 120 ? -10.548 -2.486 -49.188 1.000 29.969 120 SER B O 1
ATOM 5137 N N . LYS B 1 121 ? -11.445 -4.233 -50.351 1.000 28.690 121 LYS B N 1
ATOM 5138 C CA . LYS B 1 121 ? -11.747 -5.029 -49.172 1.000 27.189 121 LYS B CA 1
ATOM 5139 C C . LYS B 1 121 ? -10.442 -5.416 -48.480 1.000 26.460 121 LYS B C 1
ATOM 5140 O O . LYS B 1 121 ? -10.325 -5.275 -47.264 1.000 25.807 121 LYS B O 1
ATOM 5159 N N . ALA B 1 122 ? -9.432 -5.851 -49.251 1.000 27.219 122 ALA B N 1
ATOM 5160 C CA . ALA B 1 122 ? -8.143 -6.190 -48.642 1.000 26.387 122 ALA B CA 1
ATOM 5161 C C . ALA B 1 122 ? -7.546 -4.967 -47.940 1.000 23.983 122 ALA B C 1
ATOM 5162 O O . ALA B 1 122 ? -7.028 -5.074 -46.834 1.000 25.847 122 ALA B O 1
ATOM 5169 N N . ALA B 1 123 ? -7.646 -3.796 -48.583 1.000 24.456 123 ALA B N 1
ATOM 5170 C CA . ALA B 1 123 ? -7.111 -2.569 -48.005 1.000 23.631 123 ALA B CA 1
ATOM 5171 C C . ALA B 1 123 ? -7.855 -2.181 -46.729 1.000 24.518 123 ALA B C 1
ATOM 5172 O O . ALA B 1 123 ? -7.230 -1.665 -45.791 1.000 24.047 123 ALA B O 1
ATOM 5179 N N . ALA B 1 124 ? -9.188 -2.349 -46.720 1.000 25.573 124 ALA B N 1
ATOM 5180 C CA . ALA B 1 124 ? -9.973 -2.008 -45.540 1.000 26.669 124 ALA B CA 1
ATOM 5181 C C . ALA B 1 124 ? -9.628 -2.945 -44.390 1.000 26.776 124 ALA B C 1
ATOM 5182 O O . ALA B 1 124 ? -9.807 -2.588 -43.247 1.000 29.440 124 ALA B O 1
ATOM 5189 N N . ASN B 1 125 ? -9.185 -4.159 -44.699 1.000 28.352 125 ASN B N 1
ATOM 5190 C CA . ASN B 1 125 ? -8.943 -5.192 -43.708 1.000 29.798 125 ASN B CA 1
ATOM 5191 C C . ASN B 1 125 ? -7.500 -5.206 -43.203 1.000 29.393 125 ASN B C 1
ATOM 5192 O O . ASN B 1 125 ? -7.193 -6.007 -42.330 1.000 30.345 125 ASN B O 1
ATOM 5203 N N . ILE B 1 126 ? -6.602 -4.347 -43.718 1.000 29.771 126 ILE B N 1
ATOM 5204 C CA . ILE B 1 126 ? -5.263 -4.295 -43.170 1.000 28.677 126 ILE B CA 1
ATOM 5205 C C . ILE B 1 126 ? -5.360 -3.937 -41.680 1.000 28.479 126 ILE B C 1
ATOM 5206 O O . ILE B 1 126 ? -5.990 -2.957 -41.288 1.000 24.628 126 ILE B O 1
ATOM 5222 N N . PHE B 1 127 ? -4.676 -4.737 -40.863 1.000 28.252 127 PHE B N 1
ATOM 5223 C CA . PHE B 1 127 ? -4.501 -4.436 -39.458 1.000 27.912 127 PHE B CA 1
ATOM 5224 C C . PHE B 1 127 ? -3.111 -3.826 -39.236 1.000 27.037 127 PHE B C 1
ATOM 5225 O O . PHE B 1 127 ? -2.081 -4.418 -39.535 1.000 28.651 127 PHE B O 1
ATOM 5242 N N . GLY B 1 128 ? -3.097 -2.602 -38.730 1.000 26.424 128 GLY B N 1
ATOM 5243 C CA . GLY B 1 128 ? -1.863 -1.920 -38.434 1.000 25.885 128 GLY B CA 1
ATOM 5244 C C . GLY B 1 128 ? -1.321 -1.312 -39.719 1.000 24.587 128 GLY B C 1
ATOM 5245 O O . GLY B 1 128 ? -2.078 -0.878 -40.603 1.000 25.675 128 GLY B O 1
ATOM 5249 N N . SER B 1 129 ? -0.006 -1.314 -39.837 1.000 22.858 129 SER B N 1
ATOM 5250 C CA . SER B 1 129 ? 0.627 -0.601 -40.944 1.000 23.109 129 SER B CA 1
ATOM 5251 C C . SER B 1 129 ? 0.891 -1.591 -42.058 1.000 24.163 129 SER B C 1
ATOM 5252 O O . SER B 1 129 ? 1.406 -2.698 -41.781 1.000 25.988 129 SER B O 1
ATOM 5259 N N . GLY B 1 130 ? 0.556 -1.209 -43.299 1.000 21.339 130 GLY B N 1
ATOM 5260 C CA . GLY B 1 130 ? 0.878 -2.085 -44.407 1.000 22.649 130 GLY B CA 1
ATOM 5261 C C . GLY B 1 130 ? 0.454 -1.543 -45.762 1.000 20.125 130 GLY B C 1
ATOM 5262 O O . GLY B 1 130 ? 0.149 -0.371 -45.913 1.000 19.894 130 GLY B O 1
ATOM 5266 N N . TRP B 1 131 ? 0.433 -2.466 -46.724 1.000 21.765 131 TRP B N 1
ATOM 5267 C CA . TRP B 1 131 ? 0.134 -2.195 -48.114 1.000 23.442 131 TRP B CA 1
ATOM 5268 C C . TRP B 1 131 ? -0.790 -3.258 -48.700 1.000 24.141 131 TRP B C 1
ATOM 5269 O O . TRP B 1 131 ? -0.779 -4.422 -48.268 1.000 25.293 131 TRP B O 1
ATOM 5290 N N . VAL B 1 132 ? -1.490 -2.871 -49.777 1.000 22.765 132 VAL B N 1
ATOM 5291 C CA . VAL B 1 132 ? -2.156 -3.851 -50.618 1.000 21.980 132 VAL B CA 1
ATOM 5292 C C . VAL B 1 132 ? -1.671 -3.610 -52.040 1.000 22.257 132 VAL B C 1
ATOM 5293 O O . VAL B 1 132 ? -1.561 -2.475 -52.477 1.000 20.504 132 VAL B O 1
ATOM 5306 N N . TRP B 1 133 ? -1.391 -4.698 -52.717 1.000 21.165 133 TRP B N 1
ATOM 5307 C CA . TRP B 1 133 ? -0.772 -4.695 -54.037 1.000 22.548 133 TRP B CA 1
ATOM 5308 C C . TRP B 1 133 ? -1.568 -5.497 -55.033 1.000 23.636 133 TRP B C 1
ATOM 5309 O O . TRP B 1 133 ? -2.097 -6.570 -54.721 1.000 25.260 133 TRP B O 1
ATOM 5330 N N . LEU B 1 134 ? -1.486 -5.045 -56.281 1.000 24.042 134 LEU B N 1
ATOM 5331 C CA . LEU B 1 134 ? -1.722 -5.924 -57.411 1.000 25.962 134 LEU B CA 1
ATOM 5332 C C . LEU B 1 134 ? -0.351 -6.317 -57.952 1.000 25.640 134 LEU B C 1
ATOM 5333 O O . LEU B 1 134 ? 0.481 -5.464 -58.250 1.000 25.888 134 LEU B O 1
ATOM 5349 N N . ALA B 1 135 ? -0.138 -7.626 -58.042 1.000 27.200 135 ALA B N 1
ATOM 5350 C CA . ALA B 1 135 ? 1.126 -8.225 -58.399 1.000 25.968 135 ALA B CA 1
ATOM 5351 C C . ALA B 1 135 ? 0.929 -9.285 -59.484 1.000 30.311 135 ALA B C 1
ATOM 5352 O O . ALA B 1 135 ? -0.134 -9.885 -59.597 1.000 31.103 135 ALA B O 1
ATOM 5359 N N . ALA B 1 136 ? 1.967 -9.480 -60.316 1.000 28.531 136 ALA B N 1
ATOM 5360 C CA . ALA B 1 136 ? 1.980 -10.497 -61.358 1.000 29.442 136 ALA B CA 1
ATOM 5361 C C . ALA B 1 136 ? 3.101 -11.490 -61.107 1.000 33.778 136 ALA B C 1
ATOM 5362 O O . ALA B 1 136 ? 4.161 -11.121 -60.604 1.000 34.185 136 ALA B O 1
ATOM 5369 N N . ASP B 1 137 ? 2.871 -12.756 -61.447 1.000 36.020 137 ASP B N 1
ATOM 5370 C CA . ASP B 1 137 ? 3.953 -13.740 -61.386 1.000 37.776 137 ASP B CA 1
ATOM 5371 C C . ASP B 1 137 ? 4.650 -13.792 -62.748 1.000 38.271 137 ASP B C 1
ATOM 5372 O O . ASP B 1 137 ? 4.326 -13.034 -63.656 1.000 36.423 137 ASP B O 1
ATOM 5381 N N . ALA B 1 138 ? 5.589 -14.720 -62.901 1.000 43.194 138 ALA B N 1
ATOM 5382 C CA . ALA B 1 138 ? 6.421 -14.801 -64.102 1.000 48.993 138 ALA B CA 1
ATOM 5383 C C . ALA B 1 138 ? 5.573 -14.952 -65.368 1.000 47.030 138 ALA B C 1
ATOM 5384 O O . ALA B 1 138 ? 5.982 -14.522 -66.449 1.000 49.779 138 ALA B O 1
ATOM 5391 N N . ASN B 1 139 ? 4.376 -15.535 -65.225 1.000 45.110 139 ASN B N 1
ATOM 5392 C CA . ASN B 1 139 ? 3.476 -15.841 -66.327 1.000 46.865 139 ASN B CA 1
ATOM 5393 C C . ASN B 1 139 ? 2.370 -14.801 -66.500 1.000 42.988 139 ASN B C 1
ATOM 5394 O O . ASN B 1 139 ? 1.379 -15.060 -67.193 1.000 47.356 139 ASN B O 1
ATOM 5405 N N . LYS B 1 140 ? 2.517 -13.654 -65.820 1.000 38.835 140 LYS B N 1
ATOM 5406 C CA . LYS B 1 140 ? 1.575 -12.550 -65.868 1.000 35.070 140 LYS B CA 1
ATOM 5407 C C . LYS B 1 140 ? 0.222 -12.919 -65.267 1.000 35.664 140 LYS B C 1
ATOM 5408 O O . LYS B 1 140 ? -0.766 -12.246 -65.576 1.000 33.400 140 LYS B O 1
ATOM 5427 N N . LYS B 1 141 ? 0.177 -13.959 -64.403 1.000 36.581 141 LYS B N 1
ATOM 5428 C CA . LYS B 1 141 ? -1.029 -14.217 -63.618 1.000 36.401 141 LYS B CA 1
ATOM 5429 C C . LYS B 1 141 ? -1.090 -13.199 -62.485 1.000 31.960 141 LYS B C 1
ATOM 5430 O O . LYS B 1 141 ? -0.089 -12.898 -61.845 1.000 35.300 141 LYS B O 1
ATOM 5449 N N . LEU B 1 142 ? -2.281 -12.660 -62.250 1.000 30.046 142 LEU B N 1
ATOM 5450 C CA . LEU B 1 142 ? -2.459 -11.545 -61.321 1.000 29.563 142 LEU B CA 1
ATOM 5451 C C . LEU B 1 142 ? -2.985 -12.029 -59.972 1.000 29.116 142 LEU B C 1
ATOM 5452 O O . LEU B 1 142 ? -3.810 -12.938 -59.899 1.000 28.990 142 LEU B O 1
ATOM 5468 N N . LYS B 1 143 ? -2.568 -11.360 -58.906 1.000 28.488 143 LYS B N 1
ATOM 5469 C CA . LYS B 1 143 ? -3.141 -11.595 -57.595 1.000 31.152 143 LYS B CA 1
ATOM 5470 C C . LYS B 1 143 ? -3.075 -10.319 -56.765 1.000 28.636 143 LYS B C 1
ATOM 5471 O O . LYS B 1 143 ? -2.308 -9.408 -57.044 1.000 28.787 143 LYS B O 1
ATOM 5490 N N . ILE B 1 144 ? -3.940 -10.267 -55.762 1.000 29.671 144 ILE B N 1
ATOM 5491 C CA . ILE B 1 144 ? -3.950 -9.191 -54.781 1.000 28.712 144 ILE B CA 1
ATOM 5492 C C . ILE B 1 144 ? -3.164 -9.719 -53.591 1.000 27.427 144 ILE B C 1
ATOM 5493 O O . ILE B 1 144 ? -3.366 -10.851 -53.204 1.000 26.324 144 ILE B O 1
ATOM 5509 N N . VAL B 1 145 ? -2.242 -8.908 -53.082 1.000 25.744 145 VAL B N 1
ATOM 5510 C CA . VAL B 1 145 ? -1.357 -9.270 -51.990 1.000 27.905 145 VAL B CA 1
ATOM 5511 C C . VAL B 1 145 ? -1.459 -8.206 -50.907 1.000 26.841 145 VAL B C 1
ATOM 5512 O O . VAL B 1 145 ? -1.353 -7.005 -51.186 1.000 26.621 145 VAL B O 1
ATOM 5525 N N . SER B 1 146 ? -1.660 -8.673 -49.664 1.000 26.158 146 SER B N 1
ATOM 5526 C CA . SER B 1 146 ? -1.543 -7.825 -48.480 1.000 24.918 146 SER B CA 1
ATOM 5527 C C . SER B 1 146 ? -0.175 -8.029 -47.827 1.000 24.998 146 SER B C 1
ATOM 5528 O O . SER B 1 146 ? 0.277 -9.152 -47.613 1.000 25.823 146 SER B O 1
ATOM 5535 N N . THR B 1 147 ? 0.451 -6.931 -47.435 1.000 25.675 147 THR B N 1
ATOM 5536 C CA . THR B 1 147 ? 1.720 -6.985 -46.719 1.000 26.251 147 THR B CA 1
ATOM 5537 C C . THR B 1 147 ? 1.653 -6.106 -45.476 1.000 24.555 147 THR B C 1
ATOM 5538 O O . THR B 1 147 ? 0.820 -5.211 -45.390 1.000 25.079 147 THR B O 1
ATOM 5548 N N . THR B 1 148 ? 2.571 -6.383 -44.556 1.000 25.579 148 THR B N 1
ATOM 5549 C CA . THR B 1 148 ? 2.763 -5.624 -43.326 1.000 29.054 148 THR B CA 1
ATOM 5550 C C . THR B 1 148 ? 4.017 -4.743 -43.457 1.000 27.763 148 THR B C 1
ATOM 5551 O O . THR B 1 148 ? 4.895 -5.007 -44.272 1.000 26.499 148 THR B O 1
ATOM 5561 N N . GLY B 1 149 ? 4.098 -3.682 -42.665 1.000 24.838 149 GLY B N 1
ATOM 5562 C CA . GLY B 1 149 ? 5.243 -2.799 -42.715 1.000 24.090 149 GLY B CA 1
ATOM 5563 C C . GLY B 1 149 ? 5.414 -2.157 -44.088 1.000 23.577 149 GLY B C 1
ATOM 5564 O O . GLY B 1 149 ? 4.472 -1.659 -44.688 1.000 23.032 149 GLY B O 1
ATOM 5568 N N . GLN B 1 150 ? 6.646 -2.209 -44.607 1.000 27.227 150 GLN B N 1
ATOM 5569 C CA . GLN B 1 150 ? 6.937 -1.792 -45.965 1.000 27.255 150 GLN B CA 1
ATOM 5570 C C . GLN B 1 150 ? 7.264 -3.006 -46.829 1.000 29.117 150 GLN B C 1
ATOM 5571 O O . GLN B 1 150 ? 7.868 -2.857 -47.891 1.000 34.106 150 GLN B O 1
ATOM 5585 N N . ASP B 1 151 ? 6.829 -4.196 -46.415 1.000 27.130 151 ASP B N 1
ATOM 5586 C CA . ASP B 1 151 ? 7.068 -5.376 -47.218 1.000 28.882 151 ASP B CA 1
ATOM 5587 C C . ASP B 1 151 ? 6.287 -5.237 -48.519 1.000 31.039 151 ASP B C 1
ATOM 5588 O O . ASP B 1 151 ? 5.306 -4.466 -48.640 1.000 29.528 151 ASP B O 1
ATOM 5597 N N . ASN B 1 152 ? 6.726 -6.010 -49.508 1.000 31.842 152 ASN B N 1
ATOM 5598 C CA . ASN B 1 152 ? 6.235 -5.813 -50.853 1.000 29.811 152 ASN B CA 1
ATOM 5599 C C . ASN B 1 152 ? 6.420 -7.103 -51.603 1.000 27.969 152 ASN B C 1
ATOM 5600 O O . ASN B 1 152 ? 7.127 -7.989 -51.117 1.000 29.894 152 ASN B O 1
ATOM 5611 N N . PRO B 1 153 ? 5.754 -7.269 -52.757 1.000 27.033 153 PRO B N 1
ATOM 5612 C CA . PRO B 1 153 ? 5.781 -8.565 -53.458 1.000 26.567 153 PRO B CA 1
ATOM 5613 C C . PRO B 1 153 ? 7.102 -9.020 -54.057 1.000 27.715 153 PRO B C 1
ATOM 5614 O O . PRO B 1 153 ? 7.251 -10.202 -54.376 1.000 30.857 153 PRO B O 1
ATOM 5625 N N . LEU B 1 154 ? 8.060 -8.110 -54.177 1.000 30.149 154 LEU B N 1
ATOM 5626 C CA . LEU B 1 154 ? 9.396 -8.520 -54.594 1.000 30.499 154 LEU B CA 1
ATOM 5627 C C . LEU B 1 154 ? 9.928 -9.590 -53.675 1.000 32.069 154 LEU B C 1
ATOM 5628 O O . LEU B 1 154 ? 10.641 -10.473 -54.124 1.000 37.696 154 LEU B O 1
ATOM 5644 N N . MET B 1 155 ? 9.574 -9.487 -52.389 1.000 32.479 155 MET B N 1
ATOM 5645 C CA . MET B 1 155 ? 10.059 -10.384 -51.367 1.000 35.883 155 MET B CA 1
ATOM 5646 C C . MET B 1 155 ? 9.532 -11.799 -51.589 1.000 37.501 155 MET B C 1
ATOM 5647 O O . MET B 1 155 ? 10.098 -12.720 -51.034 1.000 49.305 155 MET B O 1
ATOM 5661 N N . THR B 1 156 ? 8.431 -11.987 -52.311 1.000 38.702 156 THR B N 1
ATOM 5662 C CA . THR B 1 156 ? 7.928 -13.323 -52.606 1.000 41.900 156 THR B CA 1
ATOM 5663 C C . THR B 1 156 ? 8.115 -13.677 -54.081 1.000 46.588 156 THR B C 1
ATOM 5664 O O . THR B 1 156 ? 7.473 -14.605 -54.581 1.000 49.172 156 THR B O 1
ATOM 5674 N N . GLY B 1 157 ? 9.008 -12.942 -54.761 1.000 42.811 157 GLY B N 1
ATOM 5675 C CA . GLY B 1 157 ? 9.398 -13.241 -56.129 1.000 41.060 157 GLY B CA 1
ATOM 5676 C C . GLY B 1 157 ? 8.354 -12.835 -57.160 1.000 40.278 157 GLY B C 1
ATOM 5677 O O . GLY B 1 157 ? 8.371 -13.305 -58.276 1.000 45.440 157 GLY B O 1
ATOM 5681 N N . ASP B 1 158 ? 7.476 -11.915 -56.811 1.000 33.793 158 ASP B N 1
ATOM 5682 C CA . ASP B 1 158 ? 6.446 -11.451 -57.719 1.000 34.784 158 ASP B CA 1
ATOM 5683 C C . ASP B 1 158 ? 6.781 -10.029 -58.161 1.000 30.919 158 ASP B C 1
ATOM 5684 O O . ASP B 1 158 ? 7.672 -9.417 -57.591 1.000 40.106 158 ASP B O 1
ATOM 5693 N N . ALA B 1 159 ? 6.099 -9.565 -59.207 1.000 28.750 159 ALA B N 1
ATOM 5694 C CA . ALA B 1 159 ? 6.263 -8.233 -59.750 1.000 27.596 159 ALA B CA 1
ATOM 5695 C C . ALA B 1 159 ? 5.099 -7.355 -59.287 1.000 25.399 159 ALA B C 1
ATOM 5696 O O . ALA B 1 159 ? 3.954 -7.556 -59.683 1.000 28.974 159 ALA B O 1
ATOM 5703 N N . PRO B 1 160 ? 5.335 -6.355 -58.420 1.000 24.750 160 PRO B N 1
ATOM 5704 C CA . PRO B 1 160 ? 4.279 -5.410 -58.054 1.000 26.119 160 PRO B CA 1
ATOM 5705 C C . PRO B 1 160 ? 3.925 -4.542 -59.261 1.000 26.725 160 PRO B C 1
ATOM 5706 O O . PRO B 1 160 ? 4.823 -4.014 -59.893 1.000 29.676 160 PRO B O 1
ATOM 5717 N N . LEU B 1 161 ? 2.629 -4.399 -59.556 1.000 27.042 161 LEU B N 1
ATOM 5718 C CA . LEU B 1 161 ? 2.135 -3.506 -60.599 1.000 26.413 161 LEU B CA 1
ATOM 5719 C C . LEU B 1 161 ? 1.636 -2.175 -60.021 1.000 26.509 161 LEU B C 1
ATOM 5720 O O . LEU B 1 161 ? 1.809 -1.133 -60.657 1.000 27.120 161 LEU B O 1
ATOM 5736 N N . MET B 1 162 ? 0.960 -2.236 -58.867 1.000 26.433 162 MET B N 1
ATOM 5737 C CA . MET B 1 162 ? 0.310 -1.094 -58.218 1.000 25.050 162 MET B CA 1
ATOM 5738 C C . MET B 1 162 ? 0.276 -1.452 -56.731 1.000 25.519 162 MET B C 1
ATOM 5739 O O . MET B 1 162 ? 0.206 -2.642 -56.367 1.000 25.522 162 MET B O 1
ATOM 5753 N N . GLY B 1 163 ? 0.288 -0.452 -55.857 1.000 21.551 163 GLY B N 1
ATOM 5754 C CA . GLY B 1 163 ? 0.048 -0.717 -54.450 1.000 21.856 163 GLY B CA 1
ATOM 5755 C C . GLY B 1 163 ? -0.551 0.523 -53.812 1.000 22.749 163 GLY B C 1
ATOM 5756 O O . GLY B 1 163 ? -0.223 1.616 -54.271 1.000 22.746 163 GLY B O 1
ATOM 5760 N N . ILE B 1 164 ? -1.403 0.337 -52.788 1.000 23.428 164 ILE B N 1
ATOM 5761 C CA . ILE B 1 164 ? -1.953 1.450 -52.001 1.000 22.050 164 ILE B CA 1
ATOM 5762 C C . ILE B 1 164 ? -1.352 1.429 -50.600 1.000 20.497 164 ILE B C 1
ATOM 5763 O O . ILE B 1 164 ? -1.281 0.380 -49.973 1.000 20.163 164 ILE B O 1
ATOM 5779 N N . ASP B 1 165 ? -0.860 2.586 -50.145 1.000 21.127 165 ASP B N 1
ATOM 5780 C CA . ASP B 1 165 ? -0.265 2.745 -48.824 1.000 21.964 165 ASP B CA 1
ATOM 5781 C C . ASP B 1 165 ? -1.431 2.808 -47.825 1.000 22.201 165 ASP B C 1
ATOM 5782 O O . ASP B 1 165 ? -2.218 3.743 -47.912 1.000 24.592 165 ASP B O 1
ATOM 5791 N N . ILE B 1 166 ? -1.439 1.873 -46.858 1.000 22.428 166 ILE B N 1
ATOM 5792 C CA . ILE B 1 166 ? -2.451 1.815 -45.803 1.000 23.336 166 ILE B CA 1
ATOM 5793 C C . ILE B 1 166 ? -1.890 2.216 -44.439 1.000 21.934 166 ILE B C 1
ATOM 5794 O O . ILE B 1 166 ? -2.626 2.277 -43.468 1.000 25.456 166 ILE B O 1
ATOM 5810 N N . TRP B 1 167 ? -0.651 2.688 -44.373 1.000 20.203 167 TRP B N 1
ATOM 5811 C CA . TRP B 1 167 ? -0.181 3.337 -43.174 1.000 20.339 167 TRP B CA 1
ATOM 5812 C C . TRP B 1 167 ? -1.052 4.565 -42.931 1.000 20.371 167 TRP B C 1
ATOM 5813 O O . TRP B 1 167 ? -1.434 5.233 -43.885 1.000 20.929 167 TRP B O 1
ATOM 5834 N N . GLU B 1 168 ? -1.320 4.822 -41.658 1.000 21.619 168 GLU B N 1
ATOM 5835 C CA . GLU B 1 168 ? -2.204 5.892 -41.266 1.000 20.016 168 GLU B CA 1
ATOM 5836 C C . GLU B 1 168 ? -1.659 7.247 -41.736 1.000 20.974 168 GLU B C 1
ATOM 5837 O O . GLU B 1 168 ? -2.442 8.119 -42.073 1.000 22.099 168 GLU B O 1
ATOM 5849 N N . HIS B 1 169 ? -0.344 7.461 -41.764 1.000 22.361 169 HIS B N 1
ATOM 5850 C CA . HIS B 1 169 ? 0.195 8.722 -42.280 1.000 23.717 169 HIS B CA 1
ATOM 5851 C C . HIS B 1 169 ? -0.241 9.021 -43.720 1.000 22.337 169 HIS B C 1
ATOM 5852 O O . HIS B 1 169 ? -0.274 10.179 -44.112 1.000 21.866 169 HIS B O 1
ATOM 5865 N N . ALA B 1 170 ? -0.636 8.001 -44.488 1.000 21.522 170 ALA B N 1
ATOM 5866 C CA . ALA B 1 170 ? -1.016 8.195 -45.886 1.000 23.017 170 ALA B CA 1
ATOM 5867 C C . ALA B 1 170 ? -2.349 8.933 -45.997 1.000 23.346 170 ALA B C 1
ATOM 5868 O O . ALA B 1 170 ? -2.584 9.554 -47.038 1.000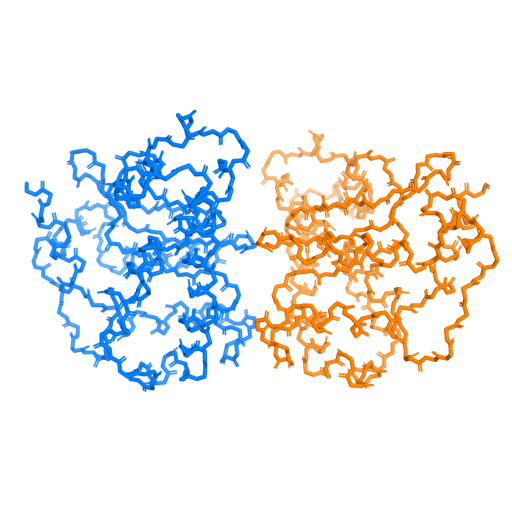 23.102 170 ALA B O 1
ATOM 5875 N N . TYR B 1 171 ? -3.19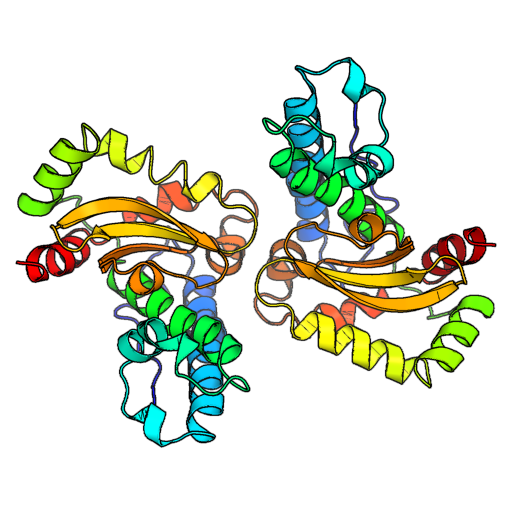0 8.857 -44.917 1.000 23.539 171 TYR B N 1
ATOM 5876 C CA . TYR B 1 171 ? -4.566 9.327 -45.021 1.000 22.100 171 TYR B CA 1
ATOM 5877 C C . TYR B 1 171 ? -5.116 10.046 -43.792 1.000 21.837 171 TYR B C 1
ATOM 5878 O O . TYR B 1 171 ? -6.229 10.568 -43.879 1.000 24.257 171 TYR B O 1
ATOM 5895 N N . TYR B 1 172 ? -4.373 10.117 -42.680 1.000 21.101 172 TYR B N 1
ATOM 5896 C CA . TYR B 1 172 ? -4.989 10.552 -41.454 1.000 23.472 172 TYR B CA 1
ATOM 5897 C C . TYR B 1 172 ? -5.334 12.049 -41.509 1.000 24.772 172 TYR B C 1
ATOM 5898 O O . TYR B 1 172 ? -6.368 12.451 -40.950 1.000 24.491 172 TYR B O 1
ATOM 5915 N N . LEU B 1 173 ? -4.520 12.902 -42.164 1.000 22.778 173 LEU B N 1
ATOM 5916 C CA . LEU B 1 173 ? -4.808 14.326 -42.082 1.000 23.030 173 LEU B CA 1
ATOM 5917 C C . LEU B 1 173 ? -6.170 14.671 -42.703 1.000 24.285 173 LEU B C 1
ATOM 5918 O O . LEU B 1 173 ? -6.889 15.513 -42.169 1.000 26.022 173 LEU B O 1
ATOM 5934 N N . HIS B 1 174 ? -6.501 14.075 -43.850 1.000 23.752 174 HIS B N 1
ATOM 5935 C CA . HIS B 1 174 ? -7.736 14.380 -44.559 1.000 27.454 174 HIS B CA 1
ATOM 5936 C C . HIS B 1 174 ? -8.892 13.458 -44.130 1.000 26.750 174 HIS B C 1
ATOM 5937 O O . HIS B 1 174 ? -10.026 13.891 -44.144 1.000 29.768 174 HIS B O 1
ATOM 5950 N N . TYR B 1 175 ? -8.616 12.198 -43.762 1.000 23.764 175 TYR B N 1
ATOM 5951 C CA . TYR B 1 175 ? -9.653 11.186 -43.612 1.000 23.450 175 TYR B CA 1
ATOM 5952 C C . TYR B 1 175 ? -9.771 10.670 -42.171 1.000 25.434 175 TYR B C 1
ATOM 5953 O O . TYR B 1 175 ? -10.722 9.922 -41.847 1.000 27.756 175 TYR B O 1
ATOM 5970 N N . GLN B 1 176 ? -8.784 11.020 -41.320 1.000 23.656 176 GLN B N 1
ATOM 5971 C CA . GLN B 1 176 ? -8.650 10.431 -40.000 1.000 20.652 176 GLN B CA 1
ATOM 5972 C C . GLN B 1 176 ? -8.909 8.927 -40.082 1.000 21.675 176 GLN B C 1
ATOM 5973 O O . GLN B 1 176 ? -8.270 8.222 -40.881 1.000 23.906 176 GLN B O 1
ATOM 5987 N N . ASN B 1 177 ? -9.836 8.441 -39.250 1.000 23.381 177 ASN B N 1
ATOM 5988 C CA . ASN B 1 177 ? -10.108 7.014 -39.156 1.000 23.508 177 ASN B CA 1
ATOM 5989 C C . ASN B 1 177 ? -10.844 6.437 -40.360 1.000 24.669 177 ASN B C 1
ATOM 5990 O O . ASN B 1 177 ? -11.000 5.195 -40.456 1.000 26.484 177 ASN B O 1
ATOM 6001 N N . ARG B 1 178 ? -11.346 7.306 -41.244 1.000 22.261 178 ARG B N 1
ATOM 6002 C CA . ARG B 1 178 ? -12.181 6.868 -42.369 1.000 25.469 178 ARG B CA 1
ATOM 6003 C C . ARG B 1 178 ? -11.316 6.335 -43.515 1.000 24.368 178 ARG B C 1
ATOM 6004 O O . ARG B 1 178 ? -11.340 6.867 -44.626 1.000 26.564 178 ARG B O 1
ATOM 6025 N N . ARG B 1 179 ? -10.552 5.275 -43.238 1.000 24.858 179 ARG B N 1
ATOM 6026 C CA . ARG B 1 179 ? -9.720 4.617 -44.245 1.000 25.908 179 ARG B CA 1
ATOM 6027 C C . ARG B 1 179 ? -10.515 4.240 -45.503 1.000 23.610 179 ARG B C 1
ATOM 6028 O O . ARG B 1 179 ? -10.017 4.409 -46.601 1.000 22.330 179 ARG B O 1
ATOM 6049 N N . PRO B 1 180 ? -11.748 3.676 -45.409 1.000 26.659 180 PRO B N 1
ATOM 6050 C CA . PRO B 1 180 ? -12.521 3.327 -46.614 1.000 24.867 180 PRO B CA 1
ATOM 6051 C C . PRO B 1 180 ? -12.752 4.504 -47.567 1.000 23.749 180 PRO B C 1
ATOM 6052 O O . PRO B 1 180 ? -12.789 4.339 -48.797 1.000 26.228 180 PRO B O 1
ATOM 6063 N N . GLU B 1 181 ? -12.892 5.712 -47.011 1.000 23.160 181 GLU B N 1
ATOM 6064 C CA A GLU B 1 181 ? -13.077 6.912 -47.811 0.500 26.934 181 GLU B CA 1
ATOM 6065 C CA B GLU B 1 181 ? -13.086 6.902 -47.828 0.500 26.920 181 GLU B CA 1
ATOM 6066 C C . GLU B 1 181 ? -11.799 7.204 -48.602 1.000 25.931 181 GLU B C 1
ATOM 6067 O O . GLU B 1 181 ? -11.853 7.606 -49.777 1.000 28.272 181 GLU B O 1
ATOM 6089 N N . TYR B 1 182 ? -10.642 6.996 -47.954 1.000 25.268 182 TYR B N 1
ATOM 6090 C CA . TYR B 1 182 ? -9.377 7.212 -48.646 1.000 24.675 182 TYR B CA 1
ATOM 6091 C C . TYR B 1 182 ? -9.218 6.176 -49.753 1.000 25.049 182 TYR B C 1
ATOM 6092 O O . TYR B 1 182 ? -8.820 6.513 -50.867 1.000 26.673 182 TYR B O 1
ATOM 6109 N N . ILE B 1 183 ? -9.545 4.929 -49.438 1.000 23.255 183 ILE B N 1
ATOM 6110 C CA . ILE B 1 183 ? -9.419 3.866 -50.419 1.000 26.951 183 ILE B CA 1
ATOM 6111 C C . ILE B 1 183 ? -10.285 4.154 -51.650 1.000 30.450 183 ILE B C 1
ATOM 6112 O O . ILE B 1 183 ? -9.827 4.014 -52.801 1.000 29.878 183 ILE B O 1
ATOM 6128 N N . GLU B 1 184 ? -11.546 4.507 -51.399 1.000 28.949 184 GLU B N 1
ATOM 6129 C CA . GLU B 1 184 ? -12.503 4.736 -52.462 1.000 31.403 184 GLU B CA 1
ATOM 6130 C C . GLU B 1 184 ? -11.998 5.873 -53.332 1.000 30.786 184 GLU B C 1
ATOM 6131 O O . GLU B 1 184 ? -12.090 5.781 -54.544 1.000 33.926 184 GLU B O 1
ATOM 6143 N N . ASN B 1 185 ? -11.478 6.922 -52.694 1.000 30.187 185 ASN B N 1
ATOM 6144 C CA . ASN B 1 185 ? -11.003 8.105 -53.398 1.000 32.845 185 ASN B CA 1
ATOM 6145 C C . ASN B 1 185 ? -9.736 7.816 -54.198 1.000 31.268 185 ASN B C 1
ATOM 6146 O O . ASN B 1 185 ? -9.505 8.428 -55.239 1.000 33.980 185 ASN B O 1
ATOM 6157 N N . TRP B 1 186 ? -8.908 6.893 -53.713 1.000 31.720 186 TRP B N 1
ATOM 6158 C CA . TRP B 1 186 ? -7.612 6.643 -54.327 1.000 30.934 186 TRP B CA 1
ATOM 6159 C C . TRP B 1 186 ? -7.771 6.142 -55.763 1.000 30.065 186 TRP B C 1
ATOM 6160 O O . TRP B 1 186 ? -6.977 6.480 -56.645 1.000 29.412 186 TRP B O 1
ATOM 6181 N N . TRP B 1 187 ? -8.840 5.391 -56.039 1.000 27.606 187 TRP B N 1
ATOM 6182 C CA . TRP B 1 187 ? -9.090 4.927 -57.396 1.000 26.429 187 TRP B CA 1
ATOM 6183 C C . TRP B 1 187 ? -9.113 6.085 -58.375 1.000 26.754 187 TRP B C 1
ATOM 6184 O O . TRP B 1 187 ? -8.803 5.895 -59.541 1.000 28.945 187 TRP B O 1
ATOM 6205 N N . ASN B 1 188 ? -9.490 7.280 -57.922 1.000 28.856 188 ASN B N 1
ATOM 6206 C CA . ASN B 1 188 ? -9.617 8.409 -58.827 1.000 29.936 188 ASN B CA 1
ATOM 6207 C C . ASN B 1 188 ? -8.274 8.926 -59.303 1.000 29.616 188 ASN B C 1
ATOM 6208 O O . ASN B 1 188 ? -8.243 9.563 -60.355 1.000 33.967 188 ASN B O 1
ATOM 6219 N N . VAL B 1 189 ? -7.190 8.660 -58.561 1.000 27.777 189 VAL B N 1
ATOM 6220 C CA . VAL B 1 189 ? -5.872 9.122 -58.956 1.000 26.761 189 VAL B CA 1
ATOM 6221 C C . VAL B 1 189 ? -4.971 7.982 -59.419 1.000 27.339 189 VAL B C 1
ATOM 6222 O O . VAL B 1 189 ? -3.828 8.221 -59.755 1.000 32.013 189 VAL B O 1
ATOM 6235 N N . LEU B 1 190 ? -5.470 6.762 -59.472 1.000 28.494 190 LEU B N 1
ATOM 6236 C CA . LEU B 1 190 ? -4.651 5.666 -59.969 1.000 27.419 190 LEU B CA 1
ATOM 6237 C C . LEU B 1 190 ? -4.352 5.883 -61.444 1.000 27.566 190 LEU B C 1
ATOM 6238 O O . LEU B 1 190 ? -5.255 6.099 -62.212 1.000 31.421 190 LEU B O 1
ATOM 6254 N N . ASP B 1 191 ? -3.069 5.820 -61.825 1.000 28.245 191 ASP B N 1
ATOM 6255 C CA . ASP B 1 191 ? -2.638 5.911 -63.212 1.000 26.822 191 ASP B CA 1
ATOM 6256 C C . ASP B 1 191 ? -2.580 4.537 -63.848 1.000 27.811 191 ASP B C 1
ATOM 6257 O O . ASP B 1 191 ? -1.545 3.855 -63.752 1.000 29.658 191 ASP B O 1
ATOM 6266 N N . TRP B 1 192 ? -3.678 4.143 -64.511 1.000 24.600 192 TRP B N 1
ATOM 6267 C CA . TRP B 1 192 ? -3.708 2.807 -65.079 1.000 25.842 192 TRP B CA 1
ATOM 6268 C C . TRP B 1 192 ? -2.679 2.661 -66.193 1.000 27.931 192 TRP B C 1
ATOM 6269 O O . TRP B 1 192 ? -2.276 1.508 -66.443 1.000 24.866 192 TRP B O 1
ATOM 6290 N N . LYS B 1 193 ? -2.288 3.791 -66.834 1.000 28.361 193 LYS B N 1
ATOM 6291 C CA . LYS B 1 193 ? -1.297 3.746 -67.915 1.000 30.572 193 LYS B CA 1
ATOM 6292 C C . LYS B 1 193 ? 0.052 3.264 -67.382 1.000 25.410 193 LYS B C 1
ATOM 6293 O O . LYS B 1 193 ? 0.693 2.423 -68.034 1.000 26.358 193 LYS B O 1
ATOM 6312 N N . ALA B 1 194 ? 0.410 3.710 -66.164 1.000 27.589 194 ALA B N 1
ATOM 6313 C CA . ALA B 1 194 ? 1.661 3.323 -65.518 1.000 26.402 194 ALA B CA 1
ATOM 6314 C C . ALA B 1 194 ? 1.597 1.859 -65.104 1.000 25.762 194 ALA B C 1
ATOM 6315 O O . ALA B 1 194 ? 2.585 1.140 -65.213 1.000 28.687 194 ALA B O 1
ATOM 6322 N N . VAL B 1 195 ? 0.449 1.422 -64.610 1.000 26.119 195 VAL B N 1
ATOM 6323 C CA . VAL B 1 195 ? 0.292 0.047 -64.145 1.000 25.262 195 VAL B CA 1
ATOM 6324 C C . VAL B 1 195 ? 0.438 -0.874 -65.356 1.000 25.132 195 VAL B C 1
ATOM 6325 O O . VAL B 1 195 ? 1.098 -1.919 -65.296 1.000 26.637 195 VAL B O 1
ATOM 6338 N N . GLU B 1 196 ? -0.208 -0.477 -66.451 1.000 22.832 196 GLU B N 1
ATOM 6339 C CA . GLU B 1 196 ? -0.125 -1.227 -67.690 1.000 24.133 196 GLU B CA 1
ATOM 6340 C C . GLU B 1 196 ? 1.325 -1.228 -68.194 1.000 24.287 196 GLU B C 1
ATOM 6341 O O . GLU B 1 196 ? 1.756 -2.242 -68.715 1.000 24.063 196 GLU B O 1
ATOM 6353 N N . GLU B 1 197 ? 2.062 -0.104 -68.104 1.000 26.135 197 GLU B N 1
ATOM 6354 C CA . GLU B 1 197 ? 3.453 -0.078 -68.546 1.000 26.554 197 GLU B CA 1
ATOM 6355 C C . GLU B 1 197 ? 4.244 -1.183 -67.831 1.000 25.806 197 GLU B C 1
ATOM 6356 O O . GLU B 1 197 ? 5.000 -1.932 -68.454 1.000 26.850 197 GLU B O 1
ATOM 6368 N N . ARG B 1 198 ? 4.024 -1.321 -66.512 1.000 25.020 198 ARG B N 1
ATOM 6369 C CA . ARG B 1 198 ? 4.743 -2.326 -65.736 1.000 25.370 198 ARG B CA 1
ATOM 6370 C C . ARG B 1 198 ? 4.331 -3.738 -66.175 1.000 24.054 198 ARG B C 1
ATOM 6371 O O . ARG B 1 198 ? 5.165 -4.624 -66.326 1.000 24.330 198 ARG B O 1
ATOM 6392 N N . TYR B 1 199 ? 3.035 -3.953 -66.367 1.000 24.480 199 TYR B N 1
ATOM 6393 C CA . TYR B 1 199 ? 2.537 -5.264 -66.718 1.000 26.505 199 TYR B CA 1
ATOM 6394 C C . TYR B 1 199 ? 3.055 -5.637 -68.109 1.000 26.106 199 TYR B C 1
ATOM 6395 O O . TYR B 1 199 ? 3.459 -6.771 -68.340 1.000 24.819 199 TYR B O 1
ATOM 6412 N N . ASN B 1 200 ? 3.045 -4.663 -69.027 1.000 24.217 200 ASN B N 1
ATOM 6413 C CA . ASN B 1 200 ? 3.464 -4.892 -70.395 1.000 25.939 200 ASN B CA 1
ATOM 6414 C C . ASN B 1 200 ? 4.933 -5.301 -70.450 1.000 25.530 200 ASN B C 1
ATOM 6415 O O . ASN B 1 200 ? 5.308 -6.182 -71.232 1.000 28.321 200 ASN B O 1
ATOM 6426 N N . ALA B 1 201 ? 5.747 -4.645 -69.627 1.000 25.865 201 ALA B N 1
ATOM 6427 C CA . ALA B 1 201 ? 7.173 -4.912 -69.519 1.000 25.348 201 ALA B CA 1
ATOM 6428 C C . ALA B 1 201 ? 7.448 -6.377 -69.208 1.000 25.782 201 ALA B C 1
ATOM 6429 O O . ALA B 1 201 ? 8.524 -6.876 -69.497 1.000 24.763 201 ALA B O 1
ATOM 6436 N N . LEU B 1 202 ? 6.517 -7.054 -68.538 1.000 26.381 202 LEU B N 1
ATOM 6437 C CA . LEU B 1 202 ? 6.708 -8.440 -68.164 1.000 27.981 202 LEU B CA 1
ATOM 6438 C C . LEU B 1 202 ? 6.565 -9.364 -69.369 1.000 30.942 202 LEU B C 1
ATOM 6439 O O . LEU B 1 202 ? 6.819 -10.560 -69.246 1.000 33.495 202 LEU B O 1
ATOM 6455 N N . GLY B 1 203 ? 6.133 -8.832 -70.511 1.000 36.579 203 GLY B N 1
ATOM 6456 C CA . GLY B 1 203 ? 6.461 -9.425 -71.812 1.000 49.097 203 GLY B CA 1
ATOM 6457 C C . GLY B 1 203 ? 5.850 -10.793 -71.988 1.000 57.174 203 GLY B C 1
ATOM 6458 O O . GLY B 1 203 ? 4.668 -10.805 -72.379 1.000 72.457 203 GLY B O 1
#

Organism: NCBI:txid1619005

Foldseek 3Di:
DDDQDDQPDQLPLQPPLFHSVLSCCCRVPVLRVLVVLLVVLCVVVVVCVPPQLLRCCQPLVVDPPVCSVSSNQSSLSNVQVVQASQQFARQDDDDADDVVQVLCCVQQVHPVSSLVVQLVLLLPDDAWWKWFWWAALVGRTDIDTDHRSHDCSNVRIQTLYMDGSHCSRPCVPQNPNSSSSSVSRVRGGRNVSSCVSSVVSD/DQDQDDQPDQLPQQPPLFHSVLSVCCRPPVLVVLRVQLCVLCVVPVVCVPDQLLRCLLCLVVDPPSCSVSSQQSSLSNVQVVQASQQFGRFDPDDADDVVQVLCCVQQVHPVSSLVVQLVLLVPDDAWWKWFWWAALVRRTDIDTDHRSHDCSNVRIGTLYMDGSHCSRPCVPQNVNSSSSSVSRVRGGRNVSSVVSSVVSD

Radius of gyration: 22.71 Å; Cα contacts (8 Å, |Δi|>4): 637; chains: 2; bounding box: 52×43×69 Å

Secondary structure (DSSP, 8-state):
---PPPPSS-TTTTTTTS-HHHHHHIIIIIIHHHHHHHHHHHHHSGGGGGS-HHHHHHTGGGS-HHHHHHHHHHHHHHHHHHHHHHTB-SS------HHHHHHHHHHHSSHHHHHHHHHHHHHT--SSEEEEEEE-TT--EEEEEEETT--GGGGT-EEEEEEE-SGGGTHHHHTT-HHHHHHHHGGGB-HHHHHHHHHHT-/---PPPPSS-TTTTTTTS-HHHHHHIIIIIIHHHHHHHHHHHTT-TTGGGS-HHHHHHTGGGS-GGGHHHHHHHHHHHHHHHHHHHTB-S-------HHHHHHHHHHHSSHHHHHHHHHHHHHT--SSEEEEEEE-TT--EEEEEEETT--GGGGT-EEEEEEE-SGGGTHHHHTT-HHHHHHHHGGGB-HHHHHHHHHHT-